Protein AF-A0A196SI71-F1 (afdb_monomer)

pLDDT: mean 83.67, std 15.95, range [30.25, 98.62]

Solvent-accessible surface area (backbone atoms only — not comparable to full-atom values): 29797 Å² total; per-residue (Å²): 135,84,85,89,88,80,86,68,79,78,47,71,52,56,49,56,46,41,72,69,43,65,81,48,92,38,56,82,56,48,64,74,89,40,50,74,46,75,33,45,30,54,54,62,70,54,32,16,29,51,28,38,37,31,31,80,84,57,37,31,30,29,36,26,27,50,81,66,28,40,35,39,57,34,40,34,33,42,95,76,40,64,65,44,44,31,35,28,52,81,35,37,81,78,46,69,63,85,63,86,73,55,38,70,76,37,81,44,66,76,46,96,81,55,48,33,39,32,44,15,22,30,39,94,94,28,40,52,26,37,35,36,30,26,39,72,84,72,33,55,39,35,42,33,31,26,51,60,92,24,36,28,43,39,39,34,32,33,34,58,91,66,67,22,52,33,36,43,30,24,23,46,85,53,25,42,20,28,57,36,39,33,31,39,77,86,54,48,82,74,48,75,47,44,27,49,85,66,37,73,64,88,64,39,66,48,74,45,71,54,48,85,43,73,89,58,73,77,54,35,64,30,32,32,42,37,38,30,55,44,18,27,39,87,31,52,57,49,69,50,47,62,30,59,46,27,30,36,40,37,37,25,38,40,14,24,46,58,11,32,35,40,36,43,33,47,22,58,40,23,31,39,39,38,38,21,35,40,16,28,44,33,21,42,36,39,40,41,34,44,22,63,43,25,28,38,41,40,33,24,37,28,14,54,10,18,34,75,51,74,89,35,42,79,39,96,55,84,78,54,31,28,73,13,35,37,38,45,31,40,26,57,45,28,30,37,43,38,35,64,15,52,27,44,21,27,23,8,31,38,39,34,33,44,34,65,43,50,74,44,78,46,59,31,78,55,23,31,25,41,33,37,38,59,47,69,40,60,18,66,60,60,45,53,52,40,44,52,28,23,66,43,43,39,42,58,40,54,68,77,73,51,67,66,59,56,50,58,36,42,60,48,61,34,31,38,40,38,37,39,63,63,18,40,51,21,81,83,41,42,63,44,70,54,50,72,25,57,48,26,28,33,42,38,39,30,37,43,19,28,34,38,21,25,27,41,37,40,40,57,23,62,42,24,31,39,42,34,46,22,32,38,20,21,54,38,71,62,60,93,92,52,76,29,24,39,40,39,32,48,22,53,43,22,35,38,42,38,34,27,40,37,19,35,24,48,19,28,33,40,38,43,32,46,23,52,46,21,36,40,39,38,39,20,31,33,18,20,40,35,18,43,38,38,37,44,33,44,25,51,45,22,34,38,40,37,34,22,38,33,16,54,11,16,28,81,81,46,46,48,86,93,70,43,37,62,8,32,40,37,42,34,39,26,56,42,27,38,37,45,44,46,33,96,48,54,23,32,28,34,26,6,33,40,41,35,34,39,33,62,51,34,67,53,71,52,49,98,48,52,55,37,59,60,77,44,78,48,80,41,59,28,59,44,61,57,49,53,54,54,56,47,57,51,54,55,57,68,73,75,113

Radius of gyration: 37.89 Å; Cα contacts (8 Å, |Δi|>4): 1895; chains: 1; bounding box: 93×53×109 Å

Structure (mmCIF, N/CA/C/O backbone):
data_AF-A0A196SI71-F1
#
_entry.id   AF-A0A196SI71-F1
#
loop_
_atom_site.group_PDB
_atom_site.id
_atom_site.type_symbol
_atom_site.label_atom_id
_atom_site.label_alt_id
_atom_site.label_comp_id
_atom_site.label_asym_id
_atom_site.label_entity_id
_atom_site.label_seq_id
_atom_site.pdbx_PDB_ins_code
_atom_site.Cartn_x
_atom_site.Cartn_y
_atom_site.Cartn_z
_atom_site.occupancy
_atom_site.B_iso_or_equiv
_atom_site.auth_seq_id
_atom_site.auth_comp_id
_atom_site.auth_asym_id
_atom_site.auth_atom_id
_atom_site.pdbx_PDB_model_num
ATOM 1 N N . MET A 1 1 ? 15.408 36.519 39.551 1.00 37.31 1 MET A N 1
ATOM 2 C CA . MET A 1 1 ? 15.762 35.698 38.376 1.00 37.31 1 MET A CA 1
ATOM 3 C C . MET A 1 1 ? 16.001 34.263 38.846 1.00 37.31 1 MET A C 1
ATOM 5 O O . MET A 1 1 ? 17.105 33.754 38.738 1.00 37.31 1 MET A O 1
ATOM 9 N N . ASP A 1 2 ? 15.013 33.656 39.511 1.00 30.55 2 ASP A N 1
ATOM 10 C CA . ASP A 1 2 ? 14.155 32.554 39.035 1.00 30.55 2 ASP A CA 1
ATOM 11 C C . ASP A 1 2 ? 14.510 32.023 37.635 1.00 30.55 2 ASP A C 1
ATOM 13 O O . ASP A 1 2 ? 14.690 32.824 36.722 1.00 30.55 2 ASP A O 1
ATOM 17 N N . HIS A 1 3 ? 14.574 30.726 37.341 1.00 30.41 3 HIS A N 1
ATOM 18 C CA . HIS A 1 3 ? 14.281 29.505 38.090 1.00 30.41 3 HIS A CA 1
ATOM 19 C C . HIS A 1 3 ? 15.103 28.395 37.413 1.00 30.41 3 HIS A C 1
ATOM 21 O O . HIS A 1 3 ? 14.826 28.060 36.266 1.00 30.41 3 HIS A O 1
ATOM 27 N N . ASP A 1 4 ? 16.074 27.820 38.116 1.00 31.89 4 ASP A N 1
ATOM 28 C CA . ASP A 1 4 ? 16.684 26.534 37.765 1.00 31.89 4 ASP A CA 1
ATOM 29 C C . ASP A 1 4 ? 16.692 25.702 39.045 1.00 31.89 4 ASP A C 1
ATOM 31 O O . ASP A 1 4 ? 17.457 25.953 39.977 1.00 31.89 4 ASP A O 1
ATOM 35 N N . GLY A 1 5 ? 15.753 24.766 39.136 1.00 34.06 5 GLY A N 1
ATOM 36 C CA . GLY A 1 5 ? 15.615 23.902 40.298 1.00 34.06 5 GLY A CA 1
ATOM 37 C C . GLY A 1 5 ? 14.188 23.435 40.493 1.00 34.06 5 GLY A C 1
ATOM 38 O O . GLY A 1 5 ? 13.451 24.075 41.223 1.00 34.06 5 GLY A O 1
ATOM 39 N N . PHE A 1 6 ? 13.830 22.332 39.837 1.00 30.25 6 PHE A N 1
ATOM 40 C CA . PHE A 1 6 ? 12.986 21.258 40.373 1.00 30.25 6 PHE A CA 1
ATOM 41 C C . PHE A 1 6 ? 12.984 20.111 39.350 1.00 30.25 6 PHE A C 1
ATOM 43 O O . PHE A 1 6 ? 12.099 19.989 38.513 1.00 30.25 6 PHE A O 1
ATOM 50 N N . ILE A 1 7 ? 14.008 19.255 39.405 1.00 33.09 7 ILE A N 1
ATOM 51 C CA . ILE A 1 7 ? 13.809 17.849 39.043 1.00 33.09 7 ILE A CA 1
ATOM 52 C C . ILE A 1 7 ? 13.288 17.213 40.331 1.00 33.09 7 ILE A C 1
ATOM 54 O O . ILE A 1 7 ? 14.063 16.850 41.218 1.00 33.09 7 ILE A O 1
ATOM 58 N N . GLU A 1 8 ? 11.964 17.207 40.495 1.00 39.34 8 GLU A N 1
ATOM 59 C CA . GLU A 1 8 ? 11.317 16.466 41.574 1.00 39.34 8 GLU A CA 1
ATOM 60 C C . GLU A 1 8 ? 11.653 14.980 41.430 1.00 39.34 8 GLU A C 1
ATOM 62 O O . GLU A 1 8 ? 11.662 14.423 40.333 1.00 39.34 8 GLU A O 1
ATOM 67 N N . LYS A 1 9 ? 11.941 14.333 42.564 1.00 42.47 9 LYS A N 1
ATOM 68 C CA . LYS A 1 9 ? 11.974 12.874 42.671 1.00 42.47 9 LYS A CA 1
ATOM 69 C C . LYS A 1 9 ? 10.708 12.320 42.024 1.00 42.47 9 LYS A C 1
ATOM 71 O O . LYS A 1 9 ? 9.622 12.513 42.559 1.00 42.47 9 LYS A O 1
ATOM 76 N N . GLU A 1 10 ? 10.880 11.604 40.924 1.00 46.44 10 GLU A N 1
ATOM 77 C CA . GLU A 1 10 ? 9.826 10.853 40.252 1.00 46.44 10 GLU A CA 1
ATOM 78 C C . GLU A 1 10 ? 9.012 10.065 41.293 1.00 46.44 10 GLU A C 1
ATOM 80 O O . GLU A 1 10 ? 9.557 9.262 42.066 1.00 46.44 10 GLU A O 1
ATOM 85 N N . SER A 1 11 ? 7.725 10.407 41.393 1.00 54.56 11 SER A N 1
ATOM 86 C CA . SER A 1 11 ? 6.791 9.892 42.396 1.00 54.56 11 SER A CA 1
ATOM 87 C C . SER A 1 11 ? 6.817 8.362 42.401 1.00 54.56 11 SER A C 1
ATOM 89 O O . SER A 1 11 ? 6.787 7.730 41.349 1.00 54.56 11 SER A O 1
ATOM 91 N N . LYS A 1 12 ? 6.837 7.726 43.583 1.00 60.03 12 LYS A N 1
ATOM 92 C CA . LYS A 1 12 ? 6.761 6.251 43.688 1.00 60.03 12 LYS A CA 1
ATOM 93 C C . LYS A 1 12 ? 5.516 5.684 42.992 1.00 60.03 12 LYS A C 1
ATOM 95 O O . LYS A 1 12 ? 5.539 4.537 42.566 1.00 60.03 12 LYS A O 1
ATOM 100 N N . ARG A 1 13 ? 4.447 6.482 42.880 1.00 61.81 13 ARG A N 1
ATOM 101 C CA . ARG A 1 13 ? 3.203 6.120 42.187 1.00 61.81 13 ARG A CA 1
ATOM 102 C C . ARG A 1 13 ? 3.352 6.220 40.676 1.00 61.81 13 ARG A C 1
ATOM 104 O O . ARG A 1 13 ? 2.926 5.301 39.986 1.00 61.81 13 ARG A O 1
ATOM 111 N N . ILE A 1 14 ? 4.045 7.254 40.190 1.00 56.78 14 ILE A N 1
ATOM 112 C CA . ILE A 1 14 ? 4.490 7.324 38.793 1.00 56.78 14 ILE A CA 1
ATOM 113 C C . ILE A 1 14 ? 5.354 6.105 38.477 1.00 56.78 14 ILE A C 1
ATOM 115 O O . ILE A 1 14 ? 5.031 5.411 37.531 1.00 56.78 14 ILE A O 1
ATOM 119 N N . LYS A 1 15 ? 6.314 5.730 39.332 1.00 57.78 15 LYS A N 1
ATOM 120 C CA . LYS A 1 15 ? 7.109 4.503 39.143 1.00 57.78 15 LYS A CA 1
ATOM 121 C C . LYS A 1 15 ? 6.289 3.217 39.168 1.00 57.78 15 LYS A C 1
ATOM 123 O O . LYS A 1 15 ? 6.517 2.360 38.333 1.00 57.78 15 LYS A O 1
ATOM 128 N N . LEU A 1 16 ? 5.323 3.062 40.076 1.00 61.41 16 LEU A N 1
ATOM 129 C CA . LEU A 1 16 ? 4.438 1.885 40.115 1.00 61.41 16 LEU A CA 1
ATOM 130 C C . LEU A 1 16 ? 3.601 1.764 38.832 1.00 61.41 16 LEU A C 1
ATOM 132 O O . LEU A 1 16 ? 3.347 0.663 38.332 1.00 61.41 16 LEU A O 1
ATOM 136 N N . ILE A 1 17 ? 3.164 2.906 38.305 1.00 57.78 17 ILE A N 1
ATOM 137 C CA . ILE A 1 17 ? 2.441 2.992 37.044 1.00 57.78 17 ILE A CA 1
ATOM 138 C C . ILE A 1 17 ? 3.395 2.727 35.890 1.00 57.78 17 ILE A C 1
ATOM 140 O O . ILE A 1 17 ? 3.106 1.850 35.099 1.00 57.78 17 ILE A O 1
ATOM 144 N N . GLU A 1 18 ? 4.565 3.349 35.833 1.00 54.56 18 GLU A N 1
ATOM 145 C CA . GLU A 1 18 ? 5.614 3.079 34.851 1.00 54.56 18 GLU A CA 1
ATOM 146 C C . GLU A 1 18 ? 6.083 1.621 34.890 1.00 54.56 18 GLU A C 1
ATOM 148 O O . GLU A 1 18 ? 6.332 1.060 33.844 1.00 54.56 18 GLU A O 1
ATOM 153 N N . GLU A 1 19 ? 6.123 0.943 36.036 1.00 53.19 19 GLU A N 1
ATOM 154 C CA . GLU A 1 19 ? 6.401 -0.501 36.168 1.00 53.19 19 GLU A CA 1
ATOM 155 C C . GLU A 1 19 ? 5.227 -1.390 35.711 1.00 53.19 19 GLU A C 1
ATOM 157 O O . GLU A 1 19 ? 5.374 -2.601 35.525 1.00 53.19 19 GLU A O 1
ATOM 162 N N . THR A 1 20 ? 4.036 -0.811 35.577 1.00 50.12 20 THR A N 1
ATOM 163 C CA . THR A 1 20 ? 2.839 -1.431 34.983 1.00 50.12 20 THR A CA 1
ATOM 164 C C . THR A 1 20 ? 2.714 -1.074 33.485 1.00 50.12 20 THR A C 1
ATOM 166 O O . THR A 1 20 ? 2.141 -1.837 32.709 1.00 50.12 20 THR A O 1
ATOM 169 N N . ILE A 1 21 ? 3.320 0.051 33.083 1.00 45.66 21 ILE A N 1
ATOM 170 C CA . ILE A 1 21 ? 3.292 0.749 31.784 1.00 45.66 21 ILE A CA 1
ATOM 171 C C . ILE A 1 21 ? 4.709 0.741 31.136 1.00 45.66 21 ILE A C 1
ATOM 173 O O . ILE A 1 21 ? 5.050 1.593 30.323 1.00 45.66 21 ILE A O 1
ATOM 177 N N . GLN A 1 22 ? 5.603 -0.187 31.496 1.00 33.66 22 GLN A N 1
ATOM 178 C CA . GLN A 1 22 ? 7.046 -0.015 31.230 1.00 33.66 22 GLN A CA 1
ATOM 179 C C . GLN A 1 22 ? 7.375 -0.042 29.722 1.00 33.66 22 GLN A C 1
ATOM 181 O O . GLN A 1 22 ? 6.991 -0.974 29.020 1.00 33.66 22 GLN A O 1
ATOM 186 N N . ASN A 1 23 ? 8.127 0.973 29.254 1.00 39.12 23 ASN A N 1
ATOM 187 C CA . ASN A 1 23 ? 8.539 1.273 27.862 1.00 39.12 23 ASN A CA 1
ATOM 188 C C . ASN A 1 23 ? 7.486 1.878 26.906 1.00 39.12 23 ASN A C 1
ATOM 190 O O . ASN A 1 23 ? 7.550 1.676 25.693 1.00 39.12 23 ASN A O 1
ATOM 194 N N . VAL A 1 24 ? 6.554 2.691 27.401 1.00 39.53 24 VAL A N 1
ATOM 195 C CA . VAL A 1 24 ? 5.536 3.333 26.552 1.00 39.53 24 VAL A CA 1
ATOM 196 C C . VAL A 1 24 ? 6.009 4.706 26.055 1.00 39.53 24 VAL A C 1
ATOM 198 O O . VAL A 1 24 ? 5.763 5.737 26.672 1.00 39.53 24 VAL A O 1
ATOM 201 N N . GLN A 1 25 ? 6.704 4.744 24.908 1.00 36.66 25 GLN A N 1
ATOM 202 C CA . GLN A 1 25 ? 6.979 6.015 24.207 1.00 36.66 25 GLN A CA 1
ATOM 203 C C . GLN A 1 25 ? 5.698 6.651 23.626 1.00 36.66 25 GLN A C 1
ATOM 205 O O . GLN A 1 25 ? 5.682 7.870 23.394 1.00 36.66 25 GLN A O 1
ATOM 210 N N . SER A 1 26 ? 4.650 5.834 23.444 1.00 42.97 26 SER A N 1
ATOM 211 C CA . SER A 1 26 ? 3.312 6.157 22.935 1.00 42.97 26 SER A CA 1
ATOM 212 C C . SER A 1 26 ? 2.306 5.034 23.283 1.00 42.97 26 SER A C 1
ATOM 214 O O . SER A 1 26 ? 2.721 3.902 23.536 1.00 42.97 26 SER A O 1
ATOM 216 N N . TYR A 1 27 ? 1.000 5.350 23.310 1.00 40.12 27 TYR A N 1
ATOM 217 C CA . TYR A 1 27 ? -0.142 4.489 23.705 1.00 40.12 27 TYR A CA 1
ATOM 218 C C . TYR A 1 27 ? -0.092 3.031 23.187 1.00 40.12 27 TYR A C 1
ATOM 220 O O . TYR A 1 27 ? -0.562 2.116 23.861 1.00 40.12 27 TYR A O 1
ATOM 228 N N . GLU A 1 28 ? 0.538 2.793 22.037 1.00 46.69 28 GLU A N 1
ATOM 229 C CA . GLU A 1 28 ? 0.694 1.497 21.371 1.00 46.69 28 GLU A CA 1
ATOM 230 C C . GLU A 1 28 ? 1.466 0.449 22.192 1.00 46.69 28 GLU A C 1
ATOM 232 O O . GLU A 1 28 ? 1.251 -0.744 22.002 1.00 46.69 28 GLU A O 1
ATOM 237 N N . ALA A 1 29 ? 2.341 0.860 23.112 1.00 42.12 29 ALA A N 1
ATOM 238 C CA . ALA A 1 29 ? 3.128 -0.068 23.932 1.00 42.12 29 ALA A CA 1
ATOM 239 C C . ALA A 1 29 ? 2.404 -0.527 25.218 1.00 42.12 29 ALA A C 1
ATOM 241 O O . ALA A 1 29 ? 2.879 -1.435 25.897 1.00 42.12 29 ALA A O 1
ATOM 242 N N . LEU A 1 30 ? 1.250 0.072 25.547 1.00 44.47 30 LEU A N 1
ATOM 243 C CA . LEU A 1 30 ? 0.446 -0.276 26.726 1.00 44.47 30 LEU A CA 1
ATOM 244 C C . LEU A 1 30 ? -0.380 -1.561 26.519 1.00 44.47 30 LEU A C 1
ATOM 246 O O . LEU A 1 30 ? -0.705 -2.256 27.477 1.00 44.47 30 LEU A O 1
ATOM 250 N N . LEU A 1 31 ? -0.767 -1.853 25.274 1.00 50.94 31 LEU A N 1
ATOM 251 C CA . LEU A 1 31 ? -1.925 -2.707 24.998 1.00 50.94 31 LEU A CA 1
ATOM 252 C C . LEU A 1 31 ? -1.661 -4.217 24.952 1.00 50.94 31 LEU A C 1
ATOM 254 O O . LEU A 1 31 ? -2.638 -4.956 24.938 1.00 50.94 31 LEU A O 1
ATOM 258 N N . ASP A 1 32 ? -0.416 -4.704 24.948 1.00 48.38 32 ASP A N 1
ATOM 259 C CA . ASP A 1 32 ? -0.186 -6.124 24.604 1.00 48.38 32 ASP A CA 1
ATOM 260 C C . ASP A 1 32 ? 0.251 -7.048 25.767 1.00 48.38 32 ASP A C 1
ATOM 262 O O . ASP A 1 32 ? -0.269 -8.160 25.872 1.00 48.38 32 ASP A O 1
ATOM 266 N N . PRO A 1 33 ? 1.113 -6.665 26.736 1.00 51.09 33 PRO A N 1
ATOM 267 C CA . PRO A 1 33 ? 1.465 -7.619 27.790 1.00 51.09 33 PRO A CA 1
ATOM 268 C C . PRO A 1 33 ? 0.577 -7.567 29.045 1.00 51.09 33 PRO A C 1
ATOM 270 O O . PRO A 1 33 ? 0.526 -8.580 29.752 1.00 51.09 33 PRO A O 1
ATOM 273 N N . THR A 1 34 ? -0.084 -6.448 29.382 1.00 57.44 34 THR A N 1
ATOM 274 C CA . THR A 1 34 ? -0.613 -6.221 30.751 1.00 57.44 34 THR A CA 1
ATOM 275 C C . THR A 1 34 ? -2.109 -5.929 30.869 1.00 57.44 34 THR A C 1
ATOM 277 O O . THR A 1 34 ? -2.683 -6.357 31.867 1.00 57.44 34 THR A O 1
ATOM 280 N N . ILE A 1 35 ? -2.756 -5.268 29.905 1.00 66.75 35 ILE A N 1
ATOM 281 C CA . ILE A 1 35 ? -4.205 -4.988 29.943 1.00 66.75 35 ILE A CA 1
ATOM 282 C C . ILE A 1 35 ? -4.993 -6.274 29.645 1.00 66.75 35 ILE A C 1
ATOM 284 O O . ILE A 1 35 ? -4.735 -6.944 28.648 1.00 66.75 35 ILE A O 1
ATOM 288 N N . THR A 1 36 ? -5.922 -6.653 30.524 1.00 62.03 36 THR A N 1
ATOM 289 C CA . THR A 1 36 ? -6.794 -7.830 30.352 1.00 62.03 36 THR A CA 1
ATOM 290 C C . THR A 1 36 ? -8.115 -7.464 29.702 1.00 62.03 36 THR A C 1
ATOM 292 O O . THR A 1 36 ? -8.628 -8.234 28.894 1.00 62.03 36 THR A O 1
ATOM 295 N N . GLU A 1 37 ? -8.662 -6.299 30.046 1.00 68.12 37 GLU A N 1
ATOM 296 C CA . GLU A 1 37 ? -9.985 -5.877 29.601 1.00 68.12 37 GLU A CA 1
ATOM 297 C C . GLU A 1 37 ? -10.006 -4.378 29.301 1.00 68.12 37 GLU A C 1
ATOM 299 O O . GLU A 1 37 ? -9.423 -3.564 30.019 1.00 68.12 37 GLU A O 1
ATOM 304 N N . GLN A 1 38 ? -10.696 -4.006 28.224 1.00 70.06 38 GLN A N 1
ATOM 305 C CA . GLN A 1 38 ? -10.903 -2.619 27.826 1.00 70.06 38 GLN A CA 1
ATOM 306 C C . GLN A 1 38 ? -12.363 -2.419 27.420 1.00 70.06 38 GLN A C 1
ATOM 308 O O . GLN A 1 38 ? -12.843 -3.011 26.448 1.00 70.06 38 GLN A O 1
ATOM 313 N N . TYR A 1 39 ? -13.051 -1.563 28.172 1.00 67.19 39 TYR A N 1
ATOM 314 C CA . TYR A 1 39 ? -14.480 -1.317 28.092 1.00 67.19 39 TYR A CA 1
ATOM 315 C C . TYR A 1 39 ? -14.779 0.128 27.671 1.00 67.19 39 TYR A C 1
ATOM 317 O O . TYR A 1 39 ? -14.748 1.063 28.476 1.00 67.19 39 TYR A O 1
ATOM 325 N N . CYS A 1 40 ? -15.166 0.251 26.397 1.00 65.31 40 CYS A N 1
ATOM 326 C CA . CYS A 1 40 ? -15.643 1.446 25.693 1.00 65.31 40 CYS A CA 1
ATOM 327 C C . CYS A 1 40 ? -14.620 2.550 25.370 1.00 65.31 40 CYS A C 1
ATOM 329 O O . CYS A 1 40 ? -13.787 2.917 26.181 1.00 65.31 40 CYS A O 1
ATOM 331 N N . PHE A 1 41 ? -14.784 3.115 24.173 1.00 61.66 41 PHE A N 1
ATOM 332 C CA . PHE A 1 41 ? -14.637 4.530 23.836 1.00 61.66 41 PHE A CA 1
ATOM 333 C C . PHE A 1 41 ? -16.009 4.954 23.300 1.00 61.66 41 PHE A C 1
ATOM 335 O O . PHE A 1 41 ? -16.583 4.150 22.568 1.00 61.66 41 PHE A O 1
ATOM 342 N N . THR A 1 42 ? -16.534 6.139 23.618 1.00 53.28 42 THR A N 1
ATOM 343 C CA . THR A 1 42 ? -17.134 7.025 22.591 1.00 53.28 42 THR A CA 1
ATOM 344 C C . THR A 1 42 ? -17.652 8.339 23.171 1.00 53.28 42 THR A C 1
ATOM 346 O O . THR A 1 42 ? -18.390 8.348 24.157 1.00 53.28 42 THR A O 1
ATOM 349 N N . ASP A 1 43 ? -17.364 9.428 22.462 1.00 40.47 43 ASP A N 1
ATOM 350 C CA . ASP A 1 43 ? -18.393 10.276 21.866 1.00 40.47 43 ASP A CA 1
ATOM 351 C C . ASP A 1 43 ? -18.371 10.139 20.325 1.00 40.47 43 ASP A C 1
ATOM 353 O O . ASP A 1 43 ? -17.368 10.367 19.665 1.00 40.47 43 ASP A O 1
ATOM 357 N N . GLU A 1 44 ? -19.496 9.679 19.774 1.00 44.25 44 GLU A N 1
ATOM 358 C CA . GLU A 1 44 ? -20.025 9.771 18.396 1.00 44.25 44 GLU A CA 1
ATOM 359 C C . GLU A 1 44 ? -19.159 9.486 17.139 1.00 44.25 44 GLU A C 1
ATOM 361 O O . GLU A 1 44 ? -19.742 9.012 16.162 1.00 44.25 44 GLU A O 1
ATOM 366 N N . TRP A 1 45 ? -17.833 9.676 17.110 1.00 48.78 45 TRP A N 1
ATOM 367 C CA . TRP A 1 45 ? -16.976 9.467 15.931 1.00 48.78 45 TRP A CA 1
ATOM 368 C C . TRP A 1 45 ? -15.552 9.014 16.303 1.00 48.78 45 TRP A C 1
ATOM 370 O O . TRP A 1 45 ? -14.654 9.818 16.557 1.00 48.78 45 TRP A O 1
ATOM 380 N N . GLY A 1 46 ? -15.309 7.703 16.258 1.00 53.81 46 GLY A N 1
ATOM 381 C CA . GLY A 1 46 ? -13.969 7.132 16.420 1.00 53.81 46 GLY A CA 1
ATOM 382 C C . GLY A 1 46 ? -13.517 6.986 17.876 1.00 53.81 46 GLY A C 1
ATOM 383 O O . GLY A 1 46 ? -14.320 6.960 18.800 1.00 53.81 46 GLY A O 1
ATOM 384 N N . ALA A 1 47 ? -12.211 6.822 18.084 1.00 60.38 47 ALA A N 1
ATOM 385 C CA . ALA A 1 47 ? -11.632 6.462 19.380 1.00 60.38 47 ALA A CA 1
ATOM 386 C C . ALA A 1 47 ? -11.463 7.666 20.342 1.00 60.38 47 ALA A C 1
ATOM 388 O O . ALA A 1 47 ? -10.420 7.823 20.975 1.00 60.38 47 ALA A O 1
ATOM 389 N N . THR A 1 48 ? -12.462 8.548 20.416 1.00 74.75 48 THR A N 1
ATOM 390 C CA . THR A 1 48 ? -12.555 9.653 21.391 1.00 74.75 48 THR A CA 1
ATOM 391 C C . THR A 1 48 ? -13.617 9.302 22.427 1.00 74.75 48 THR A C 1
ATOM 393 O O . THR A 1 48 ? -14.604 8.664 22.084 1.00 74.75 48 THR A O 1
ATOM 396 N N . GLY A 1 49 ? -13.420 9.666 23.692 1.00 81.38 49 GLY A N 1
ATOM 397 C CA . GLY A 1 49 ? -14.405 9.464 24.757 1.00 81.38 49 GLY A CA 1
ATOM 398 C C . GLY A 1 49 ? -13.834 8.787 25.997 1.00 81.38 49 GLY A C 1
ATOM 399 O O . GLY A 1 49 ? -12.619 8.724 26.185 1.00 81.38 49 GLY A O 1
ATOM 400 N N . ASP A 1 50 ? -14.724 8.301 26.858 1.00 85.31 50 ASP A N 1
ATOM 401 C CA . ASP A 1 50 ? -14.354 7.691 28.137 1.00 85.31 50 ASP A CA 1
ATOM 402 C C . ASP A 1 50 ? -14.228 6.172 28.051 1.00 85.31 50 ASP A C 1
ATOM 404 O O . ASP A 1 50 ? -14.928 5.517 27.277 1.00 85.31 50 ASP A O 1
ATOM 408 N N . CYS A 1 51 ? -13.330 5.631 28.870 1.00 83.94 51 CYS A N 1
ATOM 409 C CA . CYS A 1 51 ? -12.946 4.230 28.876 1.00 83.94 51 CYS A CA 1
ATOM 410 C C . CYS A 1 51 ? -12.728 3.728 30.304 1.00 83.94 51 CYS A C 1
ATOM 412 O O . CYS A 1 51 ? -12.179 4.444 31.146 1.00 83.94 51 CYS A O 1
ATOM 414 N N . VAL A 1 52 ? -13.122 2.478 30.550 1.00 86.88 52 VAL A N 1
ATOM 415 C CA . VAL A 1 52 ? -12.678 1.696 31.708 1.00 86.88 52 VAL A CA 1
ATOM 416 C C . VAL A 1 52 ? -11.705 0.627 31.220 1.00 86.88 52 VAL A C 1
ATOM 418 O O . VAL A 1 52 ? -12.058 -0.156 30.342 1.00 86.88 52 VAL A O 1
ATOM 421 N N . MET A 1 53 ? -10.498 0.562 31.779 1.00 84.50 53 MET A N 1
ATOM 422 C CA . MET A 1 53 ? -9.544 -0.525 31.509 1.00 84.50 53 MET A CA 1
ATOM 423 C C . MET A 1 53 ? -9.240 -1.307 32.778 1.00 84.50 53 MET A C 1
ATOM 425 O O . MET A 1 53 ? -9.328 -0.761 33.879 1.00 84.50 53 MET A O 1
ATOM 429 N N . MET A 1 54 ? -8.838 -2.564 32.611 1.00 81.19 54 MET A N 1
ATOM 430 C CA . MET A 1 54 ? -8.291 -3.396 33.675 1.00 81.19 54 MET A CA 1
ATOM 431 C C . MET A 1 54 ? -7.016 -4.088 33.228 1.00 81.19 54 MET A C 1
ATOM 433 O O . MET A 1 54 ? -6.889 -4.481 32.069 1.00 81.19 54 MET A O 1
ATOM 437 N N . ASP A 1 55 ? -6.078 -4.260 34.152 1.00 77.62 55 ASP A N 1
ATOM 438 C CA . ASP A 1 55 ? -4.844 -4.998 33.902 1.00 77.62 55 ASP A CA 1
ATOM 439 C C . ASP A 1 55 ? -4.764 -6.323 34.673 1.00 77.62 55 ASP A C 1
ATOM 441 O O . ASP A 1 55 ? -5.561 -6.620 35.563 1.00 77.62 55 ASP A O 1
ATOM 445 N N . LYS A 1 56 ? -3.733 -7.119 34.371 1.00 73.31 56 LYS A N 1
ATOM 446 C CA . LYS A 1 56 ? -3.436 -8.403 35.032 1.00 73.31 56 LYS A CA 1
ATOM 447 C C . LYS A 1 56 ? -3.175 -8.286 36.540 1.00 73.31 56 LYS A C 1
ATOM 449 O O . LYS A 1 56 ? -3.091 -9.310 37.213 1.00 73.31 56 LYS A O 1
ATOM 454 N N . ARG A 1 57 ? -2.976 -7.074 37.067 1.00 75.25 57 ARG A N 1
ATOM 455 C CA . ARG A 1 57 ? -2.756 -6.786 38.493 1.00 75.25 57 ARG A CA 1
ATOM 456 C C . ARG A 1 57 ? -4.041 -6.308 39.182 1.00 75.25 57 ARG A C 1
ATOM 458 O O . ARG A 1 57 ? -3.969 -5.909 40.344 1.00 75.25 57 ARG A O 1
ATOM 465 N N . ASN A 1 58 ? -5.186 -6.363 38.495 1.00 78.75 58 ASN A N 1
ATOM 466 C CA . ASN A 1 58 ? -6.481 -5.848 38.942 1.00 78.75 58 ASN A CA 1
ATOM 467 C C . ASN A 1 58 ? -6.479 -4.332 39.207 1.00 78.75 58 ASN A C 1
ATOM 469 O O . ASN A 1 58 ? -7.263 -3.843 40.021 1.00 78.75 58 ASN A O 1
ATOM 473 N N . ASN A 1 59 ? -5.598 -3.574 38.547 1.00 85.69 59 ASN A N 1
ATOM 474 C CA . ASN A 1 59 ? -5.761 -2.127 38.489 1.00 85.69 59 ASN A CA 1
ATOM 475 C C . ASN A 1 59 ? -6.967 -1.808 37.607 1.00 85.69 59 ASN A C 1
ATOM 477 O O . ASN A 1 59 ? -7.069 -2.339 36.502 1.00 85.69 59 ASN A O 1
ATOM 481 N N . VAL A 1 60 ? -7.828 -0.905 38.063 1.00 88.81 60 VAL A N 1
ATOM 482 C CA . VAL A 1 60 ? -8.930 -0.351 37.277 1.00 88.81 60 VAL A CA 1
ATOM 483 C C . VAL A 1 60 ? -8.594 1.086 36.916 1.00 88.81 60 VAL A C 1
ATOM 485 O O . VAL A 1 60 ? -8.207 1.881 37.773 1.00 88.81 60 VAL A O 1
ATOM 488 N N . PHE A 1 61 ? -8.747 1.405 35.637 1.00 90.50 61 PHE A N 1
ATOM 489 C CA . PHE A 1 61 ? -8.434 2.708 35.077 1.00 90.50 61 PHE A CA 1
ATOM 490 C C . PHE A 1 61 ? -9.709 3.342 34.537 1.00 90.50 61 PHE A C 1
ATOM 492 O O . PHE A 1 61 ? -10.350 2.746 33.675 1.00 90.50 61 PHE A O 1
ATOM 499 N N . ASN A 1 62 ? -10.049 4.556 34.963 1.00 92.50 62 ASN A N 1
ATOM 500 C CA . ASN A 1 62 ? -10.893 5.428 34.147 1.00 92.50 62 ASN A CA 1
ATOM 501 C C . ASN A 1 62 ? -10.013 6.350 33.332 1.00 92.50 62 ASN A C 1
ATOM 503 O O . ASN A 1 62 ? -9.184 7.057 33.894 1.00 92.50 62 ASN A O 1
ATOM 507 N N . CYS A 1 63 ? -10.241 6.389 32.028 1.00 87.44 63 CYS A N 1
ATOM 508 C CA . CYS A 1 63 ? -9.421 7.149 31.105 1.00 87.44 63 CYS A CA 1
ATOM 509 C C . CYS A 1 63 ? -10.269 7.940 30.123 1.00 87.44 63 CYS A C 1
ATOM 511 O O . CYS A 1 63 ? -11.319 7.467 29.686 1.00 87.44 63 CYS A O 1
ATOM 513 N N . ARG A 1 64 ? -9.752 9.094 29.699 1.00 85.94 64 ARG A N 1
ATOM 514 C CA . ARG A 1 64 ? -10.251 9.816 28.528 1.00 85.94 64 ARG A CA 1
ATOM 515 C C . ARG A 1 64 ? -9.314 9.644 27.334 1.00 85.94 64 ARG A C 1
ATOM 517 O O . ARG A 1 64 ? -8.090 9.683 27.464 1.00 85.94 64 ARG A O 1
ATOM 524 N N . TYR A 1 65 ? -9.924 9.488 26.169 1.00 78.69 65 TYR A N 1
ATOM 525 C CA . TYR A 1 65 ? -9.260 9.383 24.885 1.00 78.69 65 TYR A CA 1
ATOM 526 C C . TYR A 1 65 ? -9.664 10.510 23.947 1.00 78.69 65 TYR A C 1
ATOM 528 O O . TYR A 1 65 ? -10.827 10.909 23.907 1.00 78.69 65 TYR A O 1
ATOM 536 N N . THR A 1 66 ? -8.708 10.934 23.125 1.00 77.81 66 THR A N 1
ATOM 537 C CA . THR A 1 66 ? -8.910 11.833 21.992 1.00 77.81 66 THR A CA 1
ATOM 538 C C . THR A 1 66 ? -8.269 11.214 20.759 1.00 77.81 66 THR A C 1
ATOM 540 O O . THR A 1 66 ? -7.052 11.032 20.709 1.00 77.81 66 THR A O 1
ATOM 543 N N . ARG A 1 67 ? -9.076 10.895 19.739 1.00 69.94 67 ARG A N 1
ATOM 544 C CA . ARG A 1 67 ? -8.617 10.317 18.458 1.00 69.94 67 ARG A CA 1
ATOM 545 C C . ARG A 1 67 ? -7.728 9.070 18.617 1.00 69.94 67 ARG A C 1
ATOM 547 O O . ARG A 1 67 ? -6.776 8.889 17.865 1.00 69.94 67 ARG A O 1
ATOM 554 N N . GLY A 1 68 ? -8.045 8.209 19.581 1.00 67.69 68 GLY A N 1
ATOM 555 C CA . GLY A 1 68 ? -7.339 6.949 19.832 1.00 67.69 68 GLY A CA 1
ATOM 556 C C . GLY A 1 68 ? -6.138 7.059 20.754 1.00 67.69 68 GLY A C 1
ATOM 557 O O . GLY A 1 68 ? -5.466 6.063 20.976 1.00 67.69 68 GLY A O 1
ATOM 558 N N . VAL A 1 69 ? -5.876 8.234 21.322 1.00 71.62 69 VAL A N 1
ATOM 559 C CA . VAL A 1 69 ? -4.746 8.464 22.225 1.00 71.62 69 VAL A CA 1
ATOM 560 C C . VAL A 1 69 ? -5.264 8.897 23.594 1.00 71.62 69 VAL A C 1
ATOM 562 O O . VAL A 1 69 ? -6.198 9.693 23.666 1.00 71.62 69 VAL A O 1
ATOM 565 N N . LEU A 1 70 ? -4.663 8.385 24.676 1.00 78.69 70 LEU A N 1
ATOM 566 C CA . LEU A 1 70 ? -4.955 8.832 26.044 1.00 78.69 70 LEU A CA 1
ATOM 567 C C . LEU A 1 70 ? -4.650 10.326 26.181 1.00 78.69 70 LEU A C 1
ATOM 569 O O . LEU A 1 70 ? -3.495 10.748 26.067 1.00 78.69 70 LEU A O 1
ATOM 573 N N . ASP A 1 71 ? -5.688 11.115 26.420 1.00 84.38 71 ASP A N 1
ATOM 574 C CA . ASP A 1 71 ? -5.611 12.570 26.467 1.00 84.38 71 ASP A CA 1
ATOM 575 C C . ASP A 1 71 ? -6.733 13.110 27.361 1.00 84.38 71 ASP A C 1
ATOM 577 O O . ASP A 1 71 ? -7.921 12.983 27.057 1.00 84.38 71 ASP A O 1
ATOM 581 N N . GLY A 1 72 ? -6.350 13.666 28.509 1.00 89.88 72 GLY A N 1
ATOM 582 C CA . GLY A 1 72 ? -7.260 14.051 29.584 1.00 89.88 72 GLY A CA 1
ATOM 583 C C . GLY A 1 72 ? -6.955 13.359 30.912 1.00 89.88 72 GLY A C 1
ATOM 584 O O . GLY A 1 72 ? -5.825 12.967 31.187 1.00 89.88 72 GLY A O 1
ATOM 585 N N . GLU A 1 73 ? -7.961 13.264 31.777 1.00 91.88 73 GLU A N 1
ATOM 586 C CA . GLU A 1 73 ? -7.808 12.673 33.107 1.00 91.88 73 GLU A CA 1
ATOM 587 C C . GLU A 1 73 ? -7.711 11.141 33.037 1.00 91.88 73 GLU A C 1
ATOM 589 O O . GLU A 1 73 ? -8.429 10.490 32.270 1.00 91.88 73 GLU A O 1
ATOM 594 N N . MET A 1 74 ? -6.822 10.581 33.858 1.00 92.12 74 MET A N 1
ATOM 595 C CA . MET A 1 74 ? -6.702 9.151 34.108 1.00 92.12 74 MET A CA 1
ATOM 596 C C . MET A 1 74 ? -6.731 8.886 35.615 1.00 92.12 74 MET A C 1
ATOM 598 O O . MET A 1 74 ? -5.850 9.344 36.339 1.00 92.12 74 MET A O 1
ATOM 602 N N . ILE A 1 75 ? -7.715 8.125 36.082 1.00 94.12 75 ILE A N 1
ATOM 603 C CA . ILE A 1 75 ? -7.850 7.697 37.479 1.00 94.12 75 ILE A CA 1
ATOM 604 C C . ILE A 1 75 ? -7.454 6.230 37.555 1.00 94.12 75 ILE A C 1
ATOM 606 O O . ILE A 1 75 ? -7.947 5.432 36.763 1.00 94.12 75 ILE A O 1
ATOM 610 N N . VAL A 1 76 ? -6.586 5.875 38.500 1.00 92.62 76 VAL A N 1
ATOM 611 C CA . VAL A 1 76 ? -6.106 4.503 38.691 1.00 92.62 76 VAL A CA 1
ATOM 612 C C . VAL A 1 76 ? -6.395 4.058 40.116 1.00 92.62 76 VAL A C 1
ATOM 614 O O . VAL A 1 76 ? -5.993 4.722 41.073 1.00 92.62 76 VAL A O 1
ATOM 617 N N . ALA A 1 77 ? -7.065 2.920 40.255 1.00 91.50 77 ALA A N 1
ATOM 618 C CA . ALA A 1 77 ? -7.441 2.335 41.534 1.00 91.50 77 ALA A CA 1
ATOM 619 C C . ALA A 1 77 ? -7.103 0.843 41.592 1.00 91.50 77 ALA A C 1
ATOM 621 O O . ALA A 1 77 ? -7.093 0.166 40.564 1.00 91.50 77 ALA A O 1
ATOM 622 N N . ARG A 1 78 ? -6.849 0.324 42.794 1.00 89.31 78 ARG A N 1
ATOM 623 C CA . ARG A 1 78 ? -6.608 -1.101 43.042 1.00 89.31 78 ARG A CA 1
ATOM 624 C C . ARG A 1 78 ? -7.144 -1.496 44.416 1.00 89.31 78 ARG A C 1
ATOM 626 O O . ARG A 1 78 ? -6.674 -0.972 45.417 1.00 89.31 78 ARG A O 1
ATOM 633 N N . TYR A 1 79 ? -8.055 -2.464 44.470 1.00 86.38 79 TYR A N 1
ATOM 634 C CA . TYR A 1 79 ? -8.764 -2.860 45.699 1.00 86.38 79 TYR A CA 1
ATOM 635 C C . TYR A 1 79 ? -9.342 -1.655 46.482 1.00 86.38 79 TYR A C 1
ATOM 637 O O . TYR A 1 79 ? -10.285 -1.007 46.048 1.00 86.38 79 TYR A O 1
ATOM 645 N N . ASP A 1 80 ? -8.756 -1.363 47.627 1.00 87.62 80 ASP A N 1
ATOM 646 C CA . ASP A 1 80 ? -8.928 -0.221 48.514 1.00 87.62 80 ASP A CA 1
ATOM 647 C C . ASP A 1 80 ? -8.501 1.156 48.055 1.00 87.62 80 ASP A C 1
ATOM 649 O O . ASP A 1 80 ? -8.821 2.208 48.604 1.00 87.62 80 ASP A O 1
ATOM 653 N N . GLU A 1 81 ? -7.511 1.094 47.172 1.00 90.19 81 GLU A N 1
ATOM 654 C CA . GLU A 1 81 ? -6.435 2.057 47.137 1.00 90.19 81 GLU A CA 1
ATOM 655 C C . GLU A 1 81 ? -6.532 2.888 45.868 1.00 90.19 81 GLU A C 1
ATOM 657 O O . GLU A 1 81 ? -6.427 2.385 44.746 1.00 90.19 81 GLU A O 1
ATOM 662 N N . LEU A 1 82 ? -6.687 4.198 46.050 1.00 91.94 82 LEU A N 1
ATOM 663 C CA . LEU A 1 82 ? -6.473 5.151 44.976 1.00 91.94 82 LEU A CA 1
ATOM 664 C C . LEU A 1 82 ? -4.970 5.217 44.678 1.00 91.94 82 LEU A C 1
ATOM 666 O O . LEU A 1 82 ? -4.206 5.836 45.422 1.00 91.94 82 LEU A O 1
ATOM 670 N N . ILE A 1 83 ? -4.559 4.595 43.573 1.00 90.62 83 ILE A N 1
ATOM 671 C CA . ILE A 1 83 ? -3.176 4.642 43.094 1.00 90.62 83 ILE A CA 1
ATOM 672 C C . ILE A 1 83 ? -2.841 6.049 42.606 1.00 90.62 83 ILE A C 1
ATOM 674 O O . ILE A 1 83 ? -1.726 6.506 42.815 1.00 90.62 83 ILE A O 1
ATOM 678 N N . GLY A 1 84 ? -3.780 6.760 41.981 1.00 90.50 84 GLY A N 1
ATOM 679 C CA . GLY A 1 84 ? -3.597 8.177 41.679 1.00 90.50 84 GLY A CA 1
ATOM 680 C C . GLY A 1 84 ? -4.539 8.721 40.617 1.00 90.50 84 GLY A C 1
ATOM 681 O O . GLY A 1 84 ? -5.288 7.983 39.979 1.00 90.50 84 GLY A O 1
ATOM 682 N N . VAL A 1 85 ? -4.466 10.038 40.431 1.00 93.44 85 VAL A N 1
ATOM 683 C CA . VAL A 1 85 ? -5.181 10.775 39.385 1.00 93.44 85 VAL A CA 1
ATOM 684 C C . VAL A 1 85 ? -4.153 11.549 38.573 1.00 93.44 85 VAL A C 1
ATOM 686 O O . VAL A 1 85 ? -3.386 12.335 39.125 1.00 93.44 85 VAL A O 1
ATOM 689 N N . PHE A 1 86 ? -4.120 11.316 37.268 1.00 91.50 86 PHE A N 1
ATOM 690 C CA . PHE A 1 86 ? -3.081 11.795 36.361 1.00 91.50 86 PHE A CA 1
ATOM 691 C C . PHE A 1 86 ? -3.684 12.614 35.229 1.00 91.50 86 PHE A C 1
ATOM 693 O O . PHE A 1 86 ? -4.811 12.380 34.797 1.00 91.50 86 PHE A O 1
ATOM 700 N N . THR A 1 87 ? -2.911 13.567 34.714 1.00 90.69 87 THR A N 1
ATOM 701 C CA . THR A 1 87 ? -3.228 14.261 33.462 1.00 90.69 87 THR A CA 1
ATOM 702 C C . THR A 1 87 ? -2.393 13.679 32.333 1.00 90.69 87 THR A C 1
ATOM 704 O O . THR A 1 87 ? -1.167 13.826 32.309 1.00 90.69 87 THR A O 1
ATOM 707 N N . MET A 1 88 ? -3.070 13.055 31.378 1.00 86.69 88 MET A N 1
ATOM 708 C CA . MET A 1 88 ? -2.499 12.520 30.152 1.00 86.69 88 MET A CA 1
ATOM 709 C C . MET A 1 88 ? -2.524 13.583 29.054 1.00 86.69 88 MET A C 1
ATOM 711 O O . MET A 1 88 ? -3.536 14.258 28.876 1.00 86.69 88 MET A O 1
ATOM 715 N N . LYS A 1 89 ? -1.432 13.710 28.297 1.00 85.19 89 LYS A N 1
ATOM 716 C CA . LYS A 1 89 ? -1.395 14.435 27.020 1.00 85.19 89 LYS A CA 1
ATOM 717 C C . LYS A 1 89 ? -0.626 13.618 25.999 1.00 85.19 89 LYS A C 1
ATOM 719 O O . LYS A 1 89 ? 0.515 13.234 26.254 1.00 85.19 89 LYS A O 1
ATOM 724 N N . ASN A 1 90 ? -1.237 13.371 24.842 1.00 78.00 90 ASN A N 1
ATOM 725 C CA . ASN A 1 90 ? -0.649 12.573 23.759 1.00 78.00 90 ASN A CA 1
ATOM 726 C C . ASN A 1 90 ? -0.067 11.228 24.247 1.00 78.00 90 ASN A C 1
ATOM 728 O O . ASN A 1 90 ? 1.034 10.837 23.861 1.00 78.00 90 ASN A O 1
ATOM 732 N N . GLY A 1 91 ? -0.782 10.538 25.139 1.00 74.81 91 GLY A N 1
ATOM 733 C CA . GLY A 1 91 ? -0.381 9.231 25.657 1.00 74.81 91 GLY A CA 1
ATOM 734 C C . GLY A 1 91 ? 0.661 9.257 26.776 1.00 74.81 91 GLY A C 1
ATOM 735 O O . GLY A 1 91 ? 1.074 8.189 27.216 1.00 74.81 91 GLY A O 1
ATOM 736 N N . ARG A 1 92 ? 1.081 10.434 27.259 1.00 77.19 92 ARG A N 1
ATOM 737 C CA . ARG A 1 92 ? 2.074 10.575 28.337 1.00 77.19 92 ARG A CA 1
ATOM 738 C C . ARG A 1 92 ? 1.484 11.240 29.570 1.00 77.19 92 ARG A C 1
ATOM 740 O O . ARG A 1 92 ? 0.698 12.178 29.447 1.00 77.19 92 ARG A O 1
ATOM 747 N N . ILE A 1 93 ? 1.919 10.797 30.748 1.00 84.31 93 ILE A N 1
ATOM 748 C CA . ILE A 1 93 ? 1.628 11.476 32.012 1.00 84.31 93 ILE A CA 1
ATOM 749 C C . ILE A 1 93 ? 2.386 12.804 32.009 1.00 84.31 93 ILE A C 1
ATOM 751 O O . ILE A 1 93 ? 3.596 12.842 31.808 1.00 84.31 93 ILE A O 1
ATOM 755 N N . THR A 1 94 ? 1.664 13.899 32.211 1.00 86.19 94 THR A N 1
ATOM 756 C CA . THR A 1 94 ? 2.240 15.251 32.306 1.00 86.19 94 THR A CA 1
ATOM 757 C C . THR A 1 94 ? 2.083 15.863 33.688 1.00 86.19 94 THR A C 1
ATOM 759 O O . THR A 1 94 ? 2.787 16.813 34.011 1.00 86.19 94 THR A O 1
ATOM 762 N N . ASN A 1 95 ? 1.163 15.334 34.497 1.00 88.44 95 ASN A N 1
ATOM 763 C CA . ASN A 1 95 ? 0.927 15.783 35.861 1.00 88.44 95 ASN A CA 1
ATOM 764 C C . ASN A 1 95 ? 0.304 14.659 36.705 1.00 88.44 95 ASN A C 1
ATOM 766 O O . ASN A 1 95 ? -0.436 13.828 36.172 1.00 88.44 95 ASN A O 1
ATOM 770 N N . GLU A 1 96 ? 0.545 14.685 38.014 1.00 90.19 96 GLU A N 1
ATOM 771 C CA . GLU A 1 96 ? -0.107 13.848 39.031 1.00 90.19 96 GLU A CA 1
ATOM 772 C C . GLU A 1 96 ? -0.826 14.772 40.023 1.00 90.19 96 GLU A C 1
ATOM 774 O O . GLU A 1 96 ? -0.260 15.768 40.476 1.00 90.19 96 GLU A O 1
ATOM 779 N N . ARG A 1 97 ? -2.075 14.460 40.384 1.00 92.25 97 ARG A N 1
ATOM 780 C CA . ARG A 1 97 ? -2.793 15.203 41.425 1.00 92.25 97 ARG A CA 1
ATOM 781 C C . ARG A 1 97 ? -2.108 14.965 42.779 1.00 92.25 97 ARG A C 1
ATOM 783 O O . ARG A 1 97 ? -1.992 13.808 43.190 1.00 92.25 97 ARG A O 1
ATOM 790 N N . PRO A 1 98 ? -1.694 16.017 43.511 1.00 90.06 98 PRO A N 1
ATOM 791 C CA . PRO A 1 98 ? -1.105 15.851 44.833 1.00 90.06 98 PRO A CA 1
ATOM 792 C C . PRO A 1 98 ? -2.097 15.207 45.803 1.00 90.06 98 PRO A C 1
ATOM 794 O O . PRO A 1 98 ? -3.213 15.687 45.973 1.00 90.06 98 PRO A O 1
ATOM 797 N N . LEU A 1 99 ? -1.669 14.129 46.463 1.00 89.19 99 LEU A N 1
ATOM 798 C CA . LEU A 1 99 ? -2.470 13.402 47.462 1.00 89.19 99 LEU A CA 1
ATOM 799 C C . LEU A 1 99 ? -1.915 13.560 48.887 1.00 89.19 99 LEU A C 1
ATOM 801 O O . LEU A 1 99 ? -2.226 12.758 49.761 1.00 89.19 99 LEU A O 1
ATOM 805 N N . SER A 1 100 ? -1.049 14.549 49.131 1.00 88.56 100 SER A N 1
ATOM 806 C CA . SER A 1 100 ? -0.434 14.789 50.448 1.00 88.56 100 SER A CA 1
ATOM 807 C C . SER A 1 100 ? -1.450 15.181 51.519 1.00 88.56 100 SER A C 1
ATOM 809 O O . SER A 1 100 ? -1.257 14.867 52.689 1.00 88.56 100 SER A O 1
ATOM 811 N N . GLU A 1 101 ? -2.533 15.846 51.116 1.00 92.25 101 GLU A N 1
ATOM 812 C CA . GLU A 1 101 ? -3.622 16.273 52.001 1.00 92.25 101 GLU A CA 1
ATOM 813 C C . GLU A 1 101 ? -4.796 15.286 52.023 1.00 92.25 101 GLU A C 1
ATOM 815 O O . GLU A 1 101 ? -5.835 15.584 52.610 1.00 92.25 101 GLU A O 1
ATOM 820 N N . LEU A 1 102 ? -4.647 14.111 51.399 1.00 92.81 102 LEU A N 1
ATOM 821 C CA . LEU A 1 102 ? -5.693 13.097 51.376 1.00 92.81 102 LEU A CA 1
ATOM 822 C C . LEU A 1 102 ? -5.937 12.569 52.794 1.00 92.81 102 LEU A C 1
ATOM 824 O O . LEU A 1 102 ? -5.076 11.921 53.397 1.00 92.81 102 LEU A O 1
ATOM 828 N N . LYS A 1 103 ? -7.129 12.830 53.327 1.00 94.44 103 LYS A N 1
ATOM 829 C CA . LYS A 1 103 ? -7.545 12.381 54.655 1.00 94.44 103 LYS A CA 1
ATOM 830 C C . LYS A 1 103 ? -8.333 11.083 54.512 1.00 94.44 103 LYS A C 1
ATOM 832 O O . LYS A 1 103 ? -9.353 11.057 53.837 1.00 94.44 103 LYS A O 1
ATOM 837 N N . ARG A 1 104 ? -7.874 10.026 55.179 1.00 92.94 104 ARG A N 1
ATOM 838 C CA . ARG A 1 104 ? -8.549 8.719 55.235 1.00 92.94 104 ARG A CA 1
ATOM 839 C C . ARG A 1 104 ? -9.653 8.718 56.299 1.00 92.94 104 ARG A C 1
ATOM 841 O O . ARG A 1 104 ? -9.488 9.385 57.326 1.00 92.94 104 ARG A O 1
ATOM 848 N N . ASN A 1 105 ? -10.716 7.942 56.075 1.00 91.62 105 ASN A N 1
ATOM 849 C CA . ASN A 1 105 ? -11.806 7.672 57.028 1.00 91.62 105 ASN A CA 1
ATOM 850 C C . ASN A 1 105 ? -12.404 8.943 57.658 1.00 91.62 105 ASN A C 1
ATOM 852 O O . ASN A 1 105 ? -12.424 9.113 58.881 1.00 91.62 105 ASN A O 1
ATOM 856 N N . ARG A 1 106 ? -12.820 9.894 56.820 1.00 96.12 106 ARG A N 1
ATOM 857 C CA . ARG A 1 106 ? -13.495 11.124 57.242 1.00 96.12 106 ARG A CA 1
ATOM 858 C C . ARG A 1 106 ? -14.972 11.061 56.914 1.00 96.12 106 ARG A C 1
ATOM 860 O O . ARG A 1 106 ? -15.331 10.611 55.833 1.00 96.12 106 ARG A O 1
ATOM 867 N N . MET A 1 107 ? -15.779 11.578 57.837 1.00 93.56 107 MET A N 1
ATOM 868 C CA . MET A 1 107 ? -17.182 11.868 57.576 1.00 93.56 107 MET A CA 1
ATOM 869 C C . MET A 1 107 ? -17.324 13.225 56.887 1.00 93.56 107 MET A C 1
ATOM 871 O O . MET A 1 107 ? -16.675 14.193 57.295 1.00 93.56 107 MET A O 1
ATOM 875 N N . LEU A 1 108 ? -18.156 13.276 55.853 1.00 94.31 108 LEU A N 1
ATOM 876 C CA . LEU A 1 108 ? -18.421 14.451 55.034 1.00 94.31 108 LEU A CA 1
ATOM 877 C C . LEU A 1 108 ? -19.879 14.434 54.562 1.00 94.31 108 LEU A C 1
ATOM 879 O O . LEU A 1 108 ? -20.295 13.492 53.895 1.00 94.31 108 LEU A O 1
ATOM 883 N N . ASP A 1 109 ? -20.627 15.498 54.834 1.00 92.88 109 ASP A N 1
ATOM 884 C CA . ASP A 1 109 ? -21.967 15.672 54.268 1.00 92.88 109 ASP A CA 1
ATOM 885 C C . ASP A 1 109 ? -21.858 15.951 52.754 1.00 92.88 109 ASP A C 1
ATOM 887 O O . ASP A 1 109 ? -21.115 16.837 52.322 1.00 92.88 109 ASP A O 1
ATOM 891 N N . LEU A 1 110 ? -22.559 15.166 51.930 1.00 90.44 110 LEU A N 1
ATOM 892 C CA . LEU A 1 110 ? -22.521 15.256 50.462 1.00 90.44 110 LEU A CA 1
ATOM 893 C C . LEU A 1 110 ? -23.547 16.232 49.881 1.00 90.44 110 LEU A C 1
ATOM 895 O O . LEU A 1 110 ? -23.455 16.585 48.703 1.00 90.44 110 LEU A O 1
ATOM 899 N N . ASP A 1 111 ? -24.516 16.659 50.681 1.00 87.12 111 ASP A N 1
ATOM 900 C CA . ASP A 1 111 ? -25.530 17.632 50.300 1.00 87.12 111 ASP A CA 1
ATOM 901 C C . ASP A 1 111 ? -25.712 18.704 51.383 1.00 87.12 111 ASP A C 1
ATOM 903 O O . ASP A 1 111 ? -25.255 18.569 52.514 1.00 87.12 111 ASP A O 1
ATOM 907 N N . ALA A 1 112 ? -26.374 19.804 51.018 1.00 83.56 112 ALA A N 1
ATOM 908 C CA . ALA A 1 112 ? -26.571 20.949 51.907 1.00 83.56 112 ALA A CA 1
ATOM 909 C C . ALA A 1 112 ? -27.611 20.710 53.019 1.00 83.56 112 ALA A C 1
ATOM 911 O O . ALA A 1 112 ? -27.715 21.529 53.932 1.00 83.56 112 ALA A O 1
ATOM 912 N N . ASN A 1 113 ? -28.400 19.638 52.918 1.00 84.88 113 ASN A N 1
ATOM 913 C CA . ASN A 1 113 ? -29.443 19.292 53.882 1.00 84.88 113 ASN A CA 1
ATOM 914 C C . ASN A 1 113 ? -28.956 18.260 54.913 1.00 84.88 113 ASN A C 1
ATOM 916 O O . ASN A 1 113 ? -29.714 17.909 55.819 1.00 84.88 113 ASN A O 1
ATOM 920 N N . ASN A 1 114 ? -27.716 17.782 54.777 1.00 81.00 114 ASN A N 1
ATOM 921 C CA . ASN A 1 114 ? -27.142 16.660 55.513 1.00 81.00 114 ASN A CA 1
ATOM 922 C C . ASN A 1 114 ? -27.995 15.381 55.379 1.00 81.00 114 ASN A C 1
ATOM 924 O O . ASN A 1 114 ? -28.138 14.607 56.328 1.00 81.00 114 ASN A O 1
ATOM 928 N N . GLU A 1 115 ? -28.601 15.174 54.205 1.00 90.12 115 GLU A N 1
ATOM 929 C CA . GLU A 1 115 ? -29.413 13.992 53.901 1.00 90.12 115 GLU A CA 1
ATOM 930 C C . GLU A 1 115 ? -28.561 12.792 53.481 1.00 90.12 115 GLU A C 1
ATOM 932 O O . GLU A 1 115 ? -28.980 11.650 53.686 1.00 90.12 115 GLU A O 1
ATOM 937 N N . ILE A 1 116 ? -27.375 13.038 52.923 1.00 93.62 116 ILE A N 1
ATOM 938 C CA . ILE A 1 116 ? -26.413 12.023 52.507 1.00 93.62 116 ILE A CA 1
ATOM 939 C C . ILE A 1 116 ? -25.049 12.326 53.128 1.00 93.62 116 ILE A C 1
ATOM 941 O O . ILE A 1 116 ? -24.483 13.396 52.913 1.00 93.62 116 ILE A O 1
ATOM 945 N N . CYS A 1 117 ? -24.485 11.353 53.841 1.00 94.62 117 CYS A N 1
ATOM 946 C CA . CYS A 1 117 ? -23.157 11.430 54.445 1.00 94.62 117 CYS A CA 1
ATOM 947 C C . CYS A 1 117 ? -22.208 10.424 53.783 1.00 94.62 117 CYS A C 1
ATOM 949 O O . CYS A 1 117 ? -22.600 9.303 53.470 1.00 94.62 117 CYS A O 1
ATOM 951 N N . TRP A 1 118 ? -20.962 10.827 53.568 1.00 96.81 118 TRP A N 1
ATOM 952 C CA . TRP A 1 118 ? -19.854 10.001 53.101 1.00 96.81 118 TRP A CA 1
ATOM 953 C C . TRP A 1 118 ? -18.902 9.702 54.246 1.00 96.81 118 TRP A C 1
ATOM 955 O O . TRP A 1 118 ? -18.461 10.628 54.919 1.00 96.81 118 TRP A O 1
ATOM 965 N N . GLU A 1 119 ? -18.517 8.444 54.411 1.00 97.31 119 GLU A N 1
ATOM 966 C CA . GLU A 1 119 ? -17.428 8.014 55.279 1.00 97.31 119 GLU A CA 1
ATOM 967 C C . GLU A 1 119 ? -16.325 7.374 54.429 1.00 97.31 119 GLU A C 1
ATOM 969 O O . GLU A 1 119 ? -16.502 6.302 53.853 1.00 97.31 119 GLU A O 1
ATOM 974 N N . GLY A 1 120 ? -15.170 8.031 54.324 1.00 96.62 120 GLY A N 1
ATOM 975 C CA . GLY A 1 120 ? -14.065 7.499 53.529 1.00 96.62 120 GLY A CA 1
ATOM 976 C C . GLY A 1 120 ? -12.962 8.502 53.239 1.00 96.62 120 GLY A C 1
ATOM 977 O O . GLY A 1 120 ? -12.682 9.405 54.031 1.00 96.62 120 GLY A O 1
ATOM 978 N N . ASP A 1 121 ? -12.312 8.329 52.096 1.00 97.31 121 ASP A N 1
ATOM 979 C CA . ASP A 1 121 ? -11.237 9.201 51.636 1.00 97.31 121 ASP A CA 1
ATOM 980 C C . ASP A 1 121 ? -11.766 10.577 51.205 1.00 97.31 121 ASP A C 1
ATOM 982 O O . ASP A 1 121 ? -12.715 10.671 50.422 1.00 97.31 121 ASP A O 1
ATOM 986 N N . VAL A 1 122 ? -11.133 11.650 51.692 1.00 97.12 122 VAL A N 1
ATOM 987 C CA . VAL A 1 122 ? -11.522 13.044 51.424 1.00 97.12 122 VAL A CA 1
ATOM 988 C C . VAL A 1 122 ? -10.306 13.899 51.058 1.00 97.12 122 VAL A C 1
ATOM 990 O O . VAL A 1 122 ? -9.293 13.897 51.764 1.00 97.12 122 VAL A O 1
ATOM 993 N N . LEU A 1 123 ? -10.431 14.679 49.982 1.00 96.25 123 LEU A N 1
ATOM 994 C CA . LEU A 1 123 ? -9.472 15.700 49.544 1.00 96.25 123 LEU A CA 1
ATOM 995 C C . LEU A 1 123 ? -10.241 16.978 49.188 1.00 96.25 123 LEU A C 1
ATOM 997 O O . LEU A 1 123 ? -11.244 16.901 48.486 1.00 96.25 123 LEU A O 1
ATOM 1001 N N . GLU A 1 124 ? -9.780 18.140 49.665 1.00 94.38 124 GLU A N 1
ATOM 1002 C CA . GLU A 1 124 ? -10.439 19.443 49.422 1.00 94.38 124 GLU A CA 1
ATOM 1003 C C . GLU A 1 124 ? -11.945 19.431 49.760 1.00 94.38 124 GLU A C 1
ATOM 1005 O O . GLU A 1 124 ? -12.777 19.909 48.990 1.00 94.38 124 GLU A O 1
ATOM 1010 N N . ASP A 1 125 ? -12.284 18.834 50.909 1.00 93.19 125 ASP A N 1
ATOM 1011 C CA . ASP A 1 125 ? -13.653 18.690 51.428 1.00 93.19 125 ASP A CA 1
ATOM 1012 C C . ASP A 1 125 ? -14.625 18.017 50.442 1.00 93.19 125 ASP A C 1
ATOM 1014 O O . ASP A 1 125 ? -15.819 18.310 50.402 1.00 93.19 125 ASP A O 1
ATOM 1018 N N . LYS A 1 126 ? -14.102 17.089 49.632 1.00 95.81 126 LYS A N 1
ATOM 1019 C CA . LYS A 1 126 ? -14.863 16.251 48.699 1.00 95.81 126 LYS A CA 1
ATOM 1020 C C . LYS A 1 126 ? -14.417 14.790 48.779 1.00 95.81 126 LYS A C 1
ATOM 1022 O O . LYS A 1 126 ? -13.242 14.544 49.070 1.00 95.81 126 LYS A O 1
ATOM 1027 N N . PRO A 1 127 ? -15.298 13.819 48.467 1.00 97.31 127 PRO A N 1
ATOM 1028 C CA . PRO A 1 127 ? -14.892 12.424 48.303 1.00 97.31 127 PRO A CA 1
ATOM 1029 C C . PRO A 1 127 ? -13.746 12.314 47.299 1.00 97.31 127 PRO A C 1
ATOM 1031 O O . PRO A 1 127 ? -13.808 12.919 46.226 1.00 97.31 127 PRO A O 1
ATOM 1034 N N . PHE A 1 128 ? -12.688 11.587 47.646 1.00 97.06 128 PHE A N 1
ATOM 1035 C CA . PHE A 1 128 ? -11.514 11.449 46.783 1.00 97.06 128 PHE A CA 1
ATOM 1036 C C . PHE A 1 128 ? -10.815 10.102 46.989 1.00 97.06 128 PHE A C 1
ATOM 1038 O O . PHE A 1 128 ? -9.651 10.031 47.376 1.00 97.06 128 PHE A O 1
ATOM 1045 N N . GLY A 1 129 ? -11.531 9.008 46.759 1.00 96.12 129 GLY A N 1
ATOM 1046 C CA . GLY A 1 129 ? -11.000 7.663 46.959 1.00 96.12 129 GLY A CA 1
ATOM 1047 C C . GLY A 1 129 ? -12.087 6.674 47.342 1.00 96.12 129 GLY A C 1
ATOM 1048 O O . GLY A 1 129 ? -13.220 6.800 46.878 1.00 96.12 129 GLY A O 1
ATOM 1049 N N . TRP A 1 130 ? -11.725 5.677 48.145 1.00 97.38 130 TRP A N 1
ATOM 1050 C CA . TRP A 1 130 ? -12.645 4.635 48.594 1.00 97.38 130 TRP A CA 1
ATOM 1051 C C . TRP A 1 130 ? -13.462 5.103 49.801 1.00 97.38 130 TRP A C 1
ATOM 1053 O O . TRP A 1 130 ? -12.970 5.860 50.643 1.00 97.38 130 TRP A O 1
ATOM 1063 N N . GLY A 1 131 ? -14.707 4.645 49.892 1.00 97.25 131 GLY A N 1
ATOM 1064 C CA . GLY A 1 131 ? -15.566 4.910 51.039 1.00 97.25 131 GLY A CA 1
ATOM 1065 C C . GLY A 1 131 ? -17.002 4.456 50.841 1.00 97.25 131 GLY A C 1
ATOM 1066 O O . GLY A 1 131 ? -17.343 3.768 49.873 1.00 97.25 131 GLY A O 1
ATOM 1067 N N . GLU A 1 132 ? -17.833 4.863 51.790 1.00 97.94 132 GLU A N 1
ATOM 1068 C CA . GLU A 1 132 ? -19.225 4.462 51.930 1.00 97.94 132 GLU A CA 1
ATOM 1069 C C . GLU A 1 132 ? -20.119 5.703 52.003 1.00 97.94 132 GLU A C 1
ATOM 1071 O O . GLU A 1 132 ? -19.742 6.716 52.586 1.00 97.94 132 GLU A O 1
ATOM 1076 N N . ALA A 1 133 ? -21.305 5.647 51.400 1.00 97.06 133 ALA A N 1
ATOM 1077 C CA . ALA A 1 133 ? -22.308 6.702 51.513 1.00 97.06 133 ALA A CA 1
ATOM 1078 C C . ALA A 1 133 ? -23.563 6.176 52.207 1.00 97.06 133 ALA A C 1
ATOM 1080 O O . ALA A 1 133 ? -24.041 5.087 51.878 1.00 97.06 133 ALA A O 1
ATOM 1081 N N . PHE A 1 134 ? -24.130 6.979 53.101 1.00 96.19 134 PHE A N 1
ATOM 1082 C CA . PHE A 1 134 ? -25.314 6.673 53.897 1.00 96.19 134 PHE A CA 1
ATOM 1083 C C . PHE A 1 134 ? -26.364 7.767 53.752 1.00 96.19 134 PHE A C 1
ATOM 1085 O O . PHE A 1 134 ? -26.019 8.931 53.562 1.00 96.19 134 PHE A O 1
ATOM 1092 N N . ASP A 1 135 ? -27.639 7.410 53.883 1.00 94.81 135 ASP A N 1
ATOM 1093 C CA . ASP A 1 135 ? -28.703 8.404 54.040 1.00 94.81 135 ASP A CA 1
ATOM 1094 C C . ASP A 1 135 ? -28.849 8.894 55.494 1.00 94.81 135 ASP A C 1
ATOM 1096 O O . ASP A 1 135 ? -28.246 8.356 56.424 1.00 94.81 135 ASP A O 1
ATOM 1100 N N . ALA A 1 136 ? -29.727 9.876 55.714 1.00 91.31 136 ALA A N 1
ATOM 1101 C CA . ALA A 1 136 ? -30.040 10.447 57.027 1.00 91.31 136 ALA A CA 1
ATOM 1102 C C . ALA A 1 136 ? -30.553 9.433 58.071 1.00 91.31 136 ALA A C 1
ATOM 1104 O O . ALA A 1 136 ? -30.598 9.738 59.263 1.00 91.31 136 ALA A O 1
ATOM 1105 N N . LYS A 1 137 ? -30.977 8.233 57.649 1.00 92.88 137 LYS A N 1
ATOM 1106 C CA . LYS A 1 137 ? -31.395 7.135 58.537 1.00 92.88 137 LYS A CA 1
ATOM 1107 C C . LYS A 1 137 ? -30.262 6.135 58.787 1.00 92.88 137 LYS A C 1
ATOM 1109 O O . LYS A 1 137 ? -30.522 5.067 59.341 1.00 92.88 137 LYS A O 1
ATOM 1114 N N . ASN A 1 138 ? -29.034 6.475 58.396 1.00 91.81 138 ASN A N 1
ATOM 1115 C CA . ASN A 1 138 ? -27.846 5.634 58.484 1.00 91.81 138 ASN A CA 1
ATOM 1116 C C . ASN A 1 138 ? -27.970 4.330 57.670 1.00 91.81 138 ASN A C 1
ATOM 1118 O O . ASN A 1 138 ? -27.467 3.282 58.080 1.00 91.81 138 ASN A O 1
ATOM 1122 N N . ARG A 1 139 ? -28.690 4.370 56.539 1.00 95.12 139 ARG A N 1
ATOM 1123 C CA . ARG A 1 139 ? -28.842 3.228 55.622 1.00 95.12 139 ARG A CA 1
ATOM 1124 C C . ARG A 1 139 ? -27.839 3.356 54.486 1.00 95.12 139 ARG A C 1
ATOM 1126 O O . ARG A 1 139 ? -27.686 4.435 53.919 1.00 95.12 139 ARG A O 1
ATOM 1133 N N . LEU A 1 140 ? -27.169 2.255 54.161 1.00 95.69 140 LEU A N 1
ATOM 1134 C CA . LEU A 1 140 ? -26.120 2.214 53.146 1.00 95.69 140 LEU A CA 1
ATOM 1135 C C . LEU A 1 140 ? -26.696 2.487 51.748 1.00 95.69 140 LEU A C 1
ATOM 1137 O O . LEU A 1 140 ? -27.669 1.855 51.340 1.00 95.69 140 LEU A O 1
ATOM 1141 N N . LEU A 1 141 ? -26.081 3.419 51.020 1.00 96.62 141 LEU A N 1
ATOM 1142 C CA . LEU A 1 141 ? -26.440 3.809 49.654 1.00 96.62 141 LEU A CA 1
ATOM 1143 C C . LEU A 1 141 ? -25.398 3.345 48.637 1.00 96.62 141 LEU A C 1
ATOM 1145 O O . LEU A 1 141 ? -25.751 2.914 47.537 1.00 96.62 141 LEU A O 1
ATOM 1149 N N . TYR A 1 142 ? -24.115 3.455 48.988 1.00 97.50 142 TYR A N 1
ATOM 1150 C CA . TYR A 1 142 ? -22.999 3.190 48.085 1.00 97.50 142 TYR A CA 1
ATOM 1151 C C . TYR A 1 142 ? -21.752 2.737 48.845 1.00 97.50 142 TYR A C 1
ATOM 1153 O O . TYR A 1 142 ? -21.492 3.232 49.934 1.00 97.50 142 TYR A O 1
ATOM 1161 N N . VAL A 1 143 ? -20.968 1.845 48.241 1.00 97.69 143 VAL A N 1
ATOM 1162 C CA . VAL A 1 143 ? -19.611 1.472 48.666 1.00 97.69 143 VAL A CA 1
ATOM 1163 C C . VAL A 1 143 ? -18.732 1.425 47.426 1.00 97.69 143 VAL A C 1
ATOM 1165 O O . VAL A 1 143 ? -19.021 0.654 46.510 1.00 97.69 143 VAL A O 1
ATOM 1168 N N . GLY A 1 144 ? -17.665 2.212 47.364 1.00 96.94 144 GLY A N 1
ATOM 1169 C CA . GLY A 1 144 ? -16.763 2.176 46.215 1.00 96.94 144 GLY A CA 1
ATOM 1170 C C . GLY A 1 144 ? -15.895 3.413 46.057 1.00 96.94 144 GLY A C 1
ATOM 1171 O O . GLY A 1 144 ? -15.801 4.243 46.957 1.00 96.94 144 GLY A O 1
ATOM 1172 N N . PHE A 1 145 ? -15.287 3.566 44.879 1.00 97.50 145 PHE A N 1
ATOM 1173 C CA . PHE A 1 145 ? -14.507 4.761 44.565 1.00 97.50 145 PHE A CA 1
ATOM 1174 C C . PHE A 1 145 ? -15.390 5.939 44.158 1.00 97.50 145 PHE A C 1
ATOM 1176 O O . PHE A 1 145 ? -16.272 5.814 43.303 1.00 97.50 145 PHE A O 1
ATOM 1183 N N . ARG A 1 146 ? -15.114 7.111 44.730 1.00 96.75 146 ARG A N 1
ATOM 1184 C CA . ARG A 1 146 ? -15.779 8.368 44.384 1.00 96.75 146 ARG A CA 1
ATOM 1185 C C . ARG A 1 146 ? -14.770 9.511 44.321 1.00 96.75 146 ARG A C 1
ATOM 1187 O O . ARG A 1 146 ? -13.935 9.655 45.211 1.00 96.75 146 ARG A O 1
ATOM 1194 N N . ILE A 1 147 ? -14.860 10.325 43.271 1.00 95.69 147 ILE A N 1
ATOM 1195 C CA . ILE A 1 147 ? -14.107 11.576 43.129 1.00 95.69 147 ILE A CA 1
ATOM 1196 C C . ILE A 1 147 ? -15.114 12.705 42.922 1.00 95.69 147 ILE A C 1
ATOM 1198 O O . ILE A 1 147 ? -15.812 12.759 41.910 1.00 95.69 147 ILE A O 1
ATOM 1202 N N . GLY A 1 148 ? -15.219 13.592 43.911 1.00 94.81 148 GLY A N 1
ATOM 1203 C CA . GLY A 1 148 ? -16.245 14.625 43.957 1.00 94.81 148 GLY A CA 1
ATOM 1204 C C . GLY A 1 148 ? -17.653 14.030 43.979 1.00 94.81 148 GLY A C 1
ATOM 1205 O O . GLY A 1 148 ? -18.041 13.318 44.906 1.00 94.81 148 GLY A O 1
ATOM 1206 N N . ASP A 1 149 ? -18.431 14.345 42.950 1.00 93.25 149 ASP A N 1
ATOM 1207 C CA . ASP A 1 149 ? -19.806 13.890 42.755 1.00 93.25 149 ASP A CA 1
ATOM 1208 C C . ASP A 1 149 ? -19.917 12.607 41.910 1.00 93.25 149 ASP A C 1
ATOM 1210 O O . ASP A 1 149 ? -21.011 12.057 41.761 1.00 93.25 149 ASP A O 1
ATOM 1214 N N . GLN A 1 150 ? -18.799 12.098 41.385 1.00 95.25 150 GLN A N 1
ATOM 1215 C CA . GLN A 1 150 ? -18.785 11.003 40.421 1.00 95.25 150 GLN A CA 1
ATOM 1216 C C . GLN A 1 150 ? -18.277 9.706 41.039 1.00 95.25 150 GLN A C 1
ATOM 1218 O O . GLN A 1 150 ? -17.165 9.631 41.563 1.00 95.25 150 GLN A O 1
ATOM 1223 N N . ASN A 1 151 ? -19.080 8.651 40.896 1.00 96.38 151 ASN A N 1
ATOM 1224 C CA . ASN A 1 151 ? -18.603 7.285 41.074 1.00 96.38 151 ASN A CA 1
ATOM 1225 C C . ASN A 1 151 ? -17.650 6.942 39.924 1.00 96.38 151 ASN A C 1
ATOM 1227 O O . ASN A 1 151 ? -17.933 7.230 38.752 1.00 96.38 151 ASN A O 1
ATOM 1231 N N . VAL A 1 152 ? -16.518 6.340 40.268 1.00 95.94 152 VAL A N 1
ATOM 1232 C CA . VAL A 1 152 ? -15.432 6.004 39.343 1.00 95.94 152 VAL A CA 1
ATOM 1233 C C . VAL A 1 152 ? -14.911 4.605 39.663 1.00 95.94 152 VAL A C 1
ATOM 1235 O O . VAL A 1 152 ? -15.188 4.057 40.721 1.00 95.94 152 VAL A O 1
ATOM 1238 N N . CYS A 1 153 ? -14.176 4.016 38.735 1.00 93.62 153 CYS A N 1
ATOM 1239 C CA . CYS A 1 153 ? -13.556 2.702 38.771 1.00 93.62 153 CYS A CA 1
ATOM 1240 C C . CYS A 1 153 ? -14.572 1.585 39.009 1.00 93.62 153 CYS A C 1
ATOM 1242 O O . CYS A 1 153 ? -15.073 0.991 38.057 1.00 93.62 153 CYS A O 1
ATOM 1244 N N . TYR A 1 154 ? -14.889 1.292 40.261 1.00 93.38 154 TYR A N 1
ATOM 1245 C CA . TYR A 1 154 ? -15.877 0.297 40.646 1.00 93.38 154 TYR A CA 1
ATOM 1246 C C . TYR A 1 154 ? -16.511 0.655 41.981 1.00 93.38 154 TYR A C 1
ATOM 1248 O O . TYR A 1 154 ? -15.943 1.375 42.806 1.00 93.38 154 TYR A O 1
ATOM 1256 N N . GLY A 1 155 ? -17.710 0.124 42.170 1.00 95.94 155 GLY A N 1
ATOM 1257 C CA . GLY A 1 155 ? -18.506 0.366 43.353 1.00 95.94 155 GLY A CA 1
ATOM 1258 C C . GLY A 1 155 ? -19.840 -0.358 43.296 1.00 95.94 155 GLY A C 1
ATOM 1259 O O . GLY A 1 155 ? -20.263 -0.870 42.255 1.00 95.94 155 GLY A O 1
ATOM 1260 N N . THR A 1 156 ? -20.498 -0.367 44.442 1.00 97.75 156 THR A N 1
ATOM 1261 C CA . THR A 1 156 ? -21.741 -1.075 44.711 1.00 97.75 156 THR A CA 1
ATOM 1262 C C . THR A 1 156 ? -22.767 -0.078 45.213 1.00 97.75 156 THR A C 1
ATOM 1264 O O . THR A 1 156 ? -22.482 0.642 46.164 1.00 97.75 156 THR A O 1
ATOM 1267 N N . THR A 1 157 ? -23.946 -0.015 44.606 1.00 98.00 157 THR A N 1
ATOM 1268 C CA . THR A 1 157 ? -25.092 0.733 45.142 1.00 98.00 157 THR A CA 1
ATOM 1269 C C . THR A 1 157 ? -26.085 -0.215 45.794 1.00 98.00 157 THR A C 1
ATOM 1271 O O . THR A 1 157 ? -26.131 -1.400 45.461 1.00 98.00 157 THR A O 1
ATOM 1274 N N . TYR A 1 158 ? -26.899 0.309 46.707 1.00 97.38 158 TYR A N 1
ATOM 1275 C CA . TYR A 1 158 ? -27.830 -0.474 47.515 1.00 97.38 158 TYR A CA 1
ATOM 1276 C C . TYR A 1 158 ? -29.236 0.124 47.484 1.00 97.38 158 TYR A C 1
ATOM 1278 O O . TYR A 1 158 ? -29.414 1.337 47.372 1.00 97.38 158 TYR A O 1
ATOM 1286 N N . TYR A 1 159 ? -30.245 -0.736 47.611 1.00 96.25 159 TYR A N 1
ATOM 1287 C CA . TYR A 1 159 ? -31.613 -0.328 47.899 1.00 96.25 159 TYR A CA 1
ATOM 1288 C C . TYR A 1 159 ? -31.726 0.024 49.388 1.00 96.25 159 TYR A C 1
ATOM 1290 O O . TYR A 1 159 ? -31.609 -0.874 50.222 1.00 96.25 159 TYR A O 1
ATOM 1298 N N . PRO A 1 160 ? -31.995 1.287 49.762 1.00 92.50 160 PRO A N 1
ATOM 1299 C CA . PRO A 1 160 ? -31.890 1.709 51.163 1.00 92.50 160 PRO A CA 1
ATOM 1300 C C . PRO A 1 160 ? -32.923 1.034 52.071 1.00 92.50 160 PRO A C 1
ATOM 1302 O O . PRO A 1 160 ? -32.667 0.807 53.248 1.00 92.50 160 PRO A O 1
ATOM 1305 N N . ASP A 1 161 ? -34.102 0.707 51.536 1.00 93.06 161 ASP A N 1
ATOM 1306 C CA . ASP A 1 161 ? -35.196 0.110 52.309 1.00 93.06 161 ASP A CA 1
ATOM 1307 C C . ASP A 1 161 ? -34.957 -1.368 52.653 1.00 93.06 161 ASP A C 1
ATOM 1309 O O . ASP A 1 161 ? -35.421 -1.834 53.692 1.00 93.06 161 ASP A O 1
ATOM 1313 N N . THR A 1 162 ? -34.242 -2.104 51.798 1.00 93.69 162 THR A N 1
ATOM 1314 C CA . THR A 1 162 ? -34.014 -3.553 51.947 1.00 93.69 162 THR A CA 1
ATOM 1315 C C . THR A 1 162 ? -32.567 -3.903 52.287 1.00 93.69 162 THR A C 1
ATOM 1317 O O . THR A 1 162 ? -32.305 -5.014 52.741 1.00 93.69 162 THR A O 1
ATOM 1320 N N . GLY A 1 163 ? -31.624 -2.986 52.059 1.00 91.88 163 GLY A N 1
ATOM 1321 C CA . GLY A 1 163 ? -30.185 -3.223 52.180 1.00 91.88 163 GLY A CA 1
ATOM 1322 C C . GLY A 1 163 ? -29.618 -4.158 51.107 1.00 91.88 163 GLY A C 1
ATOM 1323 O O . GLY A 1 163 ? -28.454 -4.543 51.188 1.00 91.88 163 GLY A O 1
ATOM 1324 N N . THR A 1 164 ? -30.413 -4.554 50.108 1.00 94.50 164 THR A N 1
ATOM 1325 C CA . THR A 1 164 ? -29.943 -5.420 49.022 1.00 94.50 164 THR A CA 1
ATOM 1326 C C . THR A 1 164 ? -29.132 -4.614 48.014 1.00 94.50 164 THR A C 1
ATOM 1328 O O . THR A 1 164 ? -29.392 -3.430 47.799 1.00 94.50 164 THR A O 1
ATOM 1331 N N . ILE A 1 165 ? -28.155 -5.256 47.370 1.00 96.50 165 ILE A N 1
ATOM 1332 C CA . ILE A 1 165 ? -27.396 -4.646 46.271 1.00 96.50 165 ILE A CA 1
ATOM 1333 C C . ILE A 1 165 ? -28.383 -4.228 45.174 1.00 96.50 165 ILE A C 1
ATOM 1335 O O . ILE A 1 165 ? -29.309 -4.971 44.865 1.00 96.50 165 ILE A O 1
ATOM 1339 N N . ALA A 1 166 ? -28.194 -3.039 44.610 1.00 96.69 166 ALA A N 1
ATOM 1340 C CA . ALA A 1 166 ? -28.910 -2.545 43.439 1.00 96.69 166 ALA A CA 1
ATOM 1341 C C . ALA A 1 166 ? -28.049 -2.684 42.178 1.00 96.69 166 ALA A C 1
ATOM 1343 O O . ALA A 1 166 ? -28.509 -3.205 41.162 1.00 96.69 166 ALA A O 1
ATOM 1344 N N . TYR A 1 167 ? -26.779 -2.284 42.258 1.00 97.44 167 TYR A N 1
ATOM 1345 C CA . TYR A 1 167 ? -25.790 -2.485 41.203 1.00 97.44 167 TYR A CA 1
ATOM 1346 C C . TYR A 1 167 ? -24.424 -2.786 41.805 1.00 97.44 167 TYR A C 1
ATOM 1348 O O . TYR A 1 167 ? -24.034 -2.156 42.781 1.00 97.44 167 TYR A O 1
ATOM 1356 N N . LEU A 1 168 ? -23.685 -3.702 41.192 1.00 95.94 168 LEU A N 1
ATOM 1357 C CA . LEU A 1 168 ? -22.289 -4.007 41.486 1.00 95.94 168 LEU A CA 1
ATOM 1358 C C . LEU A 1 168 ? -21.531 -3.997 40.162 1.00 95.94 168 LEU A C 1
ATOM 1360 O O . LEU A 1 168 ? -21.854 -4.782 39.279 1.00 95.94 168 LEU A O 1
ATOM 1364 N N . GLY A 1 169 ? -20.525 -3.144 40.003 1.00 94.19 169 GLY A N 1
ATOM 1365 C CA . GLY A 1 169 ? -19.754 -3.146 38.763 1.00 94.19 169 GLY A CA 1
ATOM 1366 C C . GLY A 1 169 ? -18.867 -1.933 38.589 1.00 94.19 169 GLY A C 1
ATOM 1367 O O . GLY A 1 169 ? -18.558 -1.220 39.552 1.00 94.19 169 GLY A O 1
ATOM 1368 N N . ASN A 1 170 ? -18.452 -1.699 37.344 1.00 93.62 170 ASN A N 1
ATOM 1369 C CA . ASN A 1 170 ? -17.616 -0.552 37.028 1.00 93.62 170 ASN A CA 1
ATOM 1370 C C . ASN A 1 170 ? -18.422 0.738 36.870 1.00 93.62 170 ASN A C 1
ATOM 1372 O O . ASN A 1 170 ? -19.620 0.747 36.564 1.00 93.62 170 ASN A O 1
ATOM 1376 N N . TRP A 1 171 ? -17.722 1.843 37.102 1.00 94.19 171 TRP A N 1
ATOM 1377 C CA . TRP A 1 171 ? -18.258 3.190 37.019 1.00 94.19 171 TRP A CA 1
ATOM 1378 C C . TRP A 1 171 ? -17.323 4.081 36.212 1.00 94.19 171 TRP A C 1
ATOM 1380 O O . TRP A 1 171 ? -16.097 3.973 36.280 1.00 94.19 171 TRP A O 1
ATOM 1390 N N . CYS A 1 172 ? -17.909 4.991 35.446 1.00 91.69 172 CYS A N 1
ATOM 1391 C CA . CYS A 1 172 ? -17.187 6.064 34.786 1.00 91.69 172 CYS A CA 1
ATOM 1392 C C . CYS A 1 172 ? -18.070 7.305 34.768 1.00 91.69 172 CYS A C 1
ATOM 1394 O O . CYS A 1 172 ? -19.218 7.243 34.326 1.00 91.69 172 CYS A O 1
ATOM 1396 N N . ARG A 1 173 ? -17.552 8.431 35.269 1.00 90.44 173 ARG A N 1
ATOM 1397 C CA . ARG A 1 173 ? -18.291 9.700 35.364 1.00 90.44 173 ARG A CA 1
ATOM 1398 C C . ARG A 1 173 ? -19.659 9.592 36.035 1.00 90.44 173 ARG A C 1
ATOM 1400 O O . ARG A 1 173 ? -20.635 10.179 35.575 1.00 90.44 173 ARG A O 1
ATOM 1407 N N . GLY A 1 174 ? -19.742 8.808 37.106 1.00 93.50 174 GLY A N 1
ATOM 1408 C CA . GLY A 1 174 ? -20.991 8.602 37.835 1.00 93.50 174 GLY A CA 1
ATOM 1409 C C . GLY A 1 174 ? -22.026 7.744 37.106 1.00 93.50 174 GLY A C 1
ATOM 1410 O O . GLY A 1 174 ? -23.141 7.628 37.600 1.00 93.50 174 GLY A O 1
ATOM 1411 N N . LYS A 1 175 ? -21.674 7.125 35.975 1.00 93.25 175 LYS A N 1
ATOM 1412 C CA . LYS A 1 175 ? -22.552 6.237 35.205 1.00 93.25 175 LYS A CA 1
ATOM 1413 C C . LYS A 1 175 ? -22.052 4.804 35.251 1.00 93.25 175 LYS A C 1
ATOM 1415 O O . LYS A 1 175 ? -20.840 4.575 35.321 1.00 93.25 175 LYS A O 1
ATOM 1420 N N . ARG A 1 176 ? -22.974 3.844 35.158 1.00 92.44 176 ARG A N 1
ATOM 1421 C CA . ARG A 1 176 ? -22.636 2.423 35.017 1.00 92.44 176 ARG A CA 1
ATOM 1422 C C . ARG A 1 176 ? -21.872 2.226 33.718 1.00 92.44 176 ARG A C 1
ATOM 1424 O O . ARG A 1 176 ? -22.281 2.698 32.649 1.00 92.44 176 ARG A O 1
ATOM 1431 N N . TRP A 1 177 ? -20.739 1.557 33.837 1.00 90.44 177 TRP A N 1
ATOM 1432 C CA . TRP A 1 177 ? -19.785 1.350 32.761 1.00 90.44 177 TRP A CA 1
ATOM 1433 C C . TRP A 1 177 ? -19.127 -0.015 32.941 1.00 90.44 177 TRP A C 1
ATOM 1435 O O . TRP A 1 177 ? -19.193 -0.565 34.032 1.00 90.44 177 TRP A O 1
ATOM 1445 N N . GLY A 1 178 ? -18.475 -0.554 31.913 1.00 86.25 178 GLY A N 1
ATOM 1446 C CA . GLY A 1 178 ? -17.729 -1.812 32.030 1.00 86.25 178 GLY A CA 1
ATOM 1447 C C . GLY A 1 178 ? -18.602 -2.989 32.458 1.00 86.25 178 GLY A C 1
ATOM 1448 O O . GLY A 1 178 ? -19.797 -3.001 32.189 1.00 86.25 178 GLY A O 1
ATOM 1449 N N . PHE A 1 179 ? -18.020 -4.006 33.080 1.00 88.06 179 PHE A N 1
ATOM 1450 C CA . PHE A 1 179 ? -18.791 -5.166 33.515 1.00 88.06 179 PHE A CA 1
ATOM 1451 C C . PHE A 1 179 ? -19.560 -4.854 34.807 1.00 88.06 179 PHE A C 1
ATOM 1453 O O . PHE A 1 179 ? -19.039 -4.199 35.716 1.00 88.06 179 PHE A O 1
ATOM 1460 N N . GLY A 1 180 ? -20.807 -5.318 34.898 1.00 92.44 180 GLY A N 1
ATOM 1461 C CA . GLY A 1 180 ? -21.613 -5.120 36.096 1.00 92.44 180 GLY A CA 1
ATOM 1462 C C . GLY A 1 180 ? -22.897 -5.938 36.153 1.00 92.44 180 GLY A C 1
ATOM 1463 O O . GLY A 1 180 ? -23.431 -6.397 35.137 1.00 92.44 180 GLY A O 1
ATOM 1464 N N . HIS A 1 181 ? -23.407 -6.060 37.373 1.00 94.94 181 HIS A N 1
ATOM 1465 C CA . HIS A 1 181 ? -24.601 -6.793 37.773 1.00 94.94 181 HIS A CA 1
ATOM 1466 C C . HIS A 1 181 ? -25.638 -5.826 38.342 1.00 94.94 181 HIS A C 1
ATOM 1468 O O . HIS A 1 181 ? -25.333 -5.056 39.250 1.00 94.94 181 HIS A O 1
ATOM 1474 N N . CYS A 1 182 ? -26.874 -5.891 37.853 1.00 96.06 182 CYS A N 1
ATOM 1475 C CA . CYS A 1 182 ? -28.032 -5.215 38.437 1.00 96.06 182 CYS A CA 1
ATOM 1476 C C . CYS A 1 182 ? -28.942 -6.235 39.116 1.00 96.06 182 CYS A C 1
ATOM 1478 O O . CYS A 1 182 ? -29.273 -7.271 38.534 1.00 96.06 182 CYS A O 1
ATOM 1480 N N . TYR A 1 183 ? -29.428 -5.895 40.301 1.00 94.94 183 TYR A N 1
ATOM 1481 C CA . TYR A 1 183 ? -30.358 -6.708 41.077 1.00 94.94 183 TYR A CA 1
ATOM 1482 C C . TYR A 1 183 ? -31.639 -5.917 41.333 1.00 94.94 183 TYR A C 1
ATOM 1484 O O . TYR A 1 183 ? -31.656 -4.695 41.215 1.00 94.94 183 TYR A O 1
ATOM 1492 N N . ASP A 1 184 ? -32.723 -6.605 41.679 1.00 95.12 184 ASP A N 1
ATOM 1493 C CA . ASP A 1 184 ? -33.915 -5.948 42.217 1.00 95.12 184 ASP A CA 1
ATOM 1494 C C . ASP A 1 184 ? -33.870 -5.814 43.749 1.00 95.12 184 ASP A C 1
ATOM 1496 O O . ASP A 1 184 ? -32.966 -6.312 44.423 1.00 95.12 184 ASP A O 1
ATOM 1500 N N . SER A 1 185 ? -34.889 -5.172 44.326 1.00 94.81 185 SER A N 1
ATOM 1501 C CA . SER A 1 185 ? -34.995 -4.954 45.775 1.00 94.81 185 SER A CA 1
ATOM 1502 C C . SER A 1 185 ? -35.159 -6.238 46.600 1.00 94.81 185 SER A C 1
ATOM 1504 O O . SER A 1 185 ? -35.069 -6.184 47.822 1.00 94.81 185 SER A O 1
ATOM 1506 N N . SER A 1 186 ? -35.414 -7.391 45.967 1.00 94.75 186 SER A N 1
ATOM 1507 C CA . SER A 1 186 ? -35.423 -8.703 46.633 1.00 94.75 186 SER A CA 1
ATOM 1508 C C . SER A 1 186 ? -34.047 -9.379 46.639 1.00 94.75 186 SER A C 1
ATOM 1510 O O . SER A 1 186 ? -33.885 -10.418 47.274 1.00 94.75 186 SER A O 1
ATOM 1512 N N . GLY A 1 187 ? -33.062 -8.801 45.941 1.00 91.25 187 GLY A N 1
ATOM 1513 C CA . GLY A 1 187 ? -31.735 -9.382 45.735 1.00 91.25 187 GLY A CA 1
ATOM 1514 C C . GLY A 1 187 ? -31.660 -10.356 44.556 1.00 91.25 187 GLY A C 1
ATOM 1515 O O . GLY A 1 187 ? -30.671 -11.072 44.420 1.00 91.25 187 GLY A O 1
ATOM 1516 N N . THR A 1 188 ? -32.677 -10.404 43.690 1.00 95.06 188 THR A N 1
ATOM 1517 C CA . THR A 1 188 ? -32.663 -11.266 42.499 1.00 95.06 188 THR A CA 1
ATOM 1518 C C . THR A 1 188 ? -31.897 -10.579 41.368 1.00 95.06 188 THR A C 1
ATOM 1520 O O . THR A 1 188 ? -32.202 -9.434 41.033 1.00 95.06 188 THR A O 1
ATOM 1523 N N . LEU A 1 189 ? -30.923 -11.270 40.759 1.00 94.31 189 LEU A N 1
ATOM 1524 C CA . LEU A 1 189 ? -30.170 -10.769 39.600 1.00 94.31 189 LEU A CA 1
ATOM 1525 C C . LEU A 1 189 ? -31.125 -10.519 38.423 1.00 94.31 189 LEU A C 1
ATOM 1527 O O . LEU A 1 189 ? -31.877 -11.410 38.023 1.00 94.31 189 LEU A O 1
ATOM 1531 N N . ARG A 1 190 ? -31.097 -9.304 37.873 1.00 95.75 190 ARG A N 1
ATOM 1532 C CA . ARG A 1 190 ? -31.940 -8.881 36.746 1.00 95.75 190 ARG A CA 1
ATOM 1533 C C . ARG A 1 190 ? -31.162 -8.776 35.452 1.00 95.75 190 ARG A C 1
ATOM 1535 O O . ARG A 1 190 ? -31.639 -9.250 34.425 1.00 95.75 190 ARG A O 1
ATOM 1542 N N . GLU A 1 191 ? -29.989 -8.162 35.507 1.00 93.94 191 GLU A N 1
ATOM 1543 C CA . GLU A 1 191 ? -29.157 -7.921 34.334 1.00 93.94 191 GLU A CA 1
ATOM 1544 C C . GLU A 1 191 ? -27.690 -8.134 34.697 1.00 93.94 191 GLU A C 1
ATOM 1546 O O . GLU A 1 191 ? -27.241 -7.757 35.778 1.00 93.94 191 GLU A O 1
ATOM 1551 N N . GLU A 1 192 ? -26.946 -8.728 33.776 1.00 93.62 192 GLU A N 1
ATOM 1552 C CA . GLU A 1 192 ? -25.509 -8.950 33.872 1.00 93.62 192 GLU A CA 1
ATOM 1553 C C . GLU A 1 192 ? -24.905 -8.689 32.495 1.00 93.62 192 GLU A C 1
ATOM 1555 O O . GLU A 1 192 ? -25.456 -9.122 31.479 1.00 93.62 192 GLU A O 1
ATOM 1560 N N . GLY A 1 193 ? -23.783 -7.975 32.450 1.00 89.62 193 GLY A N 1
ATOM 1561 C CA . GLY A 1 193 ? -23.042 -7.771 31.212 1.00 89.62 193 GLY A CA 1
ATOM 1562 C C . GLY A 1 193 ? -22.282 -6.456 31.173 1.00 89.62 193 GLY A C 1
ATOM 1563 O O . GLY A 1 193 ? -21.938 -5.881 32.205 1.00 89.62 193 GLY A O 1
ATOM 1564 N N . ILE A 1 194 ? -22.001 -5.999 29.953 1.00 86.94 194 ILE A N 1
ATOM 1565 C CA . ILE A 1 194 ? -21.256 -4.764 29.711 1.00 86.94 194 ILE A CA 1
ATOM 1566 C C . ILE A 1 194 ? -22.205 -3.573 29.699 1.00 86.94 194 ILE A C 1
ATOM 1568 O O . ILE A 1 194 ? -23.142 -3.518 28.910 1.00 86.94 194 ILE A O 1
ATOM 1572 N N . TRP A 1 195 ? -21.915 -2.600 30.545 1.00 87.62 195 TRP A N 1
ATOM 1573 C CA . TRP A 1 195 ? -22.585 -1.324 30.675 1.00 87.62 195 TRP A CA 1
ATOM 1574 C C . TRP A 1 195 ? -21.798 -0.230 29.967 1.00 87.62 195 TRP A C 1
ATOM 1576 O O . TRP A 1 195 ? -20.564 -0.202 29.953 1.00 87.62 195 TRP A O 1
ATOM 1586 N N . MET A 1 196 ? -22.529 0.707 29.387 1.00 83.31 196 MET A N 1
ATOM 1587 C CA . MET A 1 196 ? -21.977 1.859 28.705 1.00 83.31 196 MET A CA 1
ATOM 1588 C C . MET A 1 196 ? -22.935 3.021 28.872 1.00 83.31 196 MET A C 1
ATOM 1590 O O . MET A 1 196 ? -24.058 2.965 28.374 1.00 83.31 196 MET A O 1
ATOM 1594 N N . ASN A 1 197 ? -22.493 4.076 29.556 1.00 85.38 197 ASN A N 1
ATOM 1595 C CA . ASN A 1 197 ? -23.301 5.279 29.745 1.00 85.38 197 ASN A CA 1
ATOM 1596 C C . ASN A 1 197 ? -24.705 4.949 30.307 1.00 85.38 197 ASN A C 1
ATOM 1598 O O . ASN A 1 197 ? -25.713 5.391 29.763 1.00 85.38 197 ASN A O 1
ATOM 1602 N N . ASP A 1 198 ? -24.757 4.115 31.357 1.00 90.50 198 ASP A N 1
ATOM 1603 C CA . ASP A 1 198 ? -25.981 3.587 31.989 1.00 90.50 198 ASP A CA 1
ATOM 1604 C C . ASP A 1 198 ? -26.860 2.654 31.146 1.00 90.50 198 ASP A C 1
ATOM 1606 O O . ASP A 1 198 ? -27.900 2.205 31.632 1.00 90.50 198 ASP A O 1
ATOM 1610 N N . ALA A 1 199 ? -26.446 2.300 29.931 1.00 87.62 199 ALA A N 1
ATOM 1611 C CA . ALA A 1 199 ? -27.140 1.335 29.092 1.00 87.62 199 ALA A CA 1
ATOM 1612 C C . ALA A 1 199 ? -26.395 -0.005 29.050 1.00 87.62 199 ALA A C 1
ATOM 1614 O O . ALA A 1 199 ? -25.186 -0.050 28.828 1.00 87.62 199 ALA A O 1
ATOM 1615 N N . LEU A 1 200 ? -27.128 -1.107 29.213 1.00 87.38 200 LEU A N 1
ATOM 1616 C CA . LEU A 1 200 ? -26.600 -2.448 28.978 1.00 87.38 200 LEU A CA 1
ATOM 1617 C C . LEU A 1 200 ? -26.384 -2.661 27.470 1.00 87.38 200 LEU A C 1
ATOM 1619 O O . LEU A 1 200 ? -27.301 -2.473 26.663 1.00 87.38 200 LEU A O 1
ATOM 1623 N N . VAL A 1 201 ? -25.180 -3.078 27.084 1.00 85.12 201 VAL A N 1
ATOM 1624 C CA . VAL A 1 201 ? -24.825 -3.435 25.708 1.00 85.12 201 VAL A CA 1
ATOM 1625 C C . VAL A 1 201 ? -25.538 -4.735 25.344 1.00 85.12 201 VAL A C 1
ATOM 1627 O O . VAL A 1 201 ? -25.164 -5.820 25.780 1.00 85.12 201 VAL A O 1
ATOM 1630 N N . LYS A 1 202 ? -26.586 -4.620 24.524 1.00 81.81 202 LYS A N 1
ATOM 1631 C CA . LYS A 1 202 ? -27.449 -5.754 24.153 1.00 81.81 202 LYS A CA 1
ATOM 1632 C C . LYS A 1 202 ? -26.834 -6.690 23.115 1.00 81.81 202 LYS A C 1
ATOM 1634 O O . LYS A 1 202 ? -27.249 -7.839 23.019 1.00 81.81 202 LYS A O 1
ATOM 1639 N N . SER A 1 203 ? -25.907 -6.194 22.297 1.00 83.06 203 SER A N 1
ATOM 1640 C CA . SER A 1 203 ? -25.273 -6.968 21.230 1.00 83.06 203 SER A CA 1
ATOM 1641 C C . SER A 1 203 ? -23.879 -6.435 20.932 1.00 83.06 203 SER A C 1
ATOM 1643 O O . SER A 1 203 ? -23.671 -5.228 20.863 1.00 83.06 203 SER A O 1
ATOM 1645 N N . THR A 1 204 ? -22.936 -7.341 20.694 1.00 84.44 204 THR A N 1
ATOM 1646 C CA . THR A 1 204 ? -21.610 -7.035 20.137 1.00 84.44 204 THR A CA 1
ATOM 1647 C C . THR A 1 204 ? -21.573 -7.216 18.615 1.00 84.44 204 THR A C 1
ATOM 1649 O O . THR A 1 204 ? -20.578 -6.884 17.973 1.00 84.44 204 THR A O 1
ATOM 1652 N N . CYS A 1 205 ? -22.658 -7.722 18.025 1.00 87.56 205 CYS A N 1
ATOM 1653 C CA . CYS A 1 205 ? -22.874 -7.786 16.587 1.00 87.56 205 CYS A CA 1
ATOM 1654 C C . CYS A 1 205 ? -23.807 -6.641 16.185 1.00 87.56 205 CYS A C 1
ATOM 1656 O O . CYS A 1 205 ? -24.998 -6.654 16.514 1.00 87.56 205 CYS A O 1
ATOM 1658 N N . VAL A 1 206 ? -23.252 -5.635 15.517 1.00 86.38 206 VAL A N 1
ATOM 1659 C CA . VAL A 1 206 ? -23.989 -4.453 15.071 1.00 86.38 206 VAL A CA 1
ATOM 1660 C C . VAL A 1 206 ? -24.240 -4.565 13.578 1.00 86.38 206 VAL A C 1
ATOM 1662 O O . VAL A 1 206 ? -23.308 -4.735 12.792 1.00 86.38 206 VAL A O 1
ATOM 1665 N N . ARG A 1 207 ? -25.511 -4.445 13.191 1.00 86.38 207 ARG A N 1
ATOM 1666 C CA . ARG A 1 207 ? -25.934 -4.368 11.796 1.00 86.38 207 ARG A CA 1
ATOM 1667 C C . ARG A 1 207 ? -26.564 -3.008 11.512 1.00 86.38 207 ARG A C 1
ATOM 1669 O O . ARG A 1 207 ? -27.448 -2.578 12.246 1.00 86.38 207 ARG A O 1
ATOM 1676 N N . ILE A 1 208 ? -26.107 -2.351 10.452 1.00 83.81 208 ILE A N 1
ATOM 1677 C CA . ILE A 1 208 ? -26.601 -1.055 9.982 1.00 83.81 208 ILE A CA 1
ATOM 1678 C C . ILE A 1 208 ? -27.240 -1.271 8.615 1.00 83.81 208 ILE A C 1
ATOM 1680 O O . ILE A 1 208 ? -26.526 -1.545 7.660 1.00 83.81 208 ILE A O 1
ATOM 1684 N N . ASP A 1 209 ? -28.561 -1.134 8.523 1.00 82.06 209 ASP A N 1
ATOM 1685 C CA . ASP A 1 209 ? -29.331 -1.302 7.276 1.00 82.06 209 ASP A CA 1
ATOM 1686 C C . ASP A 1 209 ? -29.941 0.007 6.752 1.00 82.06 209 ASP A C 1
ATOM 1688 O O . ASP A 1 209 ? -30.675 0.016 5.765 1.00 82.06 209 ASP A O 1
ATOM 1692 N N . ASP A 1 210 ? -29.671 1.127 7.420 1.00 70.12 210 ASP A N 1
ATOM 1693 C CA . ASP A 1 210 ? -30.260 2.407 7.049 1.00 70.12 210 ASP A CA 1
ATOM 1694 C C . ASP A 1 210 ? -29.417 3.117 5.981 1.00 70.12 210 ASP A C 1
ATOM 1696 O O . ASP A 1 210 ? -28.340 3.661 6.244 1.00 70.12 210 ASP A O 1
ATOM 1700 N N . SER A 1 211 ? -29.970 3.159 4.770 1.00 55.72 211 SER A N 1
ATOM 1701 C CA . SER A 1 211 ? -29.453 3.903 3.613 1.00 55.72 211 SER A CA 1
ATOM 1702 C C . SER A 1 211 ? -29.152 5.392 3.877 1.00 55.72 211 SER A C 1
ATOM 1704 O O . SER A 1 211 ? -28.339 5.992 3.173 1.00 55.72 211 SER A O 1
ATOM 1706 N N . SER A 1 212 ? -29.765 6.001 4.899 1.00 50.28 212 SER A N 1
ATOM 1707 C CA . SER A 1 212 ? -29.690 7.440 5.178 1.00 50.28 212 SER A CA 1
ATOM 1708 C C . SER A 1 212 ? -28.715 7.833 6.296 1.00 50.28 212 SER A C 1
ATOM 1710 O O . SER A 1 212 ? -28.430 9.025 6.465 1.00 50.28 212 S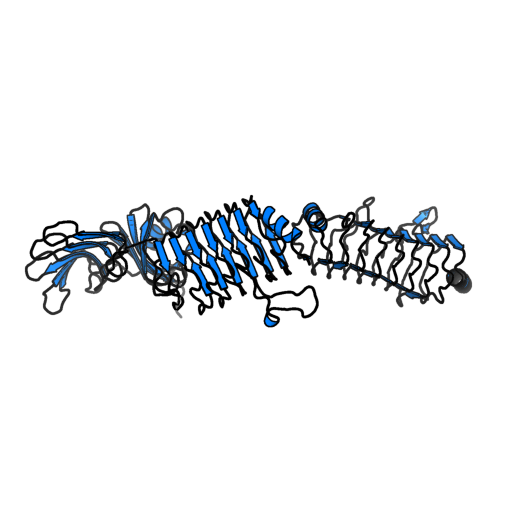ER A O 1
ATOM 1712 N N . LEU A 1 213 ? -28.169 6.862 7.040 1.00 52.59 213 LEU A N 1
ATOM 1713 C CA . LEU A 1 213 ? -27.382 7.146 8.239 1.00 52.59 213 LEU A CA 1
ATOM 1714 C C . LEU A 1 213 ? -25.904 7.446 7.950 1.00 52.59 213 LEU A C 1
ATOM 1716 O O . LEU A 1 213 ? -25.166 6.710 7.291 1.00 52.59 213 LEU A O 1
ATOM 1720 N N . ARG A 1 214 ? -25.463 8.540 8.569 1.00 54.09 214 ARG A N 1
ATOM 1721 C CA . ARG A 1 214 ? -24.094 8.739 9.046 1.00 54.09 214 ARG A CA 1
ATOM 1722 C C . ARG A 1 214 ? -23.791 7.637 10.077 1.00 54.09 214 ARG A C 1
ATOM 1724 O O . ARG A 1 214 ? -24.589 7.462 10.989 1.00 54.09 214 ARG A O 1
ATOM 1731 N N . LEU A 1 215 ? -22.682 6.899 9.944 1.00 59.91 215 LEU A N 1
ATOM 1732 C CA . LEU A 1 215 ? -22.245 5.924 10.960 1.00 59.91 215 LEU A CA 1
ATOM 1733 C C . LEU A 1 215 ? -21.997 6.638 12.294 1.00 59.91 215 LEU A C 1
ATOM 1735 O O . LEU A 1 215 ? -20.952 7.250 12.466 1.00 59.91 215 LEU A O 1
ATOM 1739 N N . CYS A 1 216 ? -22.934 6.558 13.233 1.00 53.34 216 CYS A N 1
ATOM 1740 C CA . CYS A 1 216 ? -22.788 7.111 14.576 1.00 53.34 216 CYS A CA 1
ATOM 1741 C C . CYS A 1 216 ? -23.054 6.034 15.636 1.00 53.34 216 CYS A C 1
ATOM 1743 O O . CYS A 1 216 ? -23.703 5.023 15.369 1.00 53.34 216 CYS A O 1
ATOM 1745 N N . GLY A 1 217 ? -22.520 6.239 16.843 1.00 56.41 217 GLY A N 1
ATOM 1746 C CA . GLY A 1 217 ? -22.811 5.381 17.998 1.00 56.41 217 GLY A CA 1
ATOM 1747 C C . GLY A 1 217 ? -22.221 3.966 17.936 1.00 56.41 217 GLY A C 1
ATOM 1748 O O . GLY A 1 217 ? -22.697 3.079 18.642 1.00 56.41 217 GLY A O 1
ATOM 1749 N N . LEU A 1 218 ? -21.192 3.732 17.111 1.00 71.31 218 LEU A N 1
ATOM 1750 C CA . LEU A 1 218 ? -20.456 2.468 17.126 1.00 71.31 218 LEU A CA 1
ATOM 1751 C C . LEU A 1 218 ? -19.626 2.366 18.406 1.00 71.31 218 LEU A C 1
ATOM 1753 O O . LEU A 1 218 ? -18.583 2.999 18.543 1.00 71.31 218 LEU A O 1
ATOM 1757 N N . HIS A 1 219 ? -20.095 1.553 19.344 1.00 73.12 219 HIS A N 1
ATOM 1758 C CA . HIS A 1 219 ? -19.380 1.306 20.584 1.00 73.12 219 HIS A CA 1
ATOM 1759 C C . HIS A 1 219 ? -18.152 0.415 20.363 1.00 73.12 219 HIS A C 1
ATOM 1761 O O . HIS A 1 219 ? -18.183 -0.534 19.582 1.00 73.12 219 HIS A O 1
ATOM 1767 N N . SER A 1 220 ? -17.068 0.640 21.105 1.00 73.50 220 SER A N 1
ATOM 1768 C CA . SER A 1 220 ? -15.804 -0.079 20.861 1.00 73.50 220 SER A CA 1
ATOM 1769 C C . SER A 1 220 ? -15.782 -1.561 21.253 1.00 73.50 220 SER A C 1
ATOM 1771 O O . SER A 1 220 ? -14.850 -2.277 20.891 1.00 73.50 220 SER A O 1
ATOM 1773 N N . VAL A 1 221 ? -16.814 -2.036 21.959 1.00 79.38 221 VAL A N 1
ATOM 1774 C CA . VAL A 1 221 ? -16.970 -3.455 22.335 1.00 79.38 221 VAL A CA 1
ATOM 1775 C C . VAL A 1 221 ? -17.616 -4.314 21.237 1.00 79.38 221 VAL A C 1
ATOM 1777 O O . VAL A 1 221 ? -17.921 -5.480 21.474 1.00 79.38 221 VAL A O 1
ATOM 1780 N N . ILE A 1 222 ? -17.858 -3.762 20.040 1.00 85.38 222 ILE A N 1
ATOM 1781 C CA . ILE A 1 222 ? -18.343 -4.564 18.909 1.00 85.38 222 ILE A CA 1
ATOM 1782 C C . ILE A 1 222 ? -17.312 -5.620 18.498 1.00 85.38 222 ILE A C 1
ATOM 1784 O O . ILE A 1 222 ? -16.123 -5.336 18.366 1.00 85.38 222 ILE A O 1
ATOM 1788 N N . ALA A 1 223 ? -17.806 -6.829 18.246 1.00 91.31 223 ALA A N 1
ATOM 1789 C CA . ALA A 1 223 ? -17.053 -7.947 17.693 1.00 91.31 223 ALA A CA 1
ATOM 1790 C C . ALA A 1 223 ? -17.337 -8.152 16.199 1.00 91.31 223 ALA A C 1
ATOM 1792 O O . ALA A 1 223 ? -16.479 -8.626 15.455 1.00 91.31 223 ALA A O 1
ATOM 1793 N N . SER A 1 224 ? -18.523 -7.760 15.729 1.00 94.00 224 SER A N 1
ATOM 1794 C CA . SER A 1 224 ? -18.885 -7.826 14.314 1.00 94.00 224 SER A CA 1
ATOM 1795 C C . SER A 1 224 ? -19.629 -6.567 13.897 1.00 94.00 224 SER A C 1
ATOM 1797 O O . SER A 1 224 ? -20.556 -6.135 14.586 1.00 94.00 224 SER A O 1
ATOM 1799 N N . LEU A 1 225 ? -19.219 -5.988 12.769 1.00 92.25 225 LEU A N 1
ATOM 1800 C CA . LEU A 1 225 ? -19.898 -4.867 12.132 1.00 92.25 225 LEU A CA 1
ATOM 1801 C C . LEU A 1 225 ? -20.358 -5.278 10.735 1.00 92.25 225 LEU A C 1
ATOM 1803 O O . LEU A 1 225 ? -19.537 -5.559 9.862 1.00 92.25 225 LEU A O 1
ATOM 1807 N N . ALA A 1 226 ? -21.669 -5.279 10.519 1.00 93.00 226 ALA A N 1
ATOM 1808 C CA . ALA A 1 226 ? -22.286 -5.516 9.224 1.00 93.00 226 ALA A CA 1
ATOM 1809 C C . ALA A 1 226 ? -22.986 -4.244 8.735 1.00 93.00 226 ALA A C 1
ATOM 1811 O O . ALA A 1 226 ? -23.933 -3.765 9.347 1.00 93.00 226 ALA A O 1
ATOM 1812 N N . ILE A 1 227 ? -22.545 -3.706 7.610 1.00 91.69 227 ILE A N 1
ATOM 1813 C CA . ILE A 1 227 ? -23.196 -2.603 6.911 1.00 91.69 227 ILE A CA 1
ATOM 1814 C C . ILE A 1 227 ? -23.976 -3.218 5.750 1.00 91.69 227 ILE A C 1
ATOM 1816 O O . ILE A 1 227 ? -23.424 -4.025 5.003 1.00 91.69 227 ILE A O 1
ATOM 1820 N N . GLY A 1 228 ? -25.257 -2.887 5.633 1.00 91.62 228 GLY A N 1
ATOM 1821 C CA . GLY A 1 228 ? -26.154 -3.362 4.587 1.00 91.62 228 GLY A CA 1
ATOM 1822 C C . GLY A 1 228 ? -25.807 -2.796 3.212 1.00 91.62 228 GLY A C 1
ATOM 1823 O O . GLY A 1 228 ? -24.810 -2.092 3.034 1.00 91.62 228 GLY A O 1
ATOM 1824 N N . ASP A 1 229 ? -26.634 -3.128 2.227 1.00 92.62 229 ASP A N 1
ATOM 1825 C CA . ASP A 1 229 ? -26.491 -2.636 0.857 1.00 92.62 229 ASP A CA 1
ATOM 1826 C C . ASP A 1 229 ? -26.947 -1.170 0.757 1.00 92.62 229 ASP A C 1
ATOM 1828 O O . ASP A 1 229 ? -27.891 -0.754 1.430 1.00 92.62 229 ASP A O 1
ATOM 1832 N N . GLY A 1 230 ? -26.277 -0.375 -0.080 1.00 88.88 230 GLY A N 1
ATOM 1833 C CA . GLY A 1 230 ? -26.613 1.028 -0.350 1.00 88.88 230 GLY A CA 1
ATOM 1834 C C . GLY A 1 230 ? -26.517 1.953 0.867 1.00 88.88 230 GLY A C 1
ATOM 1835 O O . GLY A 1 230 ? -27.119 3.025 0.881 1.00 88.88 230 GLY A O 1
ATOM 1836 N N . CYS A 1 231 ? -25.800 1.543 1.911 1.00 87.81 231 CYS A N 1
ATOM 1837 C CA . CYS A 1 231 ? -25.685 2.292 3.155 1.00 87.81 231 CYS A CA 1
ATOM 1838 C C . CYS A 1 231 ? -24.568 3.342 3.092 1.00 87.81 231 CYS A C 1
ATOM 1840 O O . CYS A 1 231 ? -23.573 3.201 2.375 1.00 87.81 231 CYS A O 1
ATOM 1842 N N . CYS A 1 232 ? -24.714 4.397 3.899 1.00 81.56 232 CYS A N 1
ATOM 1843 C CA . CYS A 1 232 ? -23.692 5.430 4.090 1.00 81.56 232 CYS A CA 1
ATOM 1844 C C . CYS A 1 232 ? -23.277 6.159 2.797 1.00 81.56 232 CYS A C 1
ATOM 1846 O O . CYS A 1 232 ? -22.125 6.568 2.654 1.00 81.56 232 CYS A O 1
ATOM 1848 N N . GLU A 1 233 ? -24.215 6.364 1.866 1.00 78.75 233 GLU A N 1
ATOM 1849 C CA . GLU A 1 233 ? -23.962 7.009 0.568 1.00 78.75 233 GLU A CA 1
ATOM 1850 C C . GLU A 1 233 ? -23.324 8.402 0.708 1.00 78.75 233 GLU A C 1
ATOM 1852 O O . GLU A 1 233 ? -22.448 8.764 -0.070 1.00 78.75 233 GLU A O 1
ATOM 1857 N N . ARG A 1 234 ? -23.732 9.175 1.726 1.00 75.25 234 ARG A N 1
ATOM 1858 C CA . ARG A 1 234 ? -23.240 10.542 1.988 1.00 75.25 234 ARG A CA 1
ATOM 1859 C C . ARG A 1 234 ? -21.980 10.602 2.854 1.00 75.25 234 ARG A C 1
ATOM 1861 O O . ARG A 1 234 ? -21.498 11.700 3.139 1.00 75.25 234 ARG A O 1
ATOM 1868 N N . SER A 1 235 ? -21.482 9.466 3.332 1.00 82.44 235 SER A N 1
ATOM 1869 C CA . SER A 1 235 ? -20.278 9.432 4.160 1.00 82.44 235 SER A CA 1
ATOM 1870 C C . SER A 1 235 ? -19.049 9.611 3.275 1.00 82.44 235 SER A C 1
ATOM 1872 O O . SER A 1 235 ? -18.828 8.836 2.350 1.00 82.44 235 SER A O 1
ATOM 1874 N N . ALA A 1 236 ? -18.235 10.624 3.573 1.00 85.19 236 ALA A N 1
ATOM 1875 C CA . ALA A 1 236 ? -16.993 10.882 2.843 1.00 85.19 236 ALA A CA 1
ATOM 1876 C C . ALA A 1 236 ? -15.866 9.903 3.220 1.00 85.19 236 ALA A C 1
ATOM 1878 O O . ALA A 1 236 ? -14.899 9.758 2.472 1.00 85.19 236 ALA A O 1
ATOM 1879 N N . GLU A 1 237 ? -15.985 9.228 4.365 1.00 86.88 237 GLU A N 1
ATOM 1880 C CA . GLU A 1 237 ? -14.961 8.331 4.887 1.00 86.88 237 GLU A CA 1
ATOM 1881 C C . GLU A 1 237 ? -15.530 7.223 5.781 1.00 86.88 237 GLU A C 1
ATOM 1883 O O . GLU A 1 237 ? -16.593 7.376 6.389 1.00 86.88 237 GLU A O 1
ATOM 1888 N N . LEU A 1 238 ? -14.781 6.122 5.884 1.00 88.50 238 LEU A N 1
ATOM 1889 C CA . LEU A 1 238 ? -14.903 5.129 6.950 1.00 88.50 238 LEU A CA 1
ATOM 1890 C C . LEU A 1 238 ? -13.548 4.976 7.643 1.00 88.50 238 LEU A C 1
ATOM 1892 O O . LEU A 1 238 ? -12.600 4.465 7.052 1.00 88.50 238 LEU A O 1
ATOM 1896 N N . CYS A 1 239 ? -13.476 5.373 8.912 1.00 85.06 239 CYS A N 1
ATOM 1897 C CA . CYS A 1 239 ? -12.268 5.284 9.727 1.00 85.06 239 CYS A CA 1
ATOM 1898 C C . CYS A 1 239 ? -12.536 4.435 10.976 1.00 85.06 239 CYS A C 1
ATOM 1900 O O . CYS A 1 239 ? -13.125 4.917 11.942 1.00 85.06 239 CYS A O 1
ATOM 1902 N N . LEU A 1 240 ? -12.077 3.181 10.980 1.00 84.81 240 LEU A N 1
ATOM 1903 C CA . LEU A 1 240 ? -12.117 2.298 12.147 1.00 84.81 240 LEU A CA 1
ATOM 1904 C C . LEU A 1 240 ? -10.713 2.169 12.731 1.00 84.81 240 LEU A C 1
ATOM 1906 O O . LEU A 1 240 ? -9.797 1.644 12.094 1.00 84.81 240 LEU A O 1
ATOM 1910 N N . ARG A 1 241 ? -10.548 2.676 13.955 1.00 80.88 241 ARG A N 1
ATOM 1911 C CA . ARG A 1 241 ? -9.270 2.710 14.667 1.00 80.88 241 ARG A CA 1
ATOM 1912 C C . ARG A 1 241 ? -9.436 2.174 16.082 1.00 80.88 241 ARG A C 1
ATOM 1914 O O . ARG A 1 241 ? -10.391 2.558 16.749 1.00 80.88 241 ARG A O 1
ATOM 1921 N N . HIS A 1 242 ? -8.509 1.335 16.540 1.00 75.75 242 HIS A N 1
ATOM 1922 C CA . HIS A 1 242 ? -8.424 0.864 17.934 1.00 75.75 242 HIS A CA 1
ATOM 1923 C C . HIS A 1 242 ? -9.627 0.058 18.461 1.00 75.75 242 HIS A C 1
ATOM 1925 O O . HIS A 1 242 ? -9.782 -0.077 19.676 1.00 75.75 242 HIS A O 1
ATOM 1931 N N . TYR A 1 243 ? -10.461 -0.522 17.591 1.00 80.62 243 TYR A N 1
ATOM 1932 C CA . TYR A 1 243 ? -11.487 -1.472 18.030 1.00 80.62 243 TYR A CA 1
ATOM 1933 C C . TYR A 1 243 ? -10.823 -2.799 18.409 1.00 80.62 243 TYR A C 1
ATOM 1935 O O . TYR A 1 243 ? -10.562 -3.646 17.555 1.00 80.62 243 TYR A O 1
ATOM 1943 N N . GLN A 1 244 ? -10.549 -2.960 19.704 1.00 78.50 244 GLN A N 1
ATOM 1944 C CA . GLN A 1 244 ? -9.805 -4.100 20.252 1.00 78.50 244 GLN A CA 1
ATOM 1945 C C . GLN A 1 244 ? -10.516 -5.438 20.044 1.00 78.50 244 GLN A C 1
ATOM 1947 O O . GLN A 1 244 ? -9.860 -6.467 19.922 1.00 78.50 244 GLN A O 1
ATOM 1952 N N . HIS A 1 245 ? -11.850 -5.411 19.981 1.00 84.06 245 HIS A N 1
ATOM 1953 C CA . HIS A 1 245 ? -12.690 -6.608 19.936 1.00 84.06 245 HIS A CA 1
ATOM 1954 C C . HIS A 1 245 ? -13.235 -6.926 18.542 1.00 84.06 245 HIS A C 1
ATOM 1956 O O . HIS A 1 245 ? -13.782 -8.008 18.355 1.00 84.06 245 HIS A O 1
ATOM 1962 N N . LEU A 1 246 ? -13.089 -6.025 17.561 1.00 91.06 246 LEU A N 1
ATOM 1963 C CA . LEU A 1 246 ? -13.692 -6.190 16.236 1.00 91.06 246 LEU A CA 1
ATOM 1964 C C . LEU A 1 246 ? -12.995 -7.316 15.467 1.00 91.06 246 LEU A C 1
ATOM 1966 O O . LEU A 1 246 ? -11.840 -7.173 15.083 1.00 91.06 246 LEU A O 1
ATOM 1970 N N . GLN A 1 247 ? -13.720 -8.404 15.211 1.00 96.62 247 GLN A N 1
ATOM 1971 C CA . GLN A 1 247 ? -13.247 -9.617 14.535 1.00 96.62 247 GLN A CA 1
ATOM 1972 C C . GLN A 1 247 ? -13.647 -9.678 13.062 1.00 96.62 247 GLN A C 1
ATOM 1974 O O . GLN A 1 247 ? -12.908 -10.209 12.231 1.00 96.62 247 GLN A O 1
ATOM 1979 N N . SER A 1 248 ? -14.816 -9.136 12.719 1.00 97.81 248 SER A N 1
ATOM 1980 C CA . SER A 1 248 ? -15.336 -9.174 11.351 1.00 97.81 248 SER A CA 1
ATOM 1981 C C . SER A 1 248 ? -15.970 -7.854 10.938 1.00 97.81 248 SER A C 1
ATOM 1983 O O . SER A 1 248 ? -16.721 -7.237 11.695 1.00 97.81 248 SER A O 1
ATOM 1985 N N . LEU A 1 249 ? -15.683 -7.446 9.705 1.00 97.62 249 LEU A N 1
ATOM 1986 C CA . LEU A 1 249 ? -16.313 -6.311 9.044 1.00 97.62 249 LEU A CA 1
ATOM 1987 C C . LEU A 1 249 ? -16.913 -6.782 7.720 1.00 97.62 249 LEU A C 1
ATOM 1989 O O . LEU A 1 249 ? -16.195 -7.265 6.849 1.00 97.62 249 LEU A O 1
ATOM 1993 N N . SER A 1 250 ? -18.221 -6.622 7.558 1.00 97.62 250 SER A N 1
ATOM 1994 C CA . SER A 1 250 ? -18.922 -6.881 6.302 1.00 97.62 250 SER A CA 1
ATOM 1995 C C . SER A 1 250 ? -19.579 -5.600 5.824 1.00 97.62 250 SER A C 1
ATOM 1997 O O . SER A 1 250 ? -20.286 -4.953 6.588 1.00 97.62 250 SER A O 1
ATOM 1999 N N . ILE A 1 251 ? -19.384 -5.242 4.563 1.00 96.31 251 ILE A N 1
ATOM 2000 C CA . ILE A 1 251 ? -19.977 -4.052 3.958 1.00 96.31 251 ILE A CA 1
ATOM 2001 C C . ILE A 1 251 ? -20.717 -4.482 2.700 1.00 96.31 251 ILE A C 1
ATOM 2003 O O . ILE A 1 251 ? -20.117 -5.085 1.817 1.00 96.31 251 ILE A O 1
ATOM 2007 N N . GLY A 1 252 ? -22.016 -4.203 2.642 1.00 95.56 252 GLY A N 1
ATOM 2008 C CA . GLY A 1 252 ? -22.902 -4.565 1.543 1.00 95.56 252 GLY A CA 1
ATOM 2009 C C . GLY A 1 252 ? -22.595 -3.828 0.244 1.00 95.56 252 GLY A C 1
ATOM 2010 O O . GLY A 1 252 ? -21.717 -2.964 0.187 1.00 95.56 252 GLY A O 1
ATOM 2011 N N . ARG A 1 253 ? -23.313 -4.205 -0.813 1.00 95.75 253 ARG A N 1
ATOM 2012 C CA . ARG A 1 253 ? -23.173 -3.692 -2.183 1.00 95.75 253 ARG A CA 1
ATOM 2013 C C . ARG A 1 253 ? -23.520 -2.208 -2.273 1.00 95.75 253 ARG A C 1
ATOM 2015 O O . ARG A 1 253 ? -24.534 -1.783 -1.732 1.00 95.75 253 ARG A O 1
ATOM 2022 N N . GLY A 1 254 ? -22.729 -1.438 -3.017 1.00 92.50 254 GLY A N 1
ATOM 2023 C CA . GLY A 1 254 ? -22.983 -0.027 -3.325 1.00 92.50 254 GLY A CA 1
ATOM 2024 C C . GLY A 1 254 ? -22.904 0.912 -2.120 1.00 92.50 254 GLY A C 1
ATOM 2025 O O . GLY A 1 254 ? -23.321 2.066 -2.207 1.00 92.50 254 GLY A O 1
ATOM 2026 N N . SER A 1 255 ? -22.395 0.433 -0.986 1.00 91.94 255 SER A N 1
ATOM 2027 C CA . SER A 1 255 ? -22.237 1.246 0.216 1.00 91.94 255 SER A CA 1
ATOM 2028 C C . SER A 1 255 ? -21.029 2.176 0.079 1.00 91.94 255 SER A C 1
ATOM 2030 O O . SER A 1 255 ? -20.066 1.875 -0.630 1.00 91.94 255 SER A O 1
ATOM 2032 N N . PHE A 1 256 ? -21.066 3.329 0.751 1.00 91.06 256 PHE A N 1
ATOM 2033 C CA . PHE A 1 256 ? -19.991 4.332 0.691 1.00 91.06 256 PHE A CA 1
ATOM 2034 C C . PHE A 1 256 ? -19.629 4.799 -0.733 1.00 91.06 256 PHE A C 1
ATOM 2036 O O . PHE A 1 256 ? -18.459 5.023 -1.050 1.00 91.06 256 PHE A O 1
ATOM 2043 N N . ALA A 1 257 ? -20.623 4.956 -1.612 1.00 85.31 257 ALA A N 1
ATOM 2044 C CA . ALA A 1 257 ? -20.399 5.332 -3.011 1.00 85.31 257 ALA A CA 1
ATOM 2045 C C . ALA A 1 257 ? -19.636 6.666 -3.189 1.00 85.31 257 ALA A C 1
ATOM 2047 O O . ALA A 1 257 ? -18.879 6.806 -4.148 1.00 85.31 257 ALA A O 1
ATOM 2048 N N . GLN A 1 258 ? -19.803 7.624 -2.264 1.00 84.94 258 GLN A N 1
ATOM 2049 C CA . GLN A 1 258 ? -19.114 8.928 -2.264 1.00 84.94 258 GLN A CA 1
ATOM 2050 C C . GLN A 1 258 ? -17.915 8.990 -1.303 1.00 84.94 258 GLN A C 1
ATOM 2052 O O . GLN A 1 258 ? -17.380 10.073 -1.053 1.00 84.94 258 GLN A O 1
ATOM 2057 N N . ALA A 1 259 ? -17.506 7.866 -0.709 1.00 90.88 259 ALA A N 1
ATOM 2058 C CA . ALA A 1 259 ? -16.377 7.872 0.205 1.00 90.88 259 ALA A CA 1
ATOM 2059 C C . ALA A 1 259 ? -15.052 7.906 -0.559 1.00 90.88 259 ALA A C 1
ATOM 2061 O O . ALA A 1 259 ? -14.813 7.110 -1.468 1.00 90.88 259 ALA A O 1
ATOM 2062 N N . HIS A 1 260 ? -14.171 8.798 -0.116 1.00 94.56 260 HIS A N 1
ATOM 2063 C CA . HIS A 1 260 ? -12.829 8.982 -0.665 1.00 94.56 260 HIS A CA 1
ATOM 2064 C C . HIS A 1 260 ? -11.758 8.367 0.245 1.00 94.56 260 HIS A C 1
ATOM 2066 O O . HIS A 1 260 ? -10.613 8.205 -0.171 1.00 94.56 260 HIS A O 1
ATOM 2072 N N . THR A 1 261 ? -12.122 7.984 1.472 1.00 93.44 261 THR A N 1
ATOM 2073 C CA . THR A 1 261 ? -11.183 7.457 2.464 1.00 93.44 261 THR A CA 1
ATOM 2074 C C . THR A 1 261 ? -11.727 6.200 3.137 1.00 93.44 261 THR A C 1
ATOM 2076 O O . THR A 1 261 ? -12.833 6.199 3.677 1.00 93.44 261 THR A O 1
ATOM 2079 N N . LEU A 1 262 ? -10.916 5.143 3.161 1.00 96.00 262 LEU A N 1
ATOM 2080 C CA . LEU A 1 262 ? -11.114 3.965 4.003 1.00 96.00 262 LEU A CA 1
ATOM 2081 C C . LEU A 1 262 ? -9.859 3.745 4.844 1.00 96.00 262 LEU A C 1
ATOM 2083 O O . LEU A 1 262 ? -8.775 3.559 4.293 1.00 96.00 262 LEU A O 1
ATOM 2087 N N . VAL A 1 263 ? -10.009 3.724 6.166 1.00 93.38 263 VAL A N 1
ATOM 2088 C CA . VAL A 1 263 ? -8.917 3.441 7.098 1.00 93.38 263 VAL A CA 1
ATOM 2089 C C . VAL A 1 263 ? -9.336 2.385 8.107 1.00 93.38 263 VAL A C 1
ATOM 2091 O O . VAL A 1 263 ? -10.232 2.617 8.917 1.00 93.38 263 VAL A O 1
ATOM 2094 N N . LEU A 1 264 ? -8.626 1.260 8.097 1.00 94.38 264 LEU A N 1
ATOM 2095 C CA . LEU A 1 264 ? -8.676 0.212 9.109 1.00 94.38 264 LEU A CA 1
ATOM 2096 C C . LEU A 1 264 ? -7.305 0.132 9.778 1.00 94.38 264 LEU A C 1
ATOM 2098 O O . LEU A 1 264 ? -6.331 -0.298 9.160 1.00 94.38 264 LEU A O 1
ATOM 2102 N N . GLN A 1 265 ? -7.216 0.586 11.026 1.00 88.56 265 GLN A N 1
ATOM 2103 C CA . GLN A 1 265 ? -5.933 0.719 11.714 1.00 88.56 265 GLN A CA 1
ATOM 2104 C C . GLN A 1 265 ? -5.987 0.265 13.169 1.00 88.56 265 GLN A C 1
ATOM 2106 O O . GLN A 1 265 ? -6.929 0.590 13.889 1.00 88.56 265 GLN A O 1
ATOM 2111 N N . TYR A 1 266 ? -4.948 -0.436 13.625 1.00 81.31 266 TYR A N 1
ATOM 2112 C CA . TYR A 1 266 ? -4.832 -0.892 15.017 1.00 81.31 266 TYR A CA 1
ATOM 2113 C C . TYR A 1 266 ? -6.039 -1.735 15.466 1.00 81.31 266 TYR A C 1
ATOM 2115 O O . TYR A 1 266 ? -6.692 -1.422 16.462 1.00 81.31 266 TYR A O 1
ATOM 2123 N N . LEU A 1 267 ? -6.365 -2.787 14.713 1.00 87.44 267 LEU A N 1
ATOM 2124 C CA . LEU A 1 267 ? -7.492 -3.685 15.000 1.00 87.44 267 LEU A CA 1
ATOM 2125 C C . LEU A 1 267 ? -6.941 -5.089 15.316 1.00 87.44 267 LEU A C 1
ATOM 2127 O O . LEU A 1 267 ? -6.845 -5.927 14.416 1.00 87.44 267 LEU A O 1
ATOM 2131 N N . PRO A 1 268 ? -6.513 -5.354 16.566 1.00 87.06 268 PRO A N 1
ATOM 2132 C CA . PRO A 1 268 ? -5.754 -6.559 16.906 1.00 87.06 268 PRO A CA 1
ATOM 2133 C C . PRO A 1 268 ? -6.557 -7.856 16.803 1.00 87.06 268 PRO A C 1
ATOM 2135 O O . PRO A 1 268 ? -5.969 -8.915 16.583 1.00 87.06 268 PRO A O 1
ATOM 2138 N N . ALA A 1 269 ? -7.884 -7.781 16.928 1.00 92.38 269 ALA A N 1
ATOM 2139 C CA . ALA A 1 269 ? -8.773 -8.928 16.794 1.00 92.38 269 ALA A CA 1
ATOM 2140 C C . ALA A 1 269 ? -9.327 -9.132 15.376 1.00 92.38 269 ALA A C 1
ATOM 2142 O O . ALA A 1 269 ? -9.967 -10.152 15.155 1.00 92.38 269 ALA A O 1
ATOM 2143 N N . LEU A 1 270 ? -9.103 -8.214 14.423 1.00 97.75 270 LEU A N 1
ATOM 2144 C CA . LEU A 1 270 ? -9.764 -8.276 13.116 1.00 97.75 270 LEU A CA 1
ATOM 2145 C C . LEU A 1 270 ? -9.222 -9.440 12.291 1.00 97.75 270 LEU A C 1
ATOM 2147 O O . LEU A 1 270 ? -8.039 -9.473 11.971 1.00 97.75 270 LEU A O 1
ATOM 2151 N N . GLU A 1 271 ? -10.098 -10.364 11.905 1.00 98.31 271 GLU A N 1
ATOM 2152 C CA . GLU A 1 271 ? -9.745 -11.589 11.182 1.00 98.31 271 GLU A CA 1
ATOM 2153 C C . GLU A 1 271 ? -10.173 -11.551 9.716 1.00 98.31 271 GLU A C 1
ATOM 2155 O O . GLU A 1 271 ? -9.468 -12.086 8.852 1.00 98.31 271 GLU A O 1
ATOM 2160 N N . SER A 1 272 ? -11.324 -10.939 9.426 1.00 97.94 272 SER A N 1
ATOM 2161 C CA . SER A 1 272 ? -11.920 -10.953 8.090 1.00 97.94 272 SER A CA 1
ATOM 2162 C C . SER A 1 272 ? -12.619 -9.647 7.731 1.00 97.94 272 SER A C 1
ATOM 2164 O O . SER A 1 272 ? -13.286 -9.017 8.555 1.00 97.94 272 SER A O 1
ATOM 2166 N N . VAL A 1 273 ? -12.469 -9.257 6.467 1.00 98.62 273 VAL A N 1
ATOM 2167 C CA . VAL A 1 273 ? -13.164 -8.119 5.865 1.00 98.62 273 VAL A CA 1
ATOM 2168 C C . VAL A 1 273 ? -13.814 -8.586 4.567 1.00 98.62 273 VAL A C 1
ATOM 2170 O O . VAL A 1 273 ? -13.153 -9.158 3.697 1.00 98.62 273 VAL A O 1
ATOM 2173 N N . VAL A 1 274 ? -15.113 -8.333 4.439 1.00 98.62 274 VAL A N 1
ATOM 2174 C CA . VAL A 1 274 ? -15.902 -8.597 3.233 1.00 98.62 274 VAL A CA 1
ATOM 2175 C C . VAL A 1 274 ? -16.476 -7.278 2.737 1.00 98.62 274 VAL A C 1
ATOM 2177 O O . VAL A 1 274 ? -17.147 -6.571 3.483 1.00 98.62 274 VAL A O 1
ATOM 2180 N N . VAL A 1 275 ? -16.218 -6.944 1.478 1.00 98.38 275 VAL A N 1
ATOM 2181 C CA . VAL A 1 275 ? -16.686 -5.709 0.844 1.00 98.38 275 VAL A CA 1
ATOM 2182 C C . VAL A 1 275 ? -17.489 -6.078 -0.397 1.00 98.38 275 VAL A C 1
ATOM 2184 O O . VAL A 1 275 ? -16.984 -6.783 -1.265 1.00 98.38 275 VAL A O 1
ATOM 2187 N N . GLY A 1 276 ? -18.741 -5.637 -0.468 1.00 97.88 276 GLY A N 1
ATOM 2188 C CA . GLY A 1 276 ? -19.671 -5.912 -1.558 1.00 97.88 276 GLY A CA 1
ATOM 2189 C C . GLY A 1 276 ? -19.306 -5.209 -2.865 1.00 97.88 276 GLY A C 1
ATOM 2190 O O . GLY A 1 276 ? -18.375 -4.413 -2.932 1.00 97.88 276 GLY A O 1
ATOM 2191 N N . GLU A 1 277 ? -20.043 -5.536 -3.925 1.00 97.25 277 GLU A N 1
ATOM 2192 C CA . GLU A 1 277 ? -19.867 -4.952 -5.263 1.00 97.25 277 GLU A CA 1
ATOM 2193 C C . GLU A 1 277 ? -20.035 -3.424 -5.250 1.00 97.25 277 GLU A C 1
ATOM 2195 O O . GLU A 1 277 ? -20.900 -2.906 -4.550 1.00 97.25 277 GLU A O 1
ATOM 2200 N N . ASP A 1 278 ? -19.209 -2.718 -6.027 1.00 94.50 278 ASP A N 1
ATOM 2201 C CA . ASP A 1 278 ? -19.219 -1.256 -6.205 1.00 94.50 278 ASP A CA 1
ATOM 2202 C C . ASP A 1 278 ? -19.158 -0.434 -4.898 1.00 94.50 278 ASP A C 1
ATOM 2204 O O . ASP A 1 278 ? -19.543 0.736 -4.851 1.00 94.50 278 ASP A O 1
ATOM 2208 N N . THR A 1 279 ? -18.636 -1.030 -3.826 1.00 95.75 279 THR A N 1
ATOM 2209 C CA . THR A 1 279 ? -18.466 -0.388 -2.518 1.00 95.75 279 THR A CA 1
ATOM 2210 C C . THR A 1 279 ? -17.094 0.282 -2.427 1.00 95.75 279 THR A C 1
ATOM 2212 O O . THR A 1 279 ? -16.069 -0.338 -2.724 1.00 95.75 279 THR A O 1
ATOM 2215 N N . PHE A 1 280 ? -17.059 1.550 -1.999 1.00 95.12 280 PHE A N 1
ATOM 2216 C CA . PHE A 1 280 ? -15.880 2.427 -2.100 1.00 95.12 280 PHE A CA 1
ATOM 2217 C C . PHE A 1 280 ? -15.332 2.536 -3.537 1.00 95.12 280 PHE A C 1
ATOM 2219 O O . PHE A 1 280 ? -14.203 2.137 -3.832 1.00 95.12 280 PHE A O 1
ATOM 2226 N N . ALA A 1 281 ? -16.142 3.069 -4.453 1.00 90.81 281 ALA A N 1
ATOM 2227 C CA . ALA A 1 281 ? -15.817 3.115 -5.880 1.00 90.81 281 ALA A CA 1
ATOM 2228 C C . ALA A 1 281 ? -14.900 4.289 -6.306 1.00 90.81 281 ALA A C 1
ATOM 2230 O O . ALA A 1 281 ? -14.530 4.365 -7.484 1.00 90.81 281 ALA A O 1
ATOM 2231 N N . CYS A 1 282 ? -14.569 5.213 -5.394 1.00 93.25 282 CYS A N 1
ATOM 2232 C CA . CYS A 1 282 ? -13.845 6.461 -5.679 1.00 93.25 282 CYS A CA 1
ATOM 2233 C C . CYS A 1 282 ? -12.816 6.818 -4.585 1.00 93.25 282 CYS A C 1
ATOM 2235 O O . CYS A 1 282 ? -12.728 7.967 -4.155 1.00 93.25 282 CYS A O 1
ATOM 2237 N N . LEU A 1 283 ? -12.030 5.846 -4.119 1.00 96.50 283 LEU A N 1
ATOM 2238 C CA . LEU A 1 283 ? -11.048 6.067 -3.056 1.00 96.50 283 LEU A CA 1
ATOM 2239 C C . LEU A 1 283 ? -9.865 6.924 -3.509 1.00 96.50 283 LEU A C 1
ATOM 2241 O O . LEU A 1 283 ? -9.216 6.668 -4.520 1.00 96.50 283 LEU A O 1
ATOM 2245 N N . GLU A 1 284 ? -9.526 7.900 -2.686 1.00 96.44 284 GLU A N 1
ATOM 2246 C CA . GLU A 1 284 ? -8.284 8.663 -2.757 1.00 96.44 284 GLU A CA 1
ATOM 2247 C C . GLU A 1 284 ? -7.263 8.109 -1.757 1.00 96.44 284 GLU A C 1
ATOM 2249 O O . GLU A 1 284 ? -6.070 8.104 -2.045 1.00 96.44 284 GLU A O 1
ATOM 2254 N N . ASN A 1 285 ? -7.722 7.571 -0.619 1.00 96.12 285 ASN A N 1
ATOM 2255 C CA . ASN A 1 285 ? -6.870 6.959 0.401 1.00 96.12 285 ASN A CA 1
ATOM 2256 C C . ASN A 1 285 ? -7.476 5.649 0.921 1.00 96.12 285 ASN A C 1
ATOM 2258 O O . ASN A 1 285 ? -8.594 5.627 1.439 1.00 96.12 285 ASN A O 1
ATOM 2262 N N . CYS A 1 286 ? -6.726 4.556 0.821 1.00 98.12 286 CYS A N 1
ATOM 2263 C CA . CYS A 1 286 ? -7.118 3.247 1.331 1.00 98.12 286 CYS A CA 1
ATOM 2264 C C . CYS A 1 286 ? -6.007 2.678 2.214 1.00 98.12 286 CYS A C 1
ATOM 2266 O O . CYS A 1 286 ? -4.891 2.468 1.741 1.00 98.12 286 CYS A O 1
ATOM 2268 N N . VAL A 1 287 ? -6.298 2.438 3.492 1.00 97.88 287 VAL A N 1
ATOM 2269 C CA . VAL A 1 287 ? -5.289 2.035 4.474 1.00 97.88 287 VAL A CA 1
ATOM 2270 C C . VAL A 1 287 ? -5.756 0.847 5.302 1.00 97.88 287 VAL A C 1
ATOM 2272 O O . VAL A 1 287 ? -6.790 0.908 5.966 1.00 97.88 287 VAL A O 1
ATOM 2275 N N . PHE A 1 288 ? -4.941 -0.203 5.301 1.00 98.31 288 PHE A N 1
ATOM 2276 C CA . PHE A 1 288 ? -5.009 -1.336 6.214 1.00 98.31 288 PHE A CA 1
ATOM 2277 C C . PHE A 1 288 ? -3.659 -1.406 6.917 1.00 98.31 288 PHE A C 1
ATOM 2279 O O . PHE A 1 288 ? -2.653 -1.740 6.289 1.00 98.31 288 PHE A O 1
ATOM 2286 N N . GLU A 1 289 ? -3.615 -1.056 8.198 1.00 96.62 289 GLU A N 1
ATOM 2287 C CA . GLU A 1 289 ? -2.350 -1.007 8.928 1.00 96.62 289 GLU A CA 1
ATOM 2288 C C . GLU A 1 289 ? -2.459 -1.573 10.347 1.00 96.62 289 GLU A C 1
ATOM 2290 O O . GLU A 1 289 ? -3.394 -1.268 11.090 1.00 96.62 289 GLU A O 1
ATOM 2295 N N . ARG A 1 290 ? -1.463 -2.381 10.733 1.00 90.88 290 ARG A N 1
ATOM 2296 C CA . ARG A 1 290 ? -1.340 -3.004 12.063 1.00 90.88 290 ARG A CA 1
ATOM 2297 C C . ARG A 1 290 ? -2.565 -3.839 12.422 1.00 90.88 290 ARG A C 1
ATOM 2299 O O . ARG A 1 290 ? -3.296 -3.548 13.373 1.00 90.88 290 ARG A O 1
ATOM 2306 N N . LEU A 1 291 ? -2.766 -4.898 11.641 1.00 96.25 291 LEU A N 1
ATOM 2307 C CA . LEU A 1 291 ? -3.863 -5.855 11.795 1.00 96.25 291 LEU A CA 1
ATOM 2308 C C . LEU A 1 291 ? -3.272 -7.271 12.000 1.00 96.25 291 LEU A C 1
ATOM 2310 O O . LEU A 1 291 ? -3.237 -8.079 11.069 1.00 96.25 291 LEU A O 1
ATOM 2314 N N . PRO A 1 292 ? -2.760 -7.593 13.204 1.00 95.25 292 PRO A N 1
ATOM 2315 C CA . PRO A 1 292 ? -1.947 -8.789 13.458 1.00 95.25 292 PRO A CA 1
ATOM 2316 C C . PRO A 1 292 ? -2.681 -10.125 13.278 1.00 95.25 292 PRO A C 1
ATOM 2318 O O . PRO A 1 292 ? -2.022 -11.145 13.087 1.00 95.25 292 PRO A O 1
ATOM 2321 N N . ARG A 1 293 ? -4.020 -10.139 13.327 1.00 97.19 293 ARG A N 1
ATOM 2322 C CA . ARG A 1 293 ? -4.855 -11.335 13.103 1.00 97.19 293 ARG A CA 1
ATOM 2323 C C . ARG A 1 293 ? -5.570 -11.352 11.748 1.00 97.19 293 ARG A C 1
ATOM 2325 O O . ARG A 1 293 ? -6.267 -12.318 11.439 1.00 97.19 293 ARG A O 1
ATOM 2332 N N . PHE A 1 294 ? -5.371 -10.328 10.918 1.00 98.50 294 PHE A N 1
ATOM 2333 C CA . PHE A 1 294 ? -6.127 -10.163 9.682 1.00 98.50 294 PHE A CA 1
ATOM 2334 C C . PHE A 1 294 ? -5.723 -11.197 8.642 1.00 98.50 294 PHE A C 1
ATOM 2336 O O . PHE A 1 294 ? -4.594 -11.201 8.163 1.00 98.50 294 PHE A O 1
ATOM 2343 N N . SER A 1 295 ? -6.655 -12.091 8.312 1.00 97.81 295 SER A N 1
ATOM 2344 C CA . SER A 1 295 ? -6.378 -13.315 7.559 1.00 97.81 295 SER A CA 1
ATOM 2345 C C . SER A 1 295 ? -6.999 -13.328 6.164 1.00 97.81 295 SER A C 1
ATOM 2347 O O . SER A 1 295 ? -6.423 -13.927 5.248 1.00 97.81 295 SER A O 1
ATOM 2349 N N . THR A 1 296 ? -8.157 -12.682 5.984 1.00 98.19 296 THR A N 1
ATOM 2350 C CA . THR A 1 296 ? -8.938 -12.755 4.742 1.00 98.19 296 THR A CA 1
ATOM 2351 C C . THR A 1 296 ? -9.547 -11.411 4.347 1.00 98.19 296 THR A C 1
ATOM 2353 O O . THR A 1 296 ? -10.247 -10.772 5.133 1.00 98.19 296 THR A O 1
ATOM 2356 N N . LEU A 1 297 ? -9.325 -11.017 3.090 1.00 98.44 297 LEU A N 1
ATOM 2357 C CA . LEU A 1 297 ? -10.000 -9.896 2.438 1.00 98.44 297 LEU A CA 1
ATOM 2358 C C . LEU A 1 297 ? -10.758 -10.415 1.214 1.00 98.44 297 LEU A C 1
ATOM 2360 O O . LEU A 1 297 ? -10.145 -10.974 0.303 1.00 98.44 297 LEU A O 1
ATOM 2364 N N . ARG A 1 298 ? -12.083 -10.240 1.200 1.00 98.50 298 ARG A N 1
ATOM 2365 C CA . ARG A 1 298 ? -12.956 -10.622 0.081 1.00 98.50 298 ARG A CA 1
ATOM 2366 C C . ARG A 1 298 ? -13.665 -9.409 -0.491 1.00 98.50 298 ARG A C 1
ATOM 2368 O O . ARG A 1 298 ? -14.299 -8.662 0.249 1.00 98.50 298 ARG A O 1
ATOM 2375 N N . LEU A 1 299 ? -13.581 -9.252 -1.804 1.00 98.25 299 LEU A N 1
ATOM 2376 C CA . LEU A 1 299 ? -14.043 -8.077 -2.527 1.00 98.25 299 LEU A CA 1
ATOM 2377 C C . LEU A 1 299 ? -15.038 -8.465 -3.628 1.00 98.25 299 LEU A C 1
ATOM 2379 O O . LEU A 1 299 ? -14.784 -9.344 -4.453 1.00 98.25 299 LEU A O 1
ATOM 2383 N N . GLY A 1 300 ? -16.172 -7.777 -3.676 1.00 97.75 300 GLY A N 1
ATOM 2384 C CA . GLY A 1 300 ? -17.064 -7.779 -4.826 1.00 97.75 300 GLY A CA 1
ATOM 2385 C C . GLY A 1 300 ? -16.426 -7.069 -6.019 1.00 97.75 300 GLY A C 1
ATOM 2386 O O . GLY A 1 300 ? -15.361 -6.451 -5.915 1.00 97.75 300 GLY A O 1
ATOM 2387 N N . ARG A 1 301 ? -17.080 -7.146 -7.178 1.00 95.00 301 ARG A N 1
ATOM 2388 C CA . ARG A 1 301 ? -16.597 -6.470 -8.385 1.00 95.00 301 ARG A CA 1
ATOM 2389 C C . ARG A 1 301 ? -16.610 -4.954 -8.158 1.00 95.00 301 ARG A C 1
ATOM 2391 O O . ARG A 1 301 ? -17.570 -4.437 -7.606 1.00 95.00 301 ARG A O 1
ATOM 2398 N N . GLY A 1 302 ? -15.548 -4.249 -8.537 1.00 91.44 302 GLY A N 1
ATOM 2399 C CA . GLY A 1 302 ? -15.448 -2.790 -8.387 1.00 91.44 302 GLY A CA 1
ATOM 2400 C C . GLY A 1 302 ? -15.257 -2.291 -6.952 1.00 91.44 302 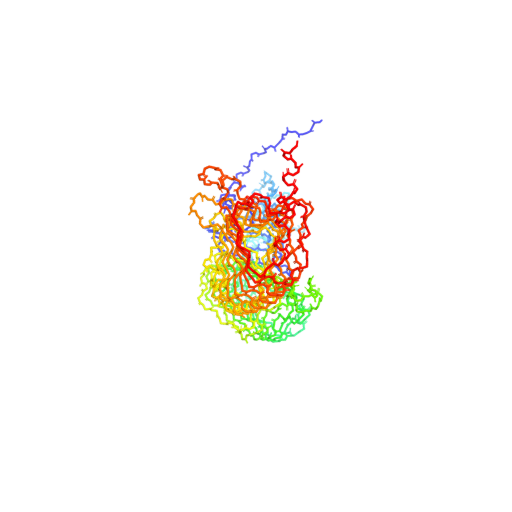GLY A C 1
ATOM 2401 O O . GLY A 1 302 ? -15.183 -1.082 -6.739 1.00 91.44 302 GLY A O 1
ATOM 2402 N N . ALA A 1 303 ? -15.158 -3.192 -5.972 1.00 96.88 303 ALA A N 1
ATOM 2403 C CA . ALA A 1 303 ? -14.925 -2.823 -4.584 1.00 96.88 303 ALA A CA 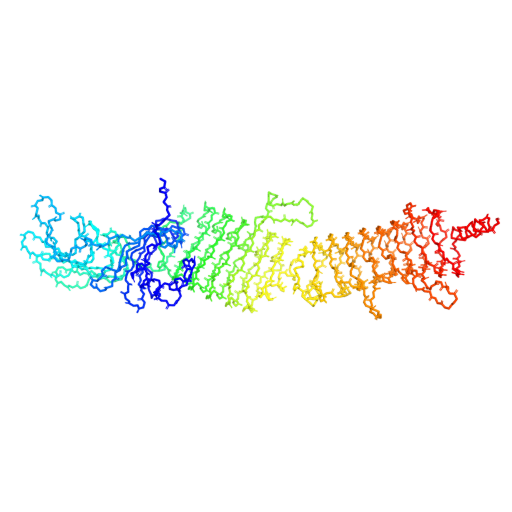1
ATOM 2404 C C . ALA A 1 303 ? -13.501 -2.289 -4.371 1.00 96.88 303 ALA A C 1
ATOM 2406 O O . ALA A 1 303 ? -12.545 -2.822 -4.947 1.00 96.88 303 ALA A O 1
ATOM 2407 N N . LEU A 1 304 ? -13.358 -1.290 -3.493 1.00 96.94 304 LEU A N 1
ATOM 2408 C CA . LEU A 1 304 ? -12.083 -0.628 -3.179 1.00 96.94 304 LEU A CA 1
ATOM 2409 C C . LEU A 1 304 ? -11.369 -0.117 -4.439 1.00 96.94 304 LEU A C 1
ATOM 2411 O O . LEU A 1 304 ? -10.206 -0.435 -4.701 1.00 96.94 304 LEU A O 1
ATOM 2415 N N . ARG A 1 305 ? -12.089 0.653 -5.253 1.00 94.31 305 ARG A N 1
ATOM 2416 C CA . ARG A 1 305 ? -11.566 1.248 -6.482 1.00 94.31 305 ARG A CA 1
ATOM 2417 C C . ARG A 1 305 ? -11.038 2.651 -6.205 1.00 94.31 305 ARG A C 1
ATOM 2419 O O . ARG A 1 305 ? -11.710 3.437 -5.542 1.00 94.31 305 ARG A O 1
ATOM 2426 N N . GLY A 1 306 ? -9.872 2.985 -6.751 1.00 93.62 306 GLY A N 1
ATOM 2427 C CA . GLY A 1 306 ? -9.338 4.340 -6.710 1.00 93.62 306 GLY A CA 1
ATOM 2428 C C . GLY A 1 306 ? -10.188 5.332 -7.515 1.00 93.62 306 GLY A C 1
ATOM 2429 O O . GLY A 1 306 ? -10.899 4.962 -8.453 1.00 93.62 306 GLY A O 1
ATOM 2430 N N . ASN A 1 307 ? -10.110 6.615 -7.174 1.00 93.75 307 ASN A N 1
ATOM 2431 C CA . ASN A 1 307 ? -10.796 7.681 -7.891 1.00 93.75 307 ASN A CA 1
ATOM 2432 C C . ASN A 1 307 ? -10.167 7.915 -9.282 1.00 93.75 307 ASN A C 1
ATOM 2434 O O . ASN A 1 307 ? -9.132 8.568 -9.421 1.00 93.75 307 ASN A O 1
ATOM 2438 N N . GLY A 1 308 ? -10.803 7.367 -10.320 1.00 88.56 308 GLY A N 1
ATOM 2439 C CA . GLY A 1 308 ? -10.344 7.441 -11.712 1.00 88.56 308 GLY A CA 1
ATOM 2440 C C . GLY A 1 308 ? -10.673 8.747 -12.447 1.00 88.56 308 GLY A C 1
ATOM 2441 O O . GLY A 1 308 ? -10.543 8.798 -13.669 1.00 88.56 308 GLY A O 1
ATOM 2442 N N . THR A 1 309 ? -11.142 9.797 -11.763 1.00 90.00 309 THR A N 1
ATOM 2443 C CA . THR A 1 309 ? -11.468 11.073 -12.418 1.00 90.00 309 THR A CA 1
ATOM 2444 C C . THR A 1 309 ? -10.219 11.814 -12.898 1.00 90.00 309 THR A C 1
ATOM 2446 O O . THR A 1 309 ? -9.127 11.703 -12.338 1.00 90.00 309 THR A O 1
ATOM 2449 N N . VAL A 1 310 ? -10.393 12.666 -13.914 1.00 84.69 310 VAL A N 1
ATOM 2450 C CA . VAL A 1 310 ? -9.312 13.505 -14.468 1.00 84.69 310 VAL A CA 1
ATOM 2451 C C . VAL A 1 310 ? -8.703 14.435 -13.407 1.00 84.69 310 VAL A C 1
ATOM 2453 O O . VAL A 1 310 ? -7.516 14.734 -13.462 1.00 84.69 310 VAL A O 1
ATOM 2456 N N . SER A 1 311 ? -9.470 14.844 -12.388 1.00 87.12 311 SER A N 1
ATOM 2457 C CA . SER A 1 311 ? -8.969 15.667 -11.273 1.00 87.12 311 SER A CA 1
ATOM 2458 C C . SER A 1 311 ? -7.873 14.986 -10.443 1.00 87.12 311 SER A C 1
ATOM 2460 O O . SER A 1 311 ? -7.045 15.672 -9.829 1.00 87.12 311 SER A O 1
ATOM 2462 N N . GLN A 1 312 ? -7.847 13.650 -10.434 1.00 88.38 312 GLN A N 1
ATOM 2463 C CA . GLN A 1 312 ? -6.833 12.869 -9.733 1.00 88.38 312 GLN A CA 1
ATOM 2464 C C . GLN A 1 312 ? -5.607 12.559 -10.591 1.00 88.38 312 GLN A C 1
ATOM 2466 O O . GLN A 1 312 ? -4.605 12.089 -10.054 1.00 88.38 312 GLN A O 1
ATOM 2471 N N . GLN A 1 313 ? -5.628 12.883 -11.886 1.00 84.19 313 GLN A N 1
ATOM 2472 C CA . GLN A 1 313 ? -4.477 12.705 -12.765 1.00 84.19 313 GLN A CA 1
ATOM 2473 C C . GLN A 1 313 ? -3.428 13.801 -12.521 1.00 84.19 313 GLN A C 1
ATOM 2475 O O . GLN A 1 313 ? -3.707 14.998 -12.559 1.00 84.19 313 GLN A O 1
ATOM 2480 N N . GLN A 1 314 ? -2.188 13.387 -12.273 1.00 75.94 314 GLN A N 1
ATOM 2481 C CA . GLN A 1 314 ? -1.008 14.251 -12.209 1.00 75.94 314 GLN A CA 1
ATOM 2482 C C . GLN A 1 314 ? -0.370 14.474 -13.591 1.00 75.94 314 GLN A C 1
ATOM 2484 O O . GLN A 1 314 ? 0.424 15.396 -13.749 1.00 75.94 314 GLN A O 1
ATOM 2489 N N . SER A 1 315 ? -0.705 13.641 -14.581 1.00 68.62 315 SER A N 1
ATOM 2490 C CA . SER A 1 315 ? -0.239 13.742 -15.968 1.00 68.62 315 SER A CA 1
ATOM 2491 C C . SER A 1 315 ? -1.410 13.535 -16.920 1.00 68.62 315 SER A C 1
ATOM 2493 O O . SER A 1 315 ? -2.158 12.572 -16.763 1.00 68.62 315 SER A O 1
ATOM 2495 N N . SER A 1 316 ? -1.539 14.409 -17.920 1.00 67.19 316 SER A N 1
ATOM 2496 C CA . SER A 1 316 ? -2.499 14.275 -19.025 1.00 67.19 316 SER A CA 1
ATOM 2497 C C . SER A 1 316 ? -1.995 13.372 -20.156 1.00 67.19 316 SER A C 1
ATOM 2499 O O . SER A 1 316 ? -2.738 13.091 -21.095 1.00 67.19 316 SER A O 1
ATOM 2501 N N . VAL A 1 317 ? -0.740 12.922 -20.077 1.00 56.69 317 VAL A N 1
ATOM 2502 C CA . VAL A 1 317 ? -0.111 12.037 -21.060 1.00 56.69 317 VAL A CA 1
ATOM 2503 C C . VAL A 1 317 ? 0.060 10.646 -20.441 1.00 56.69 317 VAL A C 1
ATOM 2505 O O . VAL A 1 317 ? 0.568 10.557 -19.317 1.00 56.69 317 VAL A O 1
ATOM 2508 N N . PRO A 1 318 ? -0.344 9.569 -21.141 1.00 51.88 318 PRO A N 1
ATOM 2509 C CA . PRO A 1 318 ? -0.111 8.201 -20.698 1.00 51.88 318 PRO A CA 1
ATOM 2510 C C . PRO A 1 318 ? 1.379 7.889 -20.442 1.00 51.88 318 PRO A C 1
ATOM 2512 O O . PRO A 1 318 ? 2.231 8.372 -21.188 1.00 51.88 318 PRO A O 1
ATOM 2515 N N . PRO A 1 319 ? 1.699 7.043 -19.444 1.00 52.84 319 PRO A N 1
ATOM 2516 C CA . PRO A 1 319 ? 0.767 6.416 -18.506 1.00 52.84 319 PRO A CA 1
ATOM 2517 C C . PRO A 1 319 ? 0.203 7.413 -17.481 1.00 52.84 319 PRO A C 1
ATOM 2519 O O . PRO A 1 319 ? 0.945 8.172 -16.859 1.00 52.84 319 PRO A O 1
ATOM 2522 N N . PHE A 1 320 ? -1.125 7.414 -17.309 1.00 62.53 320 PHE A N 1
ATOM 2523 C CA . PHE A 1 320 ? -1.803 8.314 -16.374 1.00 62.53 320 PHE A CA 1
ATOM 2524 C C . PHE A 1 320 ? -1.370 8.005 -14.936 1.00 62.53 320 PHE A C 1
ATOM 2526 O O . PHE A 1 320 ? -1.520 6.880 -14.464 1.00 62.53 320 PHE A O 1
ATOM 2533 N N . ASN A 1 321 ? -0.850 9.016 -14.242 1.00 74.44 321 ASN A N 1
ATOM 2534 C CA . ASN A 1 321 ? -0.430 8.931 -12.846 1.00 74.44 321 ASN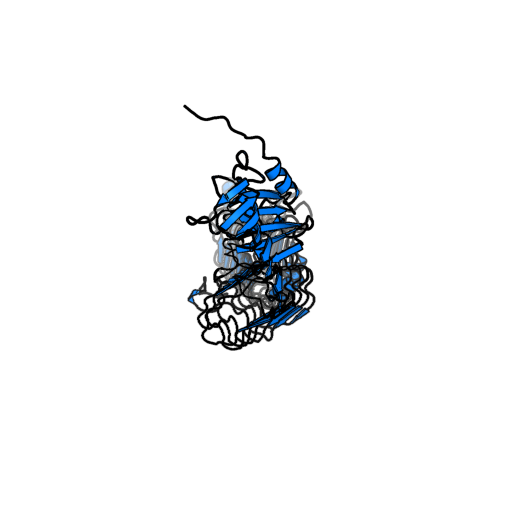 A CA 1
ATOM 2535 C C . ASN A 1 321 ? -1.539 9.489 -11.943 1.00 74.44 321 ASN A C 1
ATOM 2537 O O . ASN A 1 321 ? -1.841 10.676 -12.046 1.00 74.44 321 ASN A O 1
ATOM 2541 N N . TYR A 1 322 ? -2.131 8.671 -11.074 1.00 84.56 322 TYR A N 1
ATOM 2542 C CA . TYR A 1 322 ? -3.188 9.100 -10.151 1.00 84.56 322 TYR A CA 1
ATOM 2543 C C . TYR A 1 322 ? -2.628 9.468 -8.766 1.00 84.56 322 TYR A C 1
ATOM 2545 O O . TYR A 1 322 ? -1.670 8.871 -8.292 1.00 84.56 322 TYR A O 1
ATOM 2553 N N . LYS A 1 323 ? -3.233 10.430 -8.062 1.00 89.19 323 LYS A N 1
ATOM 2554 C CA . LYS A 1 323 ? -2.805 10.799 -6.691 1.00 89.19 323 LYS A CA 1
ATOM 2555 C C . LYS A 1 323 ? -3.218 9.780 -5.623 1.00 89.19 323 LYS A C 1
ATOM 2557 O O . LYS A 1 323 ? -2.736 9.869 -4.498 1.00 89.19 323 LYS A O 1
ATOM 2562 N N . ASN A 1 324 ? -4.109 8.848 -5.963 1.00 93.19 324 ASN A N 1
ATOM 2563 C CA . ASN A 1 324 ? -4.735 7.942 -5.004 1.00 93.19 324 ASN A CA 1
ATOM 2564 C C . ASN A 1 324 ? -3.707 6.983 -4.380 1.00 93.19 324 ASN A C 1
ATOM 2566 O O . ASN A 1 324 ? -2.830 6.466 -5.081 1.00 93.19 324 ASN A O 1
ATOM 2570 N N . THR A 1 325 ? -3.856 6.705 -3.084 1.00 94.75 325 THR A N 1
ATOM 2571 C CA . THR A 1 325 ? -2.921 5.896 -2.293 1.00 94.75 325 THR A CA 1
ATOM 2572 C C . THR A 1 325 ? -3.566 4.629 -1.723 1.00 94.75 325 THR A C 1
ATOM 2574 O O . THR A 1 325 ? -4.685 4.659 -1.209 1.00 94.75 325 THR A O 1
ATOM 2577 N N . LEU A 1 326 ? -2.840 3.512 -1.801 1.00 97.12 326 LEU A N 1
ATOM 2578 C CA . LEU A 1 326 ? -3.174 2.239 -1.162 1.00 97.12 326 LEU A CA 1
ATOM 2579 C C . LEU A 1 326 ? -2.011 1.793 -0.272 1.00 97.12 326 LEU A C 1
ATOM 2581 O O . LEU A 1 326 ? -0.888 1.630 -0.749 1.00 97.12 326 LEU A O 1
ATOM 2585 N N . LEU A 1 327 ? -2.296 1.551 1.006 1.00 96.62 327 LEU A N 1
ATOM 2586 C CA . LEU A 1 327 ? -1.333 1.083 1.997 1.00 96.62 327 LEU A CA 1
ATOM 2587 C C . LEU A 1 327 ? -1.829 -0.209 2.649 1.00 96.62 327 LEU A C 1
ATOM 2589 O O . LEU A 1 327 ? -2.869 -0.207 3.307 1.00 96.62 327 LEU A O 1
ATOM 2593 N N . LEU A 1 328 ? -1.052 -1.285 2.509 1.00 97.69 328 LEU A N 1
ATOM 2594 C CA . LEU A 1 328 ? -1.197 -2.515 3.289 1.00 97.69 328 LEU A CA 1
ATOM 2595 C C . LEU A 1 328 ? 0.082 -2.716 4.112 1.00 97.69 328 LEU A C 1
ATOM 2597 O O . LEU A 1 328 ? 1.121 -3.086 3.566 1.00 97.69 328 LEU A O 1
ATOM 2601 N N . CYS A 1 329 ? 0.020 -2.442 5.412 1.00 94.88 329 CYS A N 1
ATOM 2602 C CA . CYS A 1 329 ? 1.187 -2.431 6.294 1.00 94.88 329 CYS A CA 1
ATOM 2603 C C . CYS A 1 329 ? 0.940 -3.275 7.549 1.00 94.88 329 CYS A C 1
ATOM 2605 O O . CYS A 1 329 ? -0.148 -3.228 8.116 1.00 94.88 329 CYS A O 1
ATOM 2607 N N . ASP A 1 330 ? 1.932 -4.022 8.030 1.00 94.50 330 ASP A N 1
ATOM 2608 C CA . ASP A 1 330 ? 1.822 -4.786 9.283 1.00 94.50 330 ASP A CA 1
ATOM 2609 C C . ASP A 1 330 ? 0.631 -5.761 9.292 1.00 94.50 330 ASP A C 1
ATOM 2611 O O . ASP A 1 330 ? -0.216 -5.749 10.194 1.00 94.50 330 ASP A O 1
ATOM 2615 N N . LEU A 1 331 ? 0.571 -6.619 8.266 1.00 97.94 331 LEU A N 1
ATOM 2616 C CA . LEU A 1 331 ? -0.462 -7.645 8.078 1.00 97.94 331 LEU A CA 1
ATOM 2617 C C . LEU A 1 331 ? 0.179 -9.051 8.079 1.00 97.94 331 LEU A C 1
ATOM 2619 O O . LEU A 1 331 ? 0.168 -9.750 7.058 1.00 97.94 331 LEU A O 1
ATOM 2623 N N . PRO A 1 332 ? 0.776 -9.485 9.206 1.00 96.69 332 PRO A N 1
ATOM 2624 C CA . PRO A 1 332 ? 1.688 -10.629 9.253 1.00 96.69 332 PRO A CA 1
ATOM 2625 C C . PRO A 1 332 ? 1.039 -11.972 8.905 1.00 96.69 332 PRO A C 1
ATOM 2627 O O . PRO A 1 332 ? 1.747 -12.899 8.519 1.00 96.69 332 PRO A O 1
ATOM 2630 N N . VAL A 1 333 ? -0.287 -12.094 9.033 1.00 97.62 333 VAL A N 1
ATOM 2631 C CA . VAL A 1 333 ? -1.025 -13.354 8.839 1.00 97.62 333 VAL A CA 1
ATOM 2632 C C . VAL A 1 333 ? -2.048 -13.309 7.702 1.00 97.62 333 VAL A C 1
ATOM 2634 O O . VAL A 1 333 ? -2.841 -14.243 7.581 1.00 97.62 333 VAL A O 1
ATOM 2637 N N . LEU A 1 334 ? -2.034 -12.274 6.853 1.00 98.25 334 LEU A N 1
ATOM 2638 C CA . LEU A 1 334 ? -2.950 -12.177 5.712 1.00 98.25 334 LEU A CA 1
ATOM 2639 C C . LEU A 1 334 ? -2.688 -13.333 4.743 1.00 98.25 334 LEU A C 1
ATOM 2641 O O . LEU A 1 334 ? -1.636 -13.375 4.118 1.00 98.25 334 LEU A O 1
ATOM 2645 N N . ARG A 1 335 ? -3.638 -14.269 4.610 1.00 97.31 335 ARG A N 1
ATOM 2646 C CA . ARG A 1 335 ? -3.487 -15.483 3.783 1.00 97.31 335 ARG A CA 1
ATOM 2647 C C . ARG A 1 335 ? -4.148 -15.356 2.422 1.00 97.31 335 ARG A C 1
ATOM 2649 O O . ARG A 1 335 ? -3.628 -15.895 1.443 1.00 97.31 335 ARG A O 1
ATOM 2656 N N . SER A 1 336 ? -5.304 -14.695 2.371 1.00 97.50 336 SER A N 1
ATOM 2657 C CA . SER A 1 336 ? -6.165 -14.684 1.190 1.00 97.50 336 SER A CA 1
ATOM 2658 C C . SER A 1 336 ? -6.647 -13.283 0.847 1.00 97.50 336 SER A C 1
ATOM 2660 O O . SER A 1 336 ? -7.292 -12.626 1.665 1.00 97.50 336 SER A O 1
ATOM 2662 N N . LEU A 1 337 ? -6.377 -12.876 -0.391 1.00 96.75 337 LEU A N 1
ATOM 2663 C CA . LEU A 1 337 ? -6.893 -11.668 -1.017 1.00 96.75 337 LEU A CA 1
ATOM 2664 C C . LEU A 1 337 ? -7.699 -12.074 -2.257 1.00 96.75 337 LEU A C 1
ATOM 2666 O O . LEU A 1 337 ? -7.132 -12.495 -3.267 1.00 96.75 337 LEU A O 1
ATOM 2670 N N . GLU A 1 338 ? -9.023 -11.993 -2.161 1.00 97.19 338 GLU A N 1
ATOM 2671 C CA . GLU A 1 338 ? -9.950 -12.442 -3.204 1.00 97.19 338 GLU A CA 1
ATOM 2672 C C . GLU A 1 338 ? -10.844 -11.290 -3.670 1.00 97.19 338 GLU A C 1
ATOM 2674 O O . GLU A 1 338 ? -11.319 -10.498 -2.860 1.00 97.19 338 GLU A O 1
ATOM 2679 N N . GLY A 1 339 ? -11.091 -11.206 -4.973 1.00 94.19 339 GLY A N 1
ATOM 2680 C CA . GLY A 1 339 ? -11.830 -10.129 -5.611 1.00 94.19 339 GLY A CA 1
ATOM 2681 C C . GLY A 1 339 ? -12.416 -10.539 -6.958 1.00 94.19 339 GLY A C 1
ATOM 2682 O O . GLY A 1 339 ? -11.828 -11.344 -7.679 1.00 94.19 339 GLY A O 1
ATOM 2683 N N . ALA A 1 340 ? -13.575 -9.979 -7.303 1.00 91.38 340 ALA A N 1
ATOM 2684 C CA . ALA A 1 340 ? -14.297 -10.289 -8.543 1.00 91.38 340 ALA A CA 1
ATOM 2685 C C . ALA A 1 340 ? -13.970 -9.338 -9.721 1.00 91.38 340 ALA A C 1
ATOM 2687 O O . ALA A 1 340 ? -14.739 -9.255 -10.681 1.00 91.38 340 ALA A O 1
ATOM 2688 N N . GLY A 1 341 ? -12.839 -8.625 -9.652 1.00 83.75 341 GLY A N 1
ATOM 2689 C CA . GLY A 1 341 ? -12.363 -7.709 -10.693 1.00 83.75 341 GLY A CA 1
ATOM 2690 C C . GLY A 1 341 ? -12.760 -6.256 -10.442 1.00 83.75 341 GLY A C 1
ATOM 2691 O O . GLY A 1 341 ? -13.574 -5.941 -9.580 1.00 83.75 341 GLY A O 1
ATOM 2692 N N . MET A 1 342 ? -12.155 -5.350 -11.190 1.00 84.81 342 MET A N 1
ATOM 2693 C CA . MET A 1 342 ? -12.123 -3.892 -11.006 1.00 84.81 342 MET A CA 1
ATOM 2694 C C . MET A 1 342 ? -11.658 -3.441 -9.609 1.00 84.81 342 MET A C 1
ATOM 2696 O O . MET A 1 342 ? -11.989 -2.340 -9.169 1.00 84.81 342 MET A O 1
ATOM 2700 N N . ASN A 1 343 ? -10.902 -4.286 -8.902 1.00 92.44 343 ASN A N 1
ATOM 2701 C CA . ASN A 1 343 ? -10.417 -4.015 -7.548 1.00 92.44 343 ASN A CA 1
ATOM 2702 C C . ASN A 1 343 ? -9.046 -3.333 -7.593 1.00 92.44 343 ASN A C 1
ATOM 2704 O O . ASN A 1 343 ? -8.185 -3.714 -8.383 1.00 92.44 343 ASN A O 1
ATOM 2708 N N . PHE A 1 344 ? -8.812 -2.356 -6.717 1.00 92.44 344 PHE A N 1
ATOM 2709 C CA . PHE A 1 344 ? -7.525 -1.658 -6.612 1.00 92.44 344 PHE A CA 1
ATOM 2710 C C . PHE A 1 344 ? -7.018 -0.989 -7.904 1.00 92.44 344 PHE A C 1
ATOM 2712 O O . PHE A 1 344 ? -5.819 -0.752 -8.048 1.00 92.44 344 PHE A O 1
ATOM 2719 N N . VAL A 1 345 ? -7.900 -0.658 -8.848 1.00 87.69 345 VAL A N 1
ATOM 2720 C CA . VAL A 1 345 ? -7.523 0.137 -10.029 1.00 87.69 345 VAL A CA 1
ATOM 2721 C C . VAL A 1 345 ? -7.457 1.626 -9.690 1.00 87.69 345 VAL A C 1
ATOM 2723 O O . VAL A 1 345 ? -8.125 2.075 -8.761 1.00 87.69 345 VAL A O 1
ATOM 2726 N N . PHE A 1 346 ? -6.670 2.395 -10.446 1.00 88.75 346 PHE A N 1
ATOM 2727 C CA . PHE A 1 346 ? -6.468 3.845 -10.268 1.00 88.75 346 PHE A CA 1
ATOM 2728 C C . PHE A 1 346 ? -5.714 4.263 -8.996 1.00 88.75 346 PHE A C 1
ATOM 2730 O O . PHE A 1 346 ? -5.711 5.446 -8.661 1.00 88.75 346 PHE A O 1
ATOM 2737 N N . PHE A 1 347 ? -5.041 3.351 -8.291 1.00 88.88 347 PHE A N 1
ATOM 2738 C CA . PHE A 1 347 ? -4.123 3.723 -7.209 1.00 88.88 347 PHE A CA 1
ATOM 2739 C C . PHE A 1 347 ? -2.749 4.058 -7.768 1.00 88.88 347 PHE A C 1
ATOM 2741 O O . PHE A 1 347 ? -1.959 3.160 -8.026 1.00 88.88 347 PHE A O 1
ATOM 2748 N N . GLY A 1 348 ? -2.436 5.342 -7.933 1.00 81.81 348 GLY A N 1
ATOM 2749 C CA . GLY A 1 348 ? -1.128 5.722 -8.456 1.00 81.81 348 GLY A CA 1
ATOM 2750 C C . GLY A 1 348 ? 0.010 5.485 -7.470 1.00 81.81 348 GLY A C 1
ATOM 2751 O O . GLY A 1 348 ? 1.129 5.308 -7.926 1.00 81.81 348 GLY A O 1
ATOM 2752 N N . MET A 1 349 ? -0.237 5.393 -6.159 1.00 85.06 349 MET A N 1
ATOM 2753 C CA . MET A 1 349 ? 0.764 4.948 -5.183 1.00 85.06 349 MET A CA 1
ATOM 2754 C C . MET A 1 349 ? 0.279 3.728 -4.401 1.00 85.06 349 MET A C 1
ATOM 2756 O O . MET A 1 349 ? -0.746 3.787 -3.728 1.00 85.06 349 MET A O 1
ATOM 2760 N N . VAL A 1 350 ? 1.052 2.645 -4.441 1.00 89.12 350 VAL A N 1
ATOM 2761 C CA . VAL A 1 350 ? 0.782 1.405 -3.706 1.00 89.12 350 VAL A CA 1
ATOM 2762 C C . VAL A 1 350 ? 1.982 1.059 -2.827 1.00 89.12 350 VAL A C 1
ATOM 2764 O O . VAL A 1 350 ? 3.122 1.032 -3.295 1.00 89.12 350 VAL A O 1
ATOM 2767 N N . VAL A 1 351 ? 1.732 0.792 -1.547 1.00 86.00 351 VAL A N 1
ATOM 2768 C CA . VAL A 1 351 ? 2.761 0.428 -0.567 1.00 86.00 351 VAL A CA 1
ATOM 2769 C C . VAL A 1 351 ? 2.343 -0.832 0.172 1.00 86.00 351 VAL A C 1
ATOM 2771 O O . VAL A 1 351 ? 1.301 -0.852 0.828 1.00 86.00 351 VAL A O 1
ATOM 2774 N N . PHE A 1 352 ? 3.183 -1.861 0.096 1.00 92.00 352 PHE A N 1
ATOM 2775 C CA . PHE A 1 352 ? 3.065 -3.086 0.876 1.00 92.00 352 PHE A CA 1
ATOM 2776 C C . PHE A 1 352 ? 4.278 -3.246 1.788 1.00 92.00 352 PHE A C 1
ATOM 2778 O O . PHE A 1 352 ? 5.418 -3.247 1.321 1.00 92.00 352 PHE A O 1
ATOM 2785 N N . GLU A 1 353 ? 4.049 -3.400 3.086 1.00 88.81 353 GLU A N 1
ATOM 2786 C CA . GLU A 1 353 ? 5.125 -3.505 4.071 1.00 88.81 353 GLU A CA 1
ATOM 2787 C C . GLU A 1 353 ? 4.768 -4.527 5.152 1.00 88.81 353 GLU A C 1
ATOM 2789 O O . GLU A 1 353 ? 3.715 -4.434 5.777 1.00 88.81 353 GLU A O 1
ATOM 2794 N N . ARG A 1 354 ? 5.637 -5.524 5.364 1.00 90.06 354 ARG A N 1
ATOM 2795 C CA . ARG A 1 354 ? 5.435 -6.599 6.353 1.00 90.06 354 ARG A CA 1
ATOM 2796 C C . ARG A 1 354 ? 4.099 -7.335 6.145 1.00 90.06 354 ARG A C 1
ATOM 2798 O O . ARG A 1 354 ? 3.261 -7.428 7.043 1.00 90.06 354 ARG A O 1
ATOM 2805 N N . VAL A 1 355 ? 3.925 -7.894 4.940 1.00 95.62 355 VAL A N 1
ATOM 2806 C CA . VAL A 1 355 ? 2.778 -8.739 4.538 1.00 95.62 355 VAL A CA 1
ATOM 2807 C C . VAL A 1 355 ? 3.260 -10.108 3.991 1.00 95.62 355 VAL A C 1
ATOM 2809 O O . VAL A 1 355 ? 3.007 -10.452 2.831 1.00 95.62 355 VAL A O 1
ATOM 2812 N N . PRO A 1 356 ? 3.988 -10.915 4.788 1.00 92.31 356 PRO A N 1
ATOM 2813 C CA . PRO A 1 356 ? 4.726 -12.077 4.287 1.00 92.31 356 PRO A CA 1
ATOM 2814 C C . PRO A 1 356 ? 3.869 -13.326 4.020 1.00 92.31 356 PRO A C 1
ATOM 2816 O O . PRO A 1 356 ? 4.283 -14.193 3.254 1.00 92.31 356 PRO A O 1
ATOM 2819 N N . ALA A 1 357 ? 2.698 -13.461 4.654 1.00 94.44 357 ALA A N 1
ATOM 2820 C CA . ALA A 1 357 ? 1.949 -14.724 4.714 1.00 94.44 357 ALA A CA 1
ATOM 2821 C C . ALA A 1 357 ? 0.939 -14.956 3.574 1.00 94.44 357 ALA A C 1
ATOM 2823 O O . ALA A 1 357 ? 0.206 -15.950 3.607 1.00 94.44 357 ALA A O 1
ATOM 2824 N N . VAL A 1 358 ? 0.882 -14.070 2.574 1.00 95.69 358 VAL A N 1
ATOM 2825 C CA . VAL A 1 358 ? -0.110 -14.157 1.491 1.00 95.69 358 VAL A CA 1
ATOM 2826 C C . VAL A 1 358 ? 0.127 -15.417 0.665 1.00 95.69 358 VAL A C 1
ATOM 2828 O O . VAL A 1 358 ? 1.216 -15.634 0.146 1.00 95.69 358 VAL A O 1
ATOM 2831 N N . GLN A 1 359 ? -0.905 -16.251 0.529 1.00 91.38 359 GLN A N 1
ATOM 2832 C CA . GLN A 1 359 ? -0.858 -17.513 -0.218 1.00 91.38 359 GLN A CA 1
ATOM 2833 C C . GLN A 1 359 ? -1.769 -17.479 -1.440 1.00 91.38 359 GLN A C 1
ATOM 2835 O O . GLN A 1 359 ? -1.382 -17.924 -2.517 1.00 91.38 359 GLN A O 1
ATOM 2840 N N . THR A 1 360 ? -2.984 -16.956 -1.273 1.00 91.44 360 THR A N 1
ATOM 2841 C CA . THR A 1 360 ? -3.995 -16.896 -2.331 1.00 91.44 360 THR A CA 1
ATOM 2842 C C . THR A 1 360 ? -4.222 -15.450 -2.737 1.00 91.44 360 THR A C 1
ATOM 2844 O O . THR A 1 360 ? -4.631 -14.632 -1.914 1.00 91.44 360 THR A O 1
ATOM 2847 N N . VAL A 1 361 ? -3.992 -15.148 -4.016 1.00 89.62 361 VAL A N 1
ATOM 2848 C CA . VAL A 1 361 ? -4.362 -13.868 -4.629 1.00 89.62 361 VAL A CA 1
ATOM 2849 C C . VAL A 1 361 ? -5.216 -14.148 -5.856 1.00 89.62 361 VAL A C 1
ATOM 2851 O O . VAL A 1 361 ? -4.715 -14.525 -6.914 1.00 89.62 361 VAL A O 1
ATOM 2854 N N . ARG A 1 362 ? -6.528 -13.981 -5.712 1.00 88.50 362 ARG A N 1
ATOM 2855 C CA . ARG A 1 362 ? -7.506 -14.154 -6.792 1.00 88.50 362 ARG A CA 1
ATOM 2856 C C . ARG A 1 362 ? -8.189 -12.823 -7.018 1.00 88.50 362 ARG A C 1
ATOM 2858 O O . ARG A 1 362 ? -9.196 -12.552 -6.387 1.00 88.50 362 ARG A O 1
ATOM 2865 N N . LEU A 1 363 ? -7.619 -11.986 -7.870 1.00 82.50 363 LEU A N 1
ATOM 2866 C CA . LEU A 1 363 ? -8.269 -10.756 -8.320 1.00 82.50 363 LEU A CA 1
ATOM 2867 C C . LEU A 1 363 ? -8.418 -10.852 -9.840 1.00 82.50 363 LEU A C 1
ATOM 2869 O O . LEU A 1 363 ? -7.677 -11.615 -10.465 1.00 82.50 363 LEU A O 1
ATOM 2873 N N . GLY A 1 364 ? -9.357 -10.100 -10.414 1.00 71.50 364 GLY A N 1
ATOM 2874 C CA . GLY A 1 364 ? -9.479 -9.986 -11.870 1.00 71.50 364 GLY A CA 1
ATOM 2875 C C . GLY A 1 364 ? -8.200 -9.440 -12.516 1.00 71.50 364 GLY A C 1
ATOM 2876 O O . GLY A 1 364 ? -7.389 -8.793 -11.849 1.00 71.50 364 GLY A O 1
ATOM 2877 N N . ASP A 1 365 ? -8.028 -9.695 -13.815 1.00 65.44 365 ASP A N 1
ATOM 2878 C CA . ASP A 1 365 ? -6.836 -9.298 -14.590 1.00 65.44 365 ASP A CA 1
ATOM 2879 C C . ASP A 1 365 ? -6.624 -7.779 -14.635 1.00 65.44 365 ASP A C 1
ATOM 2881 O O . ASP A 1 365 ? -5.519 -7.295 -14.857 1.00 65.44 365 ASP A O 1
ATOM 2885 N N . ASP A 1 366 ? -7.690 -7.022 -14.396 1.00 72.19 366 ASP A N 1
ATOM 2886 C CA . ASP A 1 366 ? -7.668 -5.568 -14.324 1.00 72.19 366 ASP A CA 1
ATOM 2887 C C . ASP A 1 366 ? -7.078 -5.016 -13.012 1.00 72.19 366 ASP A C 1
ATOM 2889 O O . ASP A 1 366 ? -6.779 -3.825 -12.937 1.00 72.19 366 ASP A O 1
ATOM 2893 N N . ALA A 1 367 ? -6.906 -5.847 -11.978 1.00 78.00 367 ALA A N 1
ATOM 2894 C CA . ALA A 1 367 ? -6.532 -5.364 -10.657 1.00 78.00 367 ALA A CA 1
ATOM 2895 C C . ALA A 1 367 ? -5.152 -4.698 -10.668 1.00 78.00 367 ALA A C 1
ATOM 2897 O O . ALA A 1 367 ? -4.218 -5.204 -11.286 1.00 78.00 367 ALA A O 1
ATOM 2898 N N . PHE A 1 368 ? -5.006 -3.594 -9.930 1.00 80.31 368 PHE A N 1
ATOM 2899 C CA . PHE A 1 368 ? -3.778 -2.782 -9.893 1.00 80.31 368 PHE A CA 1
ATOM 2900 C C . PHE A 1 368 ? -3.392 -2.115 -11.225 1.00 80.31 368 PHE A C 1
ATOM 2902 O O . PHE A 1 368 ? -2.249 -1.691 -11.410 1.00 80.31 368 PHE A O 1
ATOM 2909 N N . GLN A 1 369 ? -4.333 -1.939 -12.154 1.00 74.69 369 GLN A N 1
ATOM 2910 C CA . GLN A 1 369 ? -4.115 -1.022 -13.271 1.00 74.69 369 GLN A CA 1
ATOM 2911 C C . GLN A 1 369 ? -3.910 0.422 -12.782 1.00 74.69 369 GLN A C 1
ATOM 2913 O O . GLN A 1 369 ? -4.559 0.884 -11.838 1.00 74.69 369 GLN A O 1
ATOM 2918 N N . TYR A 1 370 ? -3.038 1.151 -13.487 1.00 72.38 370 TYR A N 1
ATOM 2919 C CA . TYR A 1 370 ? -2.657 2.545 -13.216 1.00 72.38 370 TYR A CA 1
ATOM 2920 C C . TYR A 1 370 ? -1.871 2.782 -11.915 1.00 72.38 370 TYR A C 1
ATOM 2922 O O . TYR A 1 370 ? -1.905 3.886 -11.365 1.00 72.38 370 TYR A O 1
ATOM 2930 N N . VAL A 1 371 ? -1.119 1.778 -11.453 1.00 75.31 371 VAL A N 1
ATOM 2931 C CA . VAL A 1 371 ? -0.093 1.969 -10.419 1.00 75.31 371 VAL A CA 1
ATOM 2932 C C . VAL A 1 371 ? 1.116 2.689 -11.008 1.00 75.31 371 VAL A C 1
ATOM 2934 O O . VAL A 1 371 ? 1.734 2.211 -11.953 1.00 75.31 371 VAL A O 1
ATOM 2937 N N . PHE A 1 372 ? 1.459 3.847 -10.441 1.00 70.19 372 PHE A N 1
ATOM 2938 C CA . PHE A 1 372 ? 2.570 4.684 -10.904 1.00 70.19 372 PHE A CA 1
ATOM 2939 C C . PHE A 1 372 ? 3.780 4.648 -9.957 1.00 70.19 372 PHE A C 1
ATOM 2941 O O . PHE A 1 372 ? 4.916 4.774 -10.386 1.00 70.19 372 PHE A O 1
ATOM 2948 N N . ARG A 1 373 ? 3.576 4.476 -8.653 1.00 71.44 373 ARG A N 1
ATOM 2949 C CA . ARG A 1 373 ? 4.622 4.318 -7.640 1.00 71.44 373 ARG A CA 1
ATOM 2950 C C . ARG A 1 373 ? 4.309 3.083 -6.830 1.00 71.44 373 ARG A C 1
ATOM 2952 O O . ARG A 1 373 ? 3.216 2.966 -6.281 1.00 71.44 373 ARG A O 1
ATOM 2959 N N . PHE A 1 374 ? 5.281 2.192 -6.723 1.00 75.94 374 PHE A N 1
ATOM 2960 C CA . PHE A 1 374 ? 5.114 0.949 -5.995 1.00 75.94 374 PHE A CA 1
ATOM 2961 C C . PHE A 1 374 ? 6.284 0.712 -5.044 1.00 75.94 374 PHE A C 1
ATOM 2963 O O . PHE A 1 374 ? 7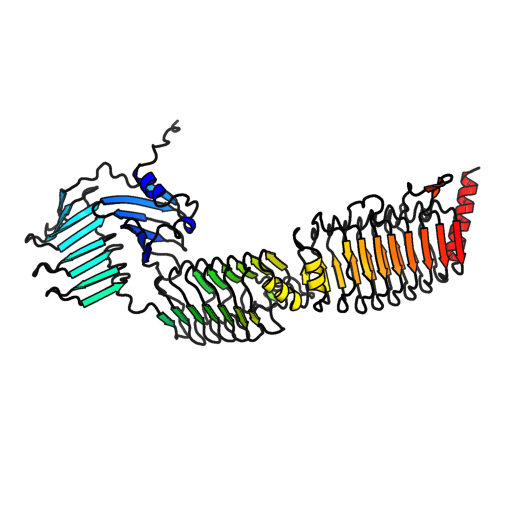.443 0.836 -5.435 1.00 75.94 374 PHE A O 1
ATOM 2970 N N . GLN A 1 375 ? 5.973 0.370 -3.795 1.00 74.56 375 GLN A N 1
ATOM 2971 C CA . GLN A 1 375 ? 6.938 -0.081 -2.799 1.00 74.56 375 GLN A CA 1
ATOM 2972 C C . GLN A 1 375 ? 6.453 -1.397 -2.197 1.00 74.56 375 GLN A C 1
ATOM 2974 O O . GLN A 1 375 ? 5.316 -1.488 -1.742 1.00 74.56 375 GLN A O 1
ATOM 2979 N N . ALA A 1 376 ? 7.342 -2.384 -2.138 1.00 78.25 376 ALA A N 1
ATOM 2980 C CA . ALA A 1 376 ? 7.109 -3.639 -1.442 1.00 78.25 376 ALA A CA 1
ATOM 2981 C C . ALA A 1 376 ? 8.305 -3.978 -0.549 1.00 78.25 376 ALA A C 1
ATOM 2983 O O . ALA A 1 376 ? 9.447 -3.967 -1.005 1.00 78.25 376 ALA A O 1
ATOM 2984 N N . VAL A 1 377 ? 8.036 -4.285 0.717 1.00 78.81 377 VAL A N 1
ATOM 2985 C CA . VAL A 1 377 ? 9.013 -4.783 1.694 1.00 78.81 377 VAL A CA 1
ATOM 2986 C C . VAL A 1 377 ? 8.363 -5.950 2.428 1.00 78.81 377 VAL A C 1
ATOM 2988 O O . VAL A 1 377 ? 7.284 -5.794 2.993 1.00 78.81 377 VAL A O 1
ATOM 2991 N N . GLU A 1 378 ? 8.983 -7.133 2.393 1.00 81.50 378 GLU A N 1
ATOM 2992 C CA . GLU A 1 378 ? 8.428 -8.357 3.001 1.00 81.50 378 GLU A CA 1
ATOM 2993 C C . GLU A 1 378 ? 6.993 -8.683 2.521 1.00 81.50 378 GLU A C 1
ATOM 2995 O O . GLU A 1 378 ? 6.114 -9.021 3.310 1.00 81.50 378 GLU A O 1
ATOM 3000 N N . ALA A 1 379 ? 6.743 -8.552 1.211 1.00 83.88 379 ALA A N 1
ATOM 3001 C CA . ALA A 1 379 ? 5.420 -8.736 0.598 1.00 83.88 379 ALA A CA 1
ATOM 3002 C C . ALA A 1 379 ? 5.488 -9.424 -0.785 1.00 83.88 379 ALA A C 1
ATOM 3004 O O . ALA A 1 379 ? 4.804 -9.027 -1.729 1.00 83.88 379 ALA A O 1
ATOM 3005 N N . SER A 1 380 ? 6.334 -10.451 -0.927 1.00 77.56 380 SER A N 1
ATOM 3006 C CA . SER A 1 380 ? 6.736 -11.038 -2.221 1.00 77.56 380 SER A CA 1
ATOM 3007 C C . SER A 1 380 ? 5.576 -11.467 -3.130 1.00 77.56 380 SER A C 1
ATOM 3009 O O . SER A 1 380 ? 5.607 -11.188 -4.325 1.00 77.56 380 SER A O 1
ATOM 3011 N N . ARG A 1 381 ? 4.526 -12.097 -2.586 1.00 80.69 381 ARG A N 1
ATOM 3012 C CA . ARG A 1 381 ? 3.369 -12.562 -3.378 1.00 80.69 381 ARG A CA 1
ATOM 3013 C C . ARG A 1 381 ? 2.481 -11.435 -3.894 1.00 80.69 381 ARG A C 1
ATOM 3015 O O . ARG A 1 381 ? 2.005 -11.499 -5.024 1.00 80.69 381 ARG A O 1
ATOM 3022 N N . LEU A 1 382 ? 2.260 -10.399 -3.088 1.00 83.00 382 LEU A N 1
ATOM 3023 C CA . LEU A 1 382 ? 1.517 -9.219 -3.539 1.00 83.00 382 LEU A CA 1
ATOM 3024 C C . LEU A 1 382 ? 2.346 -8.386 -4.515 1.00 83.00 382 LEU A C 1
ATOM 3026 O O . LEU A 1 382 ? 1.803 -7.856 -5.479 1.00 83.00 382 LEU A O 1
ATOM 3030 N N . GLN A 1 383 ? 3.659 -8.325 -4.296 1.00 79.75 383 GLN A N 1
ATOM 3031 C CA . GLN A 1 383 ? 4.604 -7.741 -5.235 1.00 79.75 383 GLN A CA 1
ATOM 3032 C C . GLN A 1 383 ? 4.509 -8.416 -6.604 1.00 79.75 383 GLN A C 1
ATOM 3034 O O . GLN A 1 383 ? 4.224 -7.728 -7.579 1.00 79.75 383 GLN A O 1
ATOM 3039 N N . GLU A 1 384 ? 4.654 -9.741 -6.672 1.00 69.06 384 GLU A N 1
ATOM 3040 C CA . GLU A 1 384 ? 4.480 -10.524 -7.905 1.00 69.06 384 GLU A CA 1
ATOM 3041 C C . GLU A 1 384 ? 3.140 -10.200 -8.591 1.00 69.06 384 GLU A C 1
ATOM 3043 O O . GLU A 1 384 ? 3.102 -9.888 -9.778 1.00 69.06 384 GLU A O 1
ATOM 3048 N N . CYS A 1 385 ? 2.046 -10.169 -7.826 1.00 72.69 385 CYS A N 1
ATOM 3049 C CA . CYS A 1 385 ? 0.715 -9.859 -8.341 1.00 72.69 385 CYS A CA 1
ATOM 3050 C C . CYS A 1 385 ? 0.595 -8.462 -8.979 1.00 72.69 385 CYS A C 1
ATOM 3052 O O . CYS A 1 385 ? -0.004 -8.338 -10.047 1.00 72.69 385 CYS A O 1
ATOM 3054 N N . VAL A 1 386 ? 1.100 -7.408 -8.327 1.00 74.56 386 VAL A N 1
ATOM 3055 C CA . VAL A 1 386 ? 1.048 -6.038 -8.876 1.00 74.56 386 VAL A CA 1
ATOM 3056 C C . VAL A 1 386 ? 1.894 -5.951 -10.140 1.00 74.56 386 VAL A C 1
ATOM 3058 O O . VAL A 1 386 ? 1.464 -5.366 -11.127 1.00 74.56 386 VAL A O 1
ATOM 3061 N N . LEU A 1 387 ? 3.071 -6.574 -10.130 1.00 63.47 387 LEU A N 1
ATOM 3062 C CA . LEU A 1 387 ? 4.024 -6.511 -11.236 1.00 63.47 387 LEU A CA 1
ATOM 3063 C C . LEU A 1 387 ? 3.523 -7.229 -12.496 1.00 63.47 387 LEU A C 1
ATOM 3065 O O . LEU A 1 387 ? 3.768 -6.741 -13.592 1.00 63.47 387 LEU A O 1
ATOM 3069 N N . VAL A 1 388 ? 2.784 -8.335 -12.351 1.00 57.91 388 VAL A N 1
ATOM 3070 C CA . VAL A 1 388 ? 2.173 -9.059 -13.484 1.00 57.91 388 VAL A CA 1
ATOM 3071 C C . VAL A 1 388 ? 0.990 -8.294 -14.093 1.00 57.91 388 VAL A C 1
ATOM 3073 O O . VAL A 1 388 ? 0.724 -8.422 -15.284 1.00 57.91 388 VAL A O 1
ATOM 3076 N N . ARG A 1 389 ? 0.251 -7.518 -13.290 1.00 61.44 389 ARG A N 1
ATOM 3077 C CA . ARG A 1 389 ? -1.015 -6.886 -13.715 1.00 61.44 389 ARG A CA 1
ATOM 3078 C C . ARG A 1 389 ? -0.893 -5.399 -14.052 1.00 61.44 389 ARG A C 1
ATOM 3080 O O . ARG A 1 389 ? -1.773 -4.835 -14.703 1.00 61.44 389 ARG A O 1
ATOM 3087 N N . ALA A 1 390 ? 0.197 -4.748 -13.652 1.00 56.41 390 ALA A N 1
ATOM 3088 C CA . ALA A 1 390 ? 0.466 -3.361 -14.001 1.00 56.41 390 ALA A CA 1
ATOM 3089 C C . ALA A 1 390 ? 0.830 -3.234 -15.494 1.00 56.41 390 ALA A C 1
ATOM 3091 O O . ALA A 1 390 ? 1.940 -3.546 -15.911 1.00 56.41 390 ALA A O 1
ATOM 3092 N N . GLN A 1 391 ? -0.103 -2.717 -16.301 1.00 48.94 391 GLN A N 1
ATOM 3093 C CA . GLN A 1 391 ? 0.097 -2.480 -17.742 1.00 48.94 391 GLN A CA 1
ATOM 3094 C C . GLN A 1 391 ? 1.218 -1.460 -18.046 1.00 48.94 391 GLN A C 1
ATOM 3096 O O . GLN A 1 391 ? 1.846 -1.511 -19.102 1.00 48.94 391 GLN A O 1
ATOM 3101 N N . PHE A 1 392 ? 1.482 -0.536 -17.118 1.00 49.50 392 PHE A N 1
ATOM 3102 C CA . PHE A 1 392 ? 2.541 0.468 -17.204 1.00 49.50 392 PHE A CA 1
ATOM 3103 C C . PHE A 1 392 ? 3.302 0.488 -15.883 1.00 49.50 392 PHE A C 1
ATOM 3105 O O . PHE A 1 392 ? 2.683 0.681 -14.838 1.00 49.50 392 PHE A O 1
ATOM 3112 N N . LEU A 1 393 ? 4.623 0.304 -15.918 1.00 49.28 393 LEU A N 1
ATOM 3113 C CA . LEU A 1 393 ? 5.429 0.202 -14.706 1.00 49.28 393 LEU A CA 1
ATOM 3114 C C . LEU A 1 393 ? 6.462 1.334 -14.657 1.00 49.28 393 LEU A C 1
ATOM 3116 O O . LEU A 1 393 ? 7.479 1.311 -15.355 1.00 49.28 393 LEU A O 1
ATOM 3120 N N . TYR A 1 394 ? 6.194 2.339 -13.818 1.00 46.75 394 TYR A N 1
ATOM 3121 C CA . TYR A 1 394 ? 7.188 3.344 -13.447 1.00 46.75 394 TYR A CA 1
ATOM 3122 C C . TYR A 1 394 ? 7.898 2.863 -12.175 1.00 46.75 394 TYR A C 1
ATOM 3124 O O . TYR A 1 394 ? 7.358 2.900 -11.068 1.00 46.75 394 TYR A O 1
ATOM 3132 N N . LEU A 1 395 ? 9.092 2.304 -12.347 1.00 50.72 395 LEU A N 1
ATOM 3133 C CA . LEU A 1 395 ? 9.834 1.656 -11.273 1.00 50.72 395 LEU A CA 1
ATOM 3134 C C . LEU A 1 395 ? 10.600 2.690 -10.448 1.00 50.72 395 LEU A C 1
ATOM 3136 O O . LEU A 1 395 ? 11.489 3.376 -10.957 1.00 50.72 395 LEU A O 1
ATOM 3140 N N . PHE A 1 396 ? 10.310 2.727 -9.147 1.00 41.78 396 PHE A N 1
ATOM 3141 C CA . PHE A 1 396 ? 11.221 3.274 -8.148 1.00 41.78 396 PHE A CA 1
ATOM 3142 C C . PHE A 1 396 ? 12.033 2.107 -7.576 1.00 41.78 396 PHE A C 1
ATOM 3144 O O . PHE A 1 396 ? 11.608 1.423 -6.644 1.00 41.78 396 PHE A O 1
ATOM 3151 N N . VAL A 1 397 ? 13.179 1.815 -8.190 1.00 47.06 397 VAL A N 1
ATOM 3152 C CA . VAL A 1 397 ? 14.057 0.730 -7.734 1.00 47.06 397 VAL A CA 1
ATOM 3153 C C . VAL A 1 397 ? 14.812 1.231 -6.501 1.00 47.06 397 VAL A C 1
ATOM 3155 O O . VAL A 1 397 ? 15.871 1.843 -6.637 1.00 47.06 397 VAL A O 1
ATOM 3158 N N . LYS A 1 398 ? 14.252 1.008 -5.301 1.00 38.28 398 LYS A N 1
ATOM 3159 C CA . LYS A 1 398 ? 15.007 1.135 -4.041 1.00 38.28 398 LYS A CA 1
ATOM 3160 C C . LYS A 1 398 ? 16.140 0.107 -4.024 1.00 38.28 398 LYS A C 1
ATOM 3162 O O . LYS A 1 398 ? 16.003 -0.967 -4.609 1.00 38.28 398 LYS A O 1
ATOM 3167 N N . ASP A 1 399 ? 17.211 0.442 -3.309 1.00 39.69 399 ASP A N 1
ATOM 3168 C CA . ASP A 1 399 ? 18.526 -0.222 -3.262 1.00 39.69 399 ASP A CA 1
ATOM 3169 C C . ASP A 1 399 ? 18.540 -1.729 -2.909 1.00 39.69 399 ASP A C 1
ATOM 3171 O O . ASP A 1 399 ? 19.611 -2.302 -2.785 1.00 39.69 399 ASP A O 1
ATOM 3175 N N . SER A 1 400 ? 17.389 -2.394 -2.754 1.00 35.97 400 SER A N 1
ATOM 3176 C CA . SER A 1 400 ? 17.261 -3.804 -2.354 1.00 35.97 400 SER A CA 1
ATOM 3177 C C . SER A 1 400 ? 16.454 -4.694 -3.316 1.00 35.97 400 SER A C 1
ATOM 3179 O O . SER A 1 400 ? 16.232 -5.872 -3.028 1.00 35.97 400 SER A O 1
ATOM 3181 N N . LEU A 1 401 ? 16.012 -4.188 -4.474 1.00 44.66 401 LEU A N 1
ATOM 3182 C CA . LEU A 1 401 ? 15.387 -5.025 -5.507 1.00 44.66 401 LEU A CA 1
ATOM 3183 C C . LEU A 1 401 ? 16.461 -5.810 -6.274 1.00 44.66 401 LEU A C 1
ATOM 3185 O O . LEU A 1 401 ? 17.096 -5.304 -7.197 1.00 44.66 401 LEU A O 1
ATOM 3189 N N . ALA A 1 402 ? 16.648 -7.071 -5.881 1.00 48.53 402 ALA A N 1
ATOM 3190 C CA . ALA A 1 402 ? 17.544 -8.001 -6.550 1.00 48.53 402 ALA A CA 1
ATOM 3191 C C . ALA A 1 402 ? 17.144 -8.189 -8.028 1.00 48.53 402 ALA A C 1
ATOM 3193 O O . ALA A 1 402 ? 15.969 -8.381 -8.348 1.00 48.53 402 ALA A O 1
ATOM 3194 N N . LEU A 1 403 ? 18.145 -8.201 -8.913 1.00 48.09 403 LEU A N 1
ATOM 3195 C CA . LEU A 1 403 ? 18.057 -8.443 -10.362 1.00 48.09 403 LEU A CA 1
ATOM 3196 C C . LEU A 1 403 ? 17.001 -9.479 -10.818 1.00 48.09 403 LEU A C 1
ATOM 3198 O O . LEU A 1 403 ? 16.306 -9.209 -11.800 1.00 48.09 403 LEU A O 1
ATOM 3202 N N . PRO A 1 404 ? 16.806 -10.619 -10.116 1.00 52.12 404 PRO A N 1
ATOM 3203 C CA . PRO A 1 404 ? 15.816 -11.621 -10.503 1.00 52.12 404 PRO A CA 1
ATOM 3204 C C . PRO A 1 404 ? 14.373 -11.138 -10.366 1.00 52.12 404 PRO A C 1
ATOM 3206 O O . PRO A 1 404 ? 13.527 -11.549 -11.148 1.00 52.12 404 PRO A O 1
ATOM 3209 N N . ALA A 1 405 ? 14.074 -10.261 -9.403 1.00 50.38 405 ALA A N 1
ATOM 3210 C CA . ALA A 1 405 ? 12.738 -9.696 -9.246 1.00 50.38 405 ALA A CA 1
ATOM 3211 C C . ALA A 1 405 ? 12.427 -8.738 -10.396 1.00 50.38 405 ALA A C 1
ATOM 3213 O O . ALA A 1 405 ? 11.334 -8.801 -10.945 1.00 50.38 405 ALA A O 1
ATOM 3214 N N . LEU A 1 406 ? 13.392 -7.911 -10.815 1.00 53.47 406 LEU A N 1
ATOM 3215 C CA . LEU A 1 406 ? 13.252 -7.051 -11.990 1.00 53.47 406 LEU A CA 1
ATOM 3216 C C . LEU A 1 406 ? 13.061 -7.896 -13.261 1.00 53.47 406 LEU A C 1
ATOM 3218 O O . LEU A 1 406 ? 12.090 -7.690 -13.976 1.00 53.47 406 LEU A O 1
ATOM 3222 N N . GLN A 1 407 ? 13.905 -8.902 -13.502 1.00 56.47 407 GLN A N 1
ATOM 3223 C CA . GLN A 1 407 ? 13.768 -9.795 -14.663 1.00 56.47 407 GLN A CA 1
ATOM 3224 C C . GLN A 1 407 ? 12.459 -10.602 -14.654 1.00 56.47 407 GLN A C 1
ATOM 3226 O O . GLN A 1 407 ? 11.792 -10.682 -15.683 1.00 56.47 407 GLN A O 1
ATOM 3231 N N . ALA A 1 408 ? 12.036 -11.133 -13.502 1.00 54.28 408 ALA A N 1
ATOM 3232 C CA . ALA A 1 408 ? 10.757 -11.833 -13.362 1.00 54.28 408 ALA A CA 1
ATOM 3233 C C . ALA A 1 408 ? 9.551 -10.898 -13.559 1.00 54.28 408 ALA A C 1
ATOM 3235 O O . ALA A 1 408 ? 8.564 -11.303 -14.166 1.00 54.28 408 ALA A O 1
ATOM 3236 N N . SER A 1 409 ? 9.643 -9.642 -13.102 1.00 48.53 409 SER A N 1
ATOM 3237 C CA . SER A 1 409 ? 8.612 -8.613 -13.330 1.00 48.53 409 SER A CA 1
ATOM 3238 C C . SER A 1 409 ? 8.473 -8.279 -14.807 1.00 48.53 409 SER A C 1
ATOM 3240 O O . SER A 1 409 ? 7.374 -8.117 -15.322 1.00 48.53 409 SER A O 1
ATOM 3242 N N . LEU A 1 410 ? 9.607 -8.154 -15.493 1.00 53.34 410 LEU A N 1
ATOM 3243 C CA . LEU A 1 410 ? 9.659 -7.730 -16.882 1.00 53.34 410 LEU A CA 1
ATOM 3244 C C . LEU A 1 410 ? 9.198 -8.844 -17.840 1.00 53.34 410 LEU A C 1
ATOM 3246 O O . LEU A 1 410 ? 8.614 -8.546 -18.881 1.00 53.34 410 LEU A O 1
ATOM 3250 N N . ALA A 1 411 ? 9.388 -10.118 -17.477 1.00 55.03 411 ALA A N 1
ATOM 3251 C CA . ALA A 1 411 ? 8.947 -11.275 -18.261 1.00 55.03 411 ALA A CA 1
ATOM 3252 C C . ALA A 1 411 ? 7.409 -11.448 -18.333 1.00 55.03 411 ALA A C 1
ATOM 3254 O O . ALA A 1 411 ? 6.922 -12.260 -19.117 1.00 55.03 411 ALA A O 1
ATOM 3255 N N . ALA A 1 412 ? 6.632 -10.687 -17.552 1.00 56.12 412 ALA A N 1
ATOM 3256 C CA . ALA A 1 412 ? 5.182 -10.845 -17.398 1.00 56.12 412 ALA A CA 1
ATOM 3257 C C . ALA A 1 412 ? 4.311 -10.062 -18.409 1.00 56.12 412 ALA A C 1
ATOM 3259 O O . ALA A 1 412 ? 3.114 -9.902 -18.190 1.00 56.12 412 ALA A O 1
ATOM 3260 N N . GLY A 1 413 ? 4.880 -9.574 -19.517 1.00 62.84 413 GLY A N 1
ATOM 3261 C CA . GLY A 1 413 ? 4.126 -8.841 -20.549 1.00 62.84 413 GLY A CA 1
ATOM 3262 C C . GLY A 1 413 ? 4.195 -7.313 -20.450 1.00 62.84 413 GLY A C 1
ATOM 3263 O O . GLY A 1 413 ? 3.395 -6.623 -21.076 1.00 62.84 413 GLY A O 1
ATOM 3264 N N . VAL A 1 414 ? 5.155 -6.775 -19.692 1.00 66.44 414 VAL A N 1
ATOM 3265 C CA . VAL A 1 414 ? 5.358 -5.327 -19.535 1.00 66.44 414 VAL A CA 1
ATOM 3266 C C . VAL A 1 414 ? 5.755 -4.690 -20.871 1.00 66.44 414 VAL A C 1
ATOM 3268 O O . VAL A 1 414 ? 6.781 -5.035 -21.455 1.00 66.44 414 VAL A O 1
ATOM 3271 N N . GLU A 1 415 ? 4.966 -3.719 -21.337 1.00 77.25 415 GLU A N 1
ATOM 3272 C CA . GLU A 1 415 ? 5.227 -3.018 -22.602 1.00 77.25 415 GLU A CA 1
ATOM 3273 C C . GLU A 1 415 ? 6.087 -1.761 -22.420 1.00 77.25 415 GLU A C 1
ATOM 3275 O O . GLU A 1 415 ? 6.837 -1.382 -23.315 1.00 77.25 415 GLU A O 1
ATOM 3280 N N . CYS A 1 416 ? 6.014 -1.095 -21.269 1.00 73.56 416 CYS A N 1
ATOM 3281 C CA . CYS A 1 416 ? 6.732 0.154 -21.031 1.00 73.56 416 CYS A CA 1
ATOM 3282 C C . CYS A 1 416 ? 7.363 0.164 -19.641 1.00 73.56 416 CYS A C 1
ATOM 3284 O O . CYS A 1 416 ? 6.671 0.013 -18.631 1.00 73.56 416 CYS A O 1
ATOM 3286 N N . VAL A 1 417 ? 8.679 0.371 -19.612 1.00 76.06 417 VAL A N 1
ATOM 3287 C CA . VAL A 1 417 ? 9.491 0.473 -18.402 1.00 76.06 417 VAL A CA 1
ATOM 3288 C C . VAL A 1 417 ? 10.091 1.862 -18.345 1.00 76.06 417 VAL A C 1
ATOM 3290 O O . VAL A 1 417 ? 10.913 2.232 -19.184 1.00 76.06 417 VAL A O 1
ATOM 3293 N N . CYS A 1 418 ? 9.711 2.609 -17.318 1.00 74.38 418 CYS A N 1
ATOM 3294 C CA . CYS A 1 418 ? 10.293 3.908 -17.019 1.00 74.38 418 CYS A CA 1
ATOM 3295 C C . CYS A 1 418 ? 10.920 3.859 -15.626 1.00 74.38 418 CYS A C 1
ATOM 3297 O O . CYS A 1 418 ? 10.238 3.603 -14.638 1.00 74.38 418 CYS A O 1
ATOM 3299 N N . VAL A 1 419 ? 12.224 4.088 -15.542 1.00 74.69 419 VAL A N 1
ATOM 3300 C CA . VAL A 1 419 ? 12.976 4.082 -14.282 1.00 74.69 419 VAL A CA 1
ATOM 3301 C C . VAL A 1 419 ? 13.079 5.511 -13.765 1.00 74.69 419 VAL A C 1
ATOM 3303 O O . VAL A 1 419 ? 13.476 6.402 -14.515 1.00 74.69 419 VAL A O 1
ATOM 3306 N N . ALA A 1 420 ? 12.713 5.740 -12.505 1.00 59.94 420 ALA A N 1
ATOM 3307 C CA . ALA A 1 420 ? 12.755 7.067 -11.896 1.00 59.94 420 ALA A CA 1
ATOM 3308 C C . ALA A 1 420 ? 14.187 7.576 -11.683 1.00 59.94 420 ALA A C 1
ATOM 3310 O O . ALA A 1 420 ? 15.115 6.783 -11.545 1.00 59.94 420 ALA A O 1
ATOM 3311 N N . ASP A 1 421 ? 14.346 8.895 -11.567 1.00 69.00 421 ASP A N 1
ATOM 3312 C CA . ASP A 1 421 ? 15.608 9.517 -11.163 1.00 69.00 421 ASP A CA 1
ATOM 3313 C C . ASP A 1 421 ? 16.183 8.858 -9.892 1.00 69.00 421 ASP A C 1
ATOM 3315 O O . ASP A 1 421 ? 15.440 8.484 -8.980 1.00 69.00 421 ASP A O 1
ATOM 3319 N N . PHE A 1 422 ? 17.508 8.728 -9.824 1.00 65.56 422 PHE A N 1
ATOM 3320 C CA . PHE A 1 422 ? 18.263 8.177 -8.694 1.00 65.56 422 PHE A CA 1
ATOM 3321 C C . PHE A 1 422 ? 17.956 6.708 -8.336 1.00 65.56 422 PHE A C 1
ATOM 3323 O O . PHE A 1 422 ? 18.242 6.283 -7.216 1.00 65.56 422 PHE A O 1
ATOM 3330 N N . SER A 1 423 ? 17.390 5.918 -9.254 1.00 64.38 423 SER A N 1
ATOM 3331 C CA . SER A 1 423 ? 16.956 4.537 -8.977 1.00 64.38 423 SER A CA 1
ATOM 3332 C C . SER A 1 423 ? 17.956 3.460 -9.417 1.00 64.38 423 SER A C 1
ATOM 3334 O O . SER A 1 423 ? 18.713 3.629 -10.371 1.00 64.38 423 SER A O 1
ATOM 3336 N N . GLY A 1 424 ? 17.915 2.296 -8.761 1.00 67.62 424 GLY A N 1
ATOM 3337 C CA . GLY A 1 424 ? 18.715 1.128 -9.150 1.00 67.62 424 GLY A CA 1
ATOM 3338 C C . GLY A 1 424 ? 20.195 1.261 -8.793 1.00 67.62 424 GLY A C 1
ATOM 3339 O O . GLY A 1 424 ? 21.047 0.748 -9.508 1.00 67.62 424 GLY A O 1
ATOM 3340 N N . ASN A 1 425 ? 20.512 1.964 -7.707 1.00 68.94 425 ASN A N 1
ATOM 3341 C CA . ASN A 1 425 ? 21.886 2.279 -7.306 1.00 68.94 425 ASN A CA 1
ATOM 3342 C C . ASN A 1 425 ? 22.480 1.286 -6.292 1.00 68.94 425 ASN A C 1
ATOM 3344 O O . ASN A 1 425 ? 23.530 1.555 -5.710 1.00 68.94 425 ASN A O 1
ATOM 3348 N N . ALA A 1 426 ? 21.844 0.121 -6.131 1.00 61.50 426 ALA A N 1
ATOM 3349 C CA . ALA A 1 426 ? 22.340 -0.966 -5.299 1.00 61.50 426 ALA A CA 1
ATOM 3350 C C . ALA A 1 426 ? 23.770 -1.371 -5.723 1.00 61.50 426 ALA A C 1
ATOM 3352 O O . ALA A 1 426 ? 23.996 -1.645 -6.907 1.00 61.50 426 ALA A O 1
ATOM 3353 N N . PRO A 1 427 ? 24.749 -1.435 -4.804 1.00 70.62 427 PRO A N 1
ATOM 3354 C CA . PRO A 1 427 ? 26.145 -1.711 -5.151 1.00 70.62 427 PRO A CA 1
ATOM 3355 C C . PRO A 1 427 ? 26.370 -3.125 -5.712 1.00 70.62 427 PRO A C 1
ATOM 3357 O O . PRO A 1 427 ? 27.376 -3.378 -6.372 1.00 70.62 427 PRO A O 1
ATOM 3360 N N . GLU A 1 428 ? 25.457 -4.061 -5.475 1.00 75.25 428 GLU A N 1
ATOM 3361 C CA . GLU A 1 428 ? 25.443 -5.409 -6.048 1.00 75.25 428 GLU A CA 1
ATOM 3362 C C . GLU A 1 428 ? 24.893 -5.473 -7.484 1.00 75.25 428 GLU A C 1
ATOM 3364 O O . GLU A 1 428 ? 25.107 -6.468 -8.182 1.00 75.25 428 GLU A O 1
ATOM 3369 N N . LEU A 1 429 ? 24.212 -4.425 -7.959 1.00 75.88 429 LEU A N 1
ATOM 3370 C CA . LEU A 1 429 ? 23.582 -4.383 -9.276 1.00 75.88 429 LEU A CA 1
ATOM 3371 C C . LEU A 1 429 ? 24.622 -4.080 -10.366 1.00 75.88 429 LEU A C 1
ATOM 3373 O O . LEU A 1 429 ? 24.799 -2.942 -10.789 1.00 75.88 429 LEU A O 1
ATOM 3377 N N . ARG A 1 430 ? 25.343 -5.119 -10.809 1.00 84.81 430 ARG A N 1
ATOM 3378 C CA . ARG A 1 430 ? 26.479 -4.996 -11.749 1.00 84.81 430 ARG A CA 1
ATOM 3379 C C . ARG A 1 430 ? 26.126 -5.138 -13.226 1.00 84.81 430 ARG A C 1
ATOM 3381 O O . ARG A 1 430 ? 26.862 -4.632 -14.072 1.00 84.81 430 ARG A O 1
ATOM 3388 N N . ALA A 1 431 ? 25.028 -5.806 -13.551 1.00 85.81 431 ALA A N 1
ATOM 3389 C CA . ALA A 1 431 ? 24.603 -6.042 -14.925 1.00 85.81 431 ALA A CA 1
ATOM 3390 C C . ALA A 1 431 ? 23.090 -5.882 -15.042 1.00 85.81 431 ALA A C 1
ATOM 3392 O O . ALA A 1 431 ? 22.372 -6.240 -14.117 1.00 85.81 431 ALA A O 1
ATOM 3393 N N . LEU A 1 432 ? 22.620 -5.375 -16.175 1.00 85.56 432 LEU A N 1
ATOM 3394 C CA . LEU A 1 432 ? 21.215 -5.258 -16.529 1.00 85.56 432 LEU A CA 1
ATOM 3395 C C . LEU A 1 432 ? 20.991 -5.974 -17.861 1.00 85.56 432 LEU A C 1
ATOM 3397 O O . LEU A 1 432 ? 21.463 -5.516 -18.898 1.00 85.56 432 LEU A O 1
ATOM 3401 N N . ASP A 1 433 ? 20.276 -7.094 -17.834 1.00 86.94 433 ASP A N 1
ATOM 3402 C CA . ASP A 1 433 ? 19.941 -7.854 -19.036 1.00 86.94 433 ASP A CA 1
ATOM 3403 C C . ASP A 1 433 ? 18.433 -7.794 -19.287 1.00 86.94 433 ASP A C 1
ATOM 3405 O O . ASP A 1 433 ? 17.638 -8.326 -18.509 1.00 86.94 433 ASP A O 1
ATOM 3409 N N . LEU A 1 434 ? 18.074 -7.095 -20.363 1.00 85.88 434 LEU A N 1
ATOM 3410 C CA . LEU A 1 434 ? 16.720 -6.917 -20.874 1.00 85.88 434 LEU A CA 1
ATOM 3411 C C . LEU A 1 434 ? 16.339 -8.010 -21.879 1.00 85.88 434 LEU A C 1
ATOM 3413 O O . LEU A 1 434 ? 15.271 -7.918 -22.468 1.00 85.88 434 LEU A O 1
ATOM 3417 N N . SER A 1 435 ? 17.192 -9.000 -22.143 1.00 84.88 435 SER A N 1
ATOM 3418 C CA . SER A 1 435 ? 16.890 -10.078 -23.092 1.00 84.88 435 SER A CA 1
ATOM 3419 C C . SER A 1 435 ? 15.719 -10.942 -22.600 1.00 84.88 435 SER A C 1
ATOM 3421 O O . SER A 1 435 ? 15.535 -11.141 -21.401 1.00 84.88 435 SER A O 1
ATOM 3423 N N . GLY A 1 436 ? 14.913 -11.464 -23.530 1.00 79.56 436 GLY A N 1
ATOM 3424 C CA . GLY A 1 436 ? 13.732 -12.287 -23.215 1.00 79.56 436 GLY A CA 1
ATOM 3425 C C . GLY A 1 436 ? 12.455 -11.498 -22.891 1.00 79.56 436 GLY A C 1
ATOM 3426 O O . GLY A 1 436 ? 11.417 -12.092 -22.615 1.00 79.56 436 GLY A O 1
ATOM 3427 N N . LEU A 1 437 ? 12.497 -10.165 -22.959 1.00 78.88 437 LEU A N 1
ATOM 3428 C CA . LEU A 1 437 ? 11.347 -9.292 -22.704 1.00 78.88 437 LEU A CA 1
ATOM 3429 C C . LEU A 1 437 ? 10.534 -9.048 -23.981 1.00 78.88 437 LEU A C 1
ATOM 3431 O O . LEU A 1 437 ? 10.476 -7.938 -24.506 1.00 78.88 437 LEU A O 1
ATOM 3435 N N . GLU A 1 438 ? 9.901 -10.099 -24.501 1.00 83.69 438 GLU A N 1
ATOM 3436 C CA . GLU A 1 438 ? 9.299 -10.109 -25.847 1.00 83.69 438 GLU A CA 1
ATOM 3437 C C . GLU A 1 438 ? 8.202 -9.049 -26.074 1.00 83.69 438 GLU A C 1
ATOM 3439 O O . GLU A 1 438 ? 7.935 -8.650 -27.212 1.00 83.69 438 GLU A O 1
ATOM 3444 N N . HIS A 1 439 ? 7.583 -8.564 -24.995 1.00 80.69 439 HIS A N 1
ATOM 3445 C CA . HIS A 1 439 ? 6.518 -7.560 -25.030 1.00 80.69 439 HIS A CA 1
ATOM 3446 C C . HIS A 1 439 ? 7.005 -6.114 -24.898 1.00 80.69 439 HIS A C 1
ATOM 3448 O O . HIS A 1 439 ? 6.234 -5.195 -25.180 1.00 80.69 439 HIS A O 1
ATOM 3454 N N . LEU A 1 440 ? 8.264 -5.905 -24.509 1.00 84.38 440 LEU A N 1
ATOM 3455 C CA . LEU A 1 440 ? 8.799 -4.588 -24.187 1.00 84.38 440 LEU A CA 1
ATOM 3456 C C . LEU A 1 440 ? 8.845 -3.695 -25.432 1.00 84.38 440 LEU A C 1
ATOM 3458 O O . LEU A 1 440 ? 9.482 -4.039 -26.421 1.00 84.38 440 LEU A O 1
ATOM 3462 N N . GLN A 1 441 ? 8.192 -2.537 -25.360 1.00 89.19 441 GLN A N 1
ATOM 3463 C CA . GLN A 1 441 ? 8.145 -1.496 -26.391 1.00 89.19 441 GLN A CA 1
ATOM 3464 C C . GLN A 1 441 ? 9.017 -0.290 -26.039 1.00 89.19 441 GLN A C 1
ATOM 3466 O O . GLN A 1 441 ? 9.644 0.294 -26.921 1.00 89.19 441 GLN A O 1
ATOM 3471 N N . THR A 1 442 ? 9.109 0.068 -24.761 1.00 86.31 442 THR A N 1
ATOM 3472 C CA . THR A 1 442 ? 9.901 1.220 -24.316 1.00 86.31 442 THR A CA 1
ATOM 3473 C C . THR A 1 442 ? 10.690 0.870 -23.068 1.00 86.31 442 THR A C 1
ATOM 3475 O O . THR A 1 442 ? 10.121 0.401 -22.083 1.00 86.31 442 THR A O 1
ATOM 3478 N N . PHE A 1 443 ? 11.988 1.164 -23.086 1.00 88.00 443 PHE A N 1
ATOM 3479 C CA . PHE A 1 443 ? 12.819 1.209 -21.889 1.00 88.00 443 PHE A CA 1
ATOM 3480 C C . PHE A 1 443 ? 13.433 2.595 -21.760 1.00 88.00 443 PHE A C 1
ATOM 3482 O O . PHE A 1 443 ? 14.273 2.994 -22.568 1.00 88.00 443 PHE A O 1
ATOM 3489 N N . ALA A 1 444 ? 13.016 3.332 -20.739 1.00 87.38 444 ALA A N 1
ATOM 3490 C CA . ALA A 1 444 ? 13.493 4.671 -20.461 1.00 87.38 444 ALA A CA 1
ATOM 3491 C C . ALA A 1 444 ? 13.953 4.798 -19.012 1.00 87.38 444 ALA A C 1
ATOM 3493 O O . ALA A 1 444 ? 13.398 4.192 -18.100 1.00 87.38 444 ALA A O 1
ATOM 3494 N N . THR A 1 445 ? 14.954 5.635 -18.784 1.00 85.38 445 THR A N 1
ATOM 3495 C CA . THR A 1 445 ? 15.492 5.890 -17.445 1.00 85.38 445 THR A CA 1
ATOM 3496 C C . THR A 1 445 ? 15.601 7.386 -17.179 1.00 85.38 445 THR A C 1
ATOM 3498 O O . THR A 1 445 ? 15.833 8.177 -18.099 1.00 85.38 445 THR A O 1
ATOM 3501 N N . GLY A 1 446 ? 15.425 7.758 -15.914 1.00 76.62 446 GLY A N 1
ATOM 3502 C CA . GLY A 1 446 ? 15.700 9.081 -15.377 1.00 76.62 446 GLY A CA 1
ATOM 3503 C C . GLY A 1 446 ? 17.197 9.356 -15.234 1.00 76.62 446 GLY A C 1
ATOM 3504 O O . GLY A 1 446 ? 18.038 8.633 -15.773 1.00 76.62 446 GLY A O 1
ATOM 3505 N N . LEU A 1 447 ? 17.538 10.426 -14.521 1.00 80.25 447 LEU A N 1
ATOM 3506 C CA . LEU A 1 447 ? 18.926 10.791 -14.203 1.00 80.25 447 LEU A CA 1
ATOM 3507 C C . LEU A 1 447 ? 19.501 9.944 -13.060 1.00 80.25 447 LEU A C 1
ATOM 3509 O O . LEU A 1 447 ? 18.767 9.535 -12.167 1.00 80.25 447 LEU A O 1
ATOM 3513 N N . TRP A 1 448 ? 20.816 9.728 -13.049 1.00 76.94 448 TRP A N 1
ATOM 3514 C CA . TRP A 1 448 ? 21.548 9.050 -11.969 1.00 76.94 448 TRP A CA 1
ATOM 3515 C C . TRP A 1 448 ? 21.014 7.655 -11.609 1.00 76.94 448 TRP A C 1
ATOM 3517 O O . TRP A 1 448 ? 20.937 7.285 -10.436 1.00 76.94 448 TRP A O 1
ATOM 3527 N N . CYS A 1 449 ? 20.628 6.879 -12.617 1.00 81.06 449 CYS A N 1
ATOM 3528 C CA . CYS A 1 449 ? 20.170 5.506 -12.439 1.00 81.06 449 CYS A CA 1
ATOM 3529 C C . CYS A 1 449 ? 21.308 4.499 -12.617 1.00 81.06 449 CYS A C 1
ATOM 3531 O O . CYS A 1 449 ? 22.233 4.722 -13.402 1.00 81.06 449 CYS A O 1
ATOM 3533 N N . PHE A 1 450 ? 21.182 3.334 -11.983 1.00 84.88 450 PHE A N 1
ATOM 3534 C CA . PHE A 1 450 ? 22.045 2.183 -12.260 1.00 84.88 450 PHE A CA 1
ATOM 3535 C C . PHE A 1 450 ? 23.539 2.455 -12.044 1.00 84.88 450 PHE A C 1
ATOM 3537 O O . PHE A 1 450 ? 24.365 2.000 -12.830 1.00 84.88 450 PHE A O 1
ATOM 3544 N N . HIS A 1 451 ? 23.901 3.198 -10.991 1.00 85.00 451 HIS A N 1
ATOM 3545 C CA . HIS A 1 451 ? 25.272 3.642 -10.711 1.00 85.00 451 HIS A CA 1
ATOM 3546 C C . HIS A 1 451 ? 26.309 2.528 -10.901 1.00 85.00 451 HIS A C 1
ATOM 3548 O O . HIS A 1 451 ? 27.276 2.720 -11.637 1.00 85.00 451 HIS A O 1
ATOM 3554 N N . ALA A 1 452 ? 26.056 1.366 -10.291 1.00 85.50 452 ALA A N 1
ATOM 3555 C CA . ALA A 1 452 ? 26.962 0.224 -10.247 1.00 85.50 452 ALA A CA 1
ATOM 3556 C C . ALA A 1 452 ? 26.924 -0.697 -11.477 1.00 85.50 452 ALA A C 1
ATOM 3558 O O . ALA A 1 452 ? 27.751 -1.616 -11.567 1.00 85.50 452 ALA A O 1
ATOM 3559 N N . VAL A 1 453 ? 25.991 -0.463 -12.410 1.00 89.00 453 VAL A N 1
ATOM 3560 C CA . VAL A 1 453 ? 25.830 -1.282 -13.614 1.00 89.00 453 VAL A CA 1
ATOM 3561 C C . VAL A 1 453 ? 26.968 -0.998 -14.578 1.00 89.00 453 VAL A C 1
ATOM 3563 O O . VAL A 1 453 ? 27.228 0.143 -14.953 1.00 89.00 453 VAL A O 1
ATOM 3566 N N . ARG A 1 454 ? 27.623 -2.076 -14.999 1.00 91.12 454 ARG A N 1
ATOM 3567 C CA . ARG A 1 454 ? 28.773 -2.085 -15.909 1.00 91.12 454 ARG A CA 1
ATOM 3568 C C . ARG A 1 454 ? 28.437 -2.775 -17.235 1.00 91.12 454 ARG A C 1
ATOM 3570 O O . ARG A 1 454 ? 29.082 -2.511 -18.238 1.00 91.12 454 ARG A O 1
ATOM 3577 N N . ALA A 1 455 ? 27.404 -3.614 -17.263 1.00 91.88 455 ALA A N 1
ATOM 3578 C CA . ALA A 1 455 ? 26.956 -4.336 -18.451 1.00 91.88 455 ALA A CA 1
ATOM 3579 C C . ALA A 1 455 ? 25.455 -4.118 -18.680 1.00 91.88 455 ALA A C 1
ATOM 3581 O O . ALA A 1 455 ? 24.664 -4.458 -17.806 1.00 91.88 455 ALA A O 1
ATOM 3582 N N . LEU A 1 456 ? 25.058 -3.584 -19.839 1.00 93.50 456 LEU A N 1
ATOM 3583 C CA . LEU A 1 456 ? 23.654 -3.448 -20.241 1.00 93.50 456 LEU A CA 1
ATOM 3584 C C . LEU A 1 456 ? 23.411 -4.209 -21.546 1.00 93.50 456 LEU A C 1
ATOM 3586 O O . LEU A 1 456 ? 24.011 -3.896 -22.571 1.00 93.50 456 LEU A O 1
ATOM 3590 N N . THR A 1 457 ? 22.518 -5.195 -21.516 1.00 93.75 457 THR A N 1
ATOM 3591 C CA . THR A 1 457 ? 22.207 -6.051 -22.669 1.00 93.75 457 THR A CA 1
ATOM 3592 C C . THR A 1 457 ? 20.736 -5.920 -23.040 1.00 93.75 457 THR A C 1
ATOM 3594 O O . THR A 1 457 ? 19.868 -5.987 -22.177 1.00 93.75 457 THR A O 1
ATOM 3597 N N . ALA A 1 458 ? 20.452 -5.733 -24.323 1.00 93.81 458 ALA A N 1
ATOM 3598 C CA . ALA A 1 458 ? 19.119 -5.699 -24.905 1.00 93.81 458 ALA A CA 1
ATOM 3599 C C . ALA A 1 458 ? 19.154 -6.483 -26.222 1.00 93.81 458 ALA A C 1
ATOM 3601 O O . ALA A 1 458 ? 19.422 -5.918 -27.284 1.00 93.81 458 ALA A O 1
ATOM 3602 N N . ARG A 1 459 ? 18.948 -7.803 -26.143 1.00 94.69 459 ARG A N 1
ATOM 3603 C CA . ARG A 1 459 ? 19.044 -8.697 -27.301 1.00 94.69 459 ARG A CA 1
ATOM 3604 C C . ARG A 1 459 ? 17.724 -9.387 -27.603 1.00 94.69 459 ARG A C 1
ATOM 3606 O O . ARG A 1 459 ? 17.066 -9.892 -26.696 1.00 94.69 459 ARG A O 1
ATOM 3613 N N . GLY A 1 460 ? 17.376 -9.453 -28.887 1.00 93.94 460 GLY A N 1
ATOM 3614 C CA . GLY A 1 460 ? 16.231 -10.233 -29.357 1.00 93.94 460 GLY A CA 1
ATOM 3615 C C . GLY A 1 460 ? 14.885 -9.690 -28.877 1.00 93.94 460 GLY A C 1
ATOM 3616 O O . GLY A 1 460 ? 14.029 -10.471 -28.474 1.00 93.94 460 GLY A O 1
ATOM 3617 N N . LEU A 1 461 ? 14.700 -8.364 -28.880 1.00 92.88 461 LEU A N 1
ATOM 3618 C CA . LEU A 1 461 ? 13.467 -7.718 -28.419 1.00 92.88 461 LEU A CA 1
ATOM 3619 C C . LEU A 1 461 ? 12.591 -7.305 -29.611 1.00 92.88 461 LEU A C 1
ATOM 3621 O O . LEU A 1 461 ? 12.816 -6.243 -30.199 1.00 92.88 461 LEU A O 1
ATOM 3625 N N . PRO A 1 462 ? 11.583 -8.116 -29.994 1.00 93.75 462 PRO A N 1
ATOM 3626 C CA . PRO A 1 462 ? 10.850 -7.942 -31.247 1.00 93.75 462 PRO A CA 1
ATOM 3627 C C . PRO A 1 462 ? 9.951 -6.705 -31.267 1.00 93.75 462 PRO A C 1
ATOM 3629 O O . PRO A 1 462 ? 9.614 -6.225 -32.347 1.00 93.75 462 PRO A O 1
ATOM 3632 N N . ARG A 1 463 ? 9.544 -6.197 -30.097 1.00 93.75 463 ARG A N 1
ATOM 3633 C CA . ARG A 1 463 ? 8.616 -5.064 -29.971 1.00 93.75 463 ARG A CA 1
ATOM 3634 C C . ARG A 1 463 ? 9.264 -3.768 -29.493 1.00 93.75 463 ARG A C 1
ATOM 3636 O O . ARG A 1 463 ? 8.573 -2.752 -29.484 1.00 93.75 463 ARG A O 1
ATOM 3643 N N . LEU A 1 464 ? 10.550 -3.780 -29.133 1.00 95.06 464 LEU A N 1
ATOM 3644 C CA . LEU A 1 464 ? 11.219 -2.616 -28.551 1.00 95.06 464 LEU A CA 1
ATOM 3645 C C . LEU A 1 464 ? 11.334 -1.515 -29.602 1.00 95.06 464 LEU A C 1
ATOM 3647 O O . LEU A 1 464 ? 11.977 -1.736 -30.616 1.00 95.06 464 LEU A O 1
ATOM 3651 N N . ARG A 1 465 ? 10.733 -0.351 -29.343 1.00 95.38 465 ARG A N 1
ATOM 3652 C CA . ARG A 1 465 ? 10.716 0.845 -30.203 1.00 95.38 465 ARG A CA 1
ATOM 3653 C C . ARG A 1 465 ? 11.637 1.955 -29.716 1.00 95.38 465 ARG A C 1
ATOM 3655 O O . ARG A 1 465 ? 12.217 2.660 -30.538 1.00 95.38 465 ARG A O 1
ATOM 3662 N N . GLU A 1 466 ? 11.805 2.104 -28.405 1.00 94.31 466 GLU A N 1
ATOM 3663 C CA . GLU A 1 466 ? 12.655 3.144 -27.813 1.00 94.31 466 GLU A CA 1
ATOM 3664 C C . GLU A 1 466 ? 13.525 2.583 -26.684 1.00 94.31 466 GLU A C 1
ATOM 3666 O O . GLU A 1 466 ? 13.021 1.962 -25.743 1.00 94.31 466 GLU A O 1
ATOM 3671 N N . LEU A 1 467 ? 14.827 2.873 -26.753 1.00 96.06 467 LEU A N 1
ATOM 3672 C CA . LEU A 1 467 ? 15.781 2.683 -25.662 1.00 96.06 467 LEU A CA 1
ATOM 3673 C C . LEU A 1 467 ? 16.385 4.039 -25.274 1.00 96.06 467 LEU A C 1
ATOM 3675 O O . LEU A 1 467 ? 17.142 4.634 -26.045 1.00 96.06 467 LEU A O 1
ATOM 3679 N N . ARG A 1 468 ? 16.074 4.527 -24.070 1.00 95.69 468 ARG A N 1
ATOM 3680 C CA . ARG A 1 468 ? 16.504 5.844 -23.585 1.00 95.69 468 ARG A CA 1
ATOM 3681 C C . ARG A 1 468 ? 17.194 5.777 -22.226 1.00 95.69 468 ARG A C 1
ATOM 3683 O O . ARG A 1 468 ? 16.570 5.556 -21.187 1.00 95.69 468 ARG A O 1
ATOM 3690 N N . LEU A 1 469 ? 18.488 6.077 -22.217 1.00 95.44 469 LEU A N 1
ATOM 3691 C CA . LEU A 1 469 ? 19.234 6.347 -20.996 1.00 95.44 469 LEU A CA 1
ATOM 3692 C C . LEU A 1 469 ? 19.173 7.840 -20.652 1.00 95.44 469 LEU A C 1
ATOM 3694 O O . LEU A 1 469 ? 19.420 8.681 -21.516 1.00 95.44 469 LEU A O 1
ATOM 3698 N N . GLY A 1 470 ? 18.840 8.174 -19.403 1.00 92.56 470 GLY A N 1
ATOM 3699 C CA . GLY A 1 470 ? 18.892 9.543 -18.889 1.00 92.56 470 GLY A CA 1
ATOM 3700 C C . GLY A 1 470 ? 20.332 10.040 -18.725 1.00 92.56 470 GLY A C 1
ATOM 3701 O O . GLY A 1 470 ? 21.247 9.532 -19.370 1.00 92.56 470 GLY A O 1
ATOM 3702 N N . ARG A 1 471 ? 20.551 11.072 -17.905 1.00 92.06 471 ARG A N 1
ATOM 3703 C CA . ARG A 1 471 ? 21.896 11.624 -17.643 1.00 92.06 471 ARG A CA 1
ATOM 3704 C C . ARG A 1 471 ? 22.578 10.890 -16.492 1.00 92.06 471 ARG A C 1
ATOM 3706 O O . ARG A 1 471 ? 21.928 10.648 -15.483 1.00 92.06 471 ARG A O 1
ATOM 3713 N N . ASN A 1 472 ? 23.890 10.678 -16.586 1.00 93.19 472 ASN A N 1
ATOM 3714 C CA . ASN A 1 472 ? 24.724 10.070 -15.540 1.00 93.19 472 ASN A CA 1
ATOM 3715 C C . ASN A 1 472 ? 24.264 8.670 -15.102 1.00 93.19 472 ASN A C 1
ATOM 3717 O O . ASN A 1 472 ? 24.280 8.356 -13.911 1.00 93.19 472 ASN A O 1
ATOM 3721 N N . ASN A 1 473 ? 23.867 7.823 -16.049 1.00 91.75 473 ASN A N 1
ATOM 3722 C CA . ASN A 1 473 ? 23.497 6.439 -15.756 1.00 91.75 473 ASN A CA 1
ATOM 3723 C C . ASN A 1 473 ? 24.684 5.498 -15.969 1.00 91.75 473 ASN A C 1
ATOM 3725 O O . ASN A 1 473 ? 25.487 5.738 -16.866 1.00 91.75 473 ASN A O 1
ATOM 3729 N N . CYS A 1 474 ? 24.799 4.417 -15.192 1.00 92.12 474 CYS A N 1
ATOM 3730 C CA . CYS A 1 474 ? 25.881 3.428 -15.355 1.00 92.12 474 CYS A CA 1
ATOM 3731 C C . CYS A 1 474 ? 27.290 4.066 -15.314 1.00 92.12 474 CYS A C 1
ATOM 3733 O O . CYS A 1 474 ? 28.066 3.983 -16.270 1.00 92.12 474 CYS A O 1
ATOM 3735 N N . VAL A 1 475 ? 27.594 4.792 -14.233 1.00 90.69 475 VAL A N 1
ATOM 3736 C CA . VAL A 1 475 ? 28.787 5.659 -14.126 1.00 90.69 475 VAL A CA 1
ATOM 3737 C C . VAL A 1 475 ? 29.944 5.042 -13.342 1.00 90.69 475 VAL A C 1
ATOM 3739 O O . VAL A 1 475 ? 30.987 5.680 -13.194 1.00 90.69 475 VAL A O 1
ATOM 3742 N N . GLU A 1 476 ? 29.795 3.826 -12.821 1.00 89.50 476 GLU A N 1
ATOM 3743 C CA . GLU A 1 476 ? 30.873 3.154 -12.103 1.00 89.50 476 GLU A CA 1
ATOM 3744 C C . GLU A 1 476 ? 31.849 2.456 -13.063 1.00 89.50 476 GLU A C 1
ATOM 3746 O O . GLU A 1 476 ? 31.466 1.811 -14.039 1.00 89.50 476 GLU A O 1
ATOM 3751 N N . ARG A 1 477 ? 33.149 2.559 -12.765 1.00 87.88 477 ARG A N 1
ATOM 3752 C CA . ARG A 1 477 ? 34.201 1.914 -13.553 1.00 87.88 477 ARG A CA 1
ATOM 3753 C C . ARG A 1 477 ? 34.282 0.420 -13.239 1.00 87.88 477 ARG A C 1
ATOM 3755 O O . ARG A 1 477 ? 34.421 0.037 -12.078 1.00 87.88 477 ARG A O 1
ATOM 3762 N N . ALA A 1 478 ? 34.284 -0.410 -14.279 1.00 83.12 478 ALA A N 1
ATOM 3763 C CA . ALA A 1 478 ? 34.524 -1.843 -14.154 1.00 83.12 478 ALA A CA 1
ATOM 3764 C C . ALA A 1 478 ? 35.956 -2.159 -13.683 1.00 83.12 478 ALA A C 1
ATOM 3766 O O . ALA A 1 478 ? 36.905 -1.416 -13.968 1.00 83.12 478 ALA A O 1
ATOM 3767 N N . ALA A 1 479 ? 36.123 -3.267 -12.958 1.00 81.25 479 ALA A N 1
ATOM 3768 C CA . ALA A 1 479 ? 37.452 -3.782 -12.642 1.00 81.25 479 ALA A CA 1
ATOM 3769 C C . ALA A 1 479 ? 38.101 -4.395 -13.903 1.00 81.25 479 ALA A C 1
ATOM 3771 O O . ALA A 1 479 ? 37.399 -4.753 -14.853 1.00 81.25 479 ALA A O 1
ATOM 3772 N N . PRO A 1 480 ? 39.439 -4.546 -13.954 1.00 73.56 480 PRO A N 1
ATOM 3773 C CA . PRO A 1 480 ? 40.091 -5.184 -15.094 1.00 73.56 480 PRO A CA 1
ATOM 3774 C C . PRO A 1 480 ? 39.505 -6.580 -15.369 1.00 73.56 480 PRO A C 1
ATOM 3776 O O . PRO A 1 480 ? 39.464 -7.404 -14.458 1.00 73.56 480 PRO A O 1
ATOM 3779 N N . LYS A 1 481 ? 39.148 -6.857 -16.634 1.00 73.75 481 LYS A N 1
ATOM 3780 C CA . LYS A 1 481 ? 38.572 -8.126 -17.145 1.00 73.75 481 LYS A CA 1
ATOM 3781 C C . LYS A 1 481 ? 37.084 -8.375 -16.857 1.00 73.75 481 LYS A C 1
ATOM 3783 O O . LYS A 1 481 ? 36.594 -9.451 -17.190 1.00 73.75 481 LYS A O 1
ATOM 3788 N N . GLU A 1 482 ? 36.364 -7.428 -16.270 1.00 80.38 482 GLU A N 1
ATOM 3789 C CA . GLU A 1 482 ? 34.903 -7.510 -16.194 1.00 80.38 482 GLU A CA 1
ATOM 3790 C C . GLU A 1 482 ? 34.254 -7.067 -17.509 1.00 80.38 482 GLU A C 1
ATOM 3792 O O . GLU A 1 482 ? 34.782 -6.203 -18.211 1.00 80.38 482 GLU A O 1
ATOM 3797 N N . ALA A 1 483 ? 33.090 -7.639 -17.830 1.00 78.75 483 ALA A N 1
ATOM 3798 C CA . ALA A 1 483 ? 32.278 -7.168 -18.944 1.00 78.75 483 ALA A CA 1
ATOM 3799 C C . ALA A 1 483 ? 31.843 -5.717 -18.681 1.00 78.75 483 ALA A C 1
ATOM 3801 O O . ALA A 1 483 ? 31.268 -5.416 -17.633 1.00 78.75 483 ALA A O 1
ATOM 3802 N N . SER A 1 484 ? 32.139 -4.831 -19.630 1.00 92.69 484 SER A N 1
ATOM 3803 C CA . SER A 1 484 ? 31.882 -3.398 -19.516 1.00 92.69 484 SER A CA 1
ATOM 3804 C C . SER A 1 484 ? 31.349 -2.876 -20.841 1.00 92.69 484 SER A C 1
ATOM 3806 O O . SER A 1 484 ? 32.130 -2.613 -21.756 1.00 92.69 484 SER A O 1
ATOM 3808 N N . GLY A 1 485 ? 30.034 -2.762 -20.987 1.00 95.81 485 GLY A N 1
ATOM 3809 C CA . GLY A 1 485 ? 29.484 -2.426 -22.289 1.00 95.81 485 GLY A CA 1
ATOM 3810 C C . GLY A 1 485 ? 27.976 -2.360 -22.400 1.00 95.81 485 GLY A C 1
ATOM 3811 O O . GLY A 1 485 ? 27.227 -2.774 -21.514 1.00 95.81 485 GLY A O 1
ATOM 3812 N N . LEU A 1 486 ? 27.557 -1.803 -23.531 1.00 97.31 486 LEU A N 1
ATOM 3813 C CA . LEU A 1 486 ? 26.184 -1.792 -24.000 1.00 97.31 486 LEU A CA 1
ATOM 3814 C C . LEU A 1 486 ? 26.080 -2.667 -25.248 1.00 97.31 486 LEU A C 1
ATOM 3816 O O . LEU A 1 486 ? 26.768 -2.398 -26.232 1.00 97.31 486 LEU A O 1
ATOM 3820 N N . TRP A 1 487 ? 25.163 -3.632 -25.238 1.00 98.06 487 TRP A N 1
ATOM 3821 C CA . TRP A 1 487 ? 24.868 -4.483 -26.391 1.00 98.06 487 TRP A CA 1
ATOM 3822 C C . TRP A 1 487 ? 23.378 -4.432 -26.722 1.00 98.06 487 TRP A C 1
ATOM 3824 O O . TRP A 1 487 ? 22.558 -4.965 -25.977 1.00 98.06 487 TRP A O 1
ATOM 3834 N N . VAL A 1 488 ? 23.029 -3.792 -27.839 1.00 97.94 488 VAL A N 1
ATOM 3835 C CA . VAL A 1 488 ? 21.665 -3.721 -28.380 1.00 97.94 488 VAL A CA 1
ATOM 3836 C C . VAL A 1 488 ? 21.652 -4.419 -29.730 1.00 97.94 488 VAL A C 1
ATOM 3838 O O . VAL A 1 488 ? 22.176 -3.889 -30.712 1.00 97.94 488 VAL A O 1
ATOM 3841 N N . GLU A 1 489 ? 21.098 -5.629 -29.778 1.00 97.88 489 GLU A N 1
ATOM 3842 C CA . GLU A 1 489 ? 21.215 -6.483 -30.962 1.00 97.88 489 GLU A CA 1
ATOM 3843 C C . GLU A 1 489 ? 19.910 -7.205 -31.292 1.00 97.88 489 GLU A C 1
ATOM 3845 O O . GLU A 1 489 ? 19.198 -7.668 -30.402 1.00 97.88 489 GLU A O 1
ATOM 3850 N N . ALA A 1 490 ? 19.612 -7.352 -32.584 1.00 97.31 490 ALA A N 1
ATOM 3851 C CA . ALA A 1 490 ? 18.445 -8.094 -33.066 1.00 97.31 490 ALA A CA 1
ATOM 3852 C C . ALA A 1 490 ? 17.104 -7.585 -32.485 1.00 97.31 490 ALA A C 1
ATOM 3854 O O . ALA A 1 490 ? 16.236 -8.368 -32.094 1.00 97.31 490 ALA A O 1
ATOM 3855 N N . CYS A 1 491 ? 16.929 -6.261 -32.436 1.00 97.56 491 CYS A N 1
ATOM 3856 C CA . CYS A 1 491 ? 15.685 -5.598 -32.030 1.00 97.56 491 CYS A CA 1
ATOM 3857 C C . CYS A 1 491 ? 15.015 -4.967 -33.269 1.00 97.56 491 CYS A C 1
ATOM 3859 O O . CYS A 1 491 ? 15.285 -3.805 -33.585 1.00 97.56 491 CYS A O 1
ATOM 3861 N N . PRO A 1 492 ? 14.175 -5.716 -34.014 1.00 97.38 492 PRO A N 1
ATOM 3862 C CA . PRO A 1 492 ? 13.698 -5.316 -35.340 1.00 97.38 492 PRO A CA 1
ATOM 3863 C C . PRO A 1 492 ? 12.779 -4.093 -35.356 1.00 97.38 492 PRO A C 1
ATOM 3865 O O . PRO A 1 492 ? 12.722 -3.415 -36.373 1.00 97.38 492 PRO A O 1
ATOM 3868 N N . ALA A 1 493 ? 12.079 -3.799 -34.258 1.00 97.44 493 ALA A N 1
ATOM 3869 C CA . ALA A 1 493 ? 11.158 -2.665 -34.164 1.00 97.44 493 ALA A CA 1
ATOM 3870 C C . ALA A 1 493 ? 11.802 -1.380 -33.608 1.00 97.44 493 ALA A C 1
ATOM 3872 O O . ALA A 1 493 ? 11.095 -0.390 -33.424 1.00 97.44 493 ALA A O 1
ATOM 3873 N N . LEU A 1 494 ? 13.106 -1.389 -33.298 1.00 98.19 494 LEU A N 1
ATOM 3874 C CA . LEU A 1 494 ? 13.750 -0.302 -32.559 1.00 98.19 494 LEU A CA 1
ATOM 3875 C C . LEU A 1 494 ? 13.941 0.921 -33.446 1.00 98.19 494 LEU A C 1
ATOM 3877 O O . LEU A 1 494 ? 14.691 0.862 -34.410 1.00 98.19 494 LEU A O 1
ATOM 3881 N N . GLU A 1 495 ? 13.308 2.039 -33.088 1.00 97.12 495 GLU A N 1
ATOM 3882 C CA . GLU A 1 495 ? 13.304 3.264 -33.891 1.00 97.12 495 GLU A CA 1
ATOM 3883 C C . GLU A 1 495 ? 14.344 4.289 -33.421 1.00 97.12 495 GLU A C 1
ATOM 3885 O O . GLU A 1 495 ? 14.896 5.029 -34.244 1.00 97.12 495 GLU A O 1
ATOM 3890 N N . ALA A 1 496 ? 14.629 4.336 -32.114 1.00 94.62 496 ALA A N 1
ATOM 3891 C CA . ALA A 1 496 ? 15.545 5.309 -31.524 1.00 94.62 496 ALA A CA 1
ATOM 3892 C C . ALA A 1 496 ? 16.347 4.749 -30.339 1.00 94.62 496 ALA A C 1
ATOM 3894 O O . ALA A 1 496 ? 15.801 4.102 -29.441 1.00 94.62 496 ALA A O 1
ATOM 3895 N N . VAL A 1 497 ? 17.638 5.097 -30.300 1.00 97.69 497 VAL A N 1
ATOM 3896 C CA . VAL A 1 497 ? 18.519 4.907 -29.136 1.00 97.69 497 VAL A CA 1
ATOM 3897 C C . VAL A 1 497 ? 19.038 6.267 -28.690 1.00 97.69 497 VAL A C 1
ATOM 3899 O O . VAL A 1 497 ? 19.689 6.970 -29.463 1.00 97.69 497 VAL A O 1
ATOM 3902 N N . THR A 1 498 ? 18.758 6.647 -27.444 1.00 97.56 498 THR A N 1
ATOM 3903 C CA . THR A 1 498 ? 19.193 7.933 -26.875 1.00 97.56 498 THR A CA 1
ATOM 3904 C C . THR A 1 498 ? 19.912 7.731 -25.550 1.00 97.56 498 THR A C 1
ATOM 3906 O O . THR A 1 498 ? 19.450 6.974 -24.701 1.00 97.56 498 THR A O 1
ATOM 3909 N N . MET A 1 499 ? 21.014 8.447 -25.340 1.00 96.81 499 MET A N 1
ATOM 3910 C CA . MET A 1 499 ? 21.750 8.475 -24.078 1.00 96.81 499 MET A CA 1
ATOM 3911 C C . MET A 1 499 ? 22.002 9.910 -23.645 1.00 96.81 499 MET A C 1
ATOM 3913 O O . MET A 1 499 ? 22.562 10.705 -24.398 1.00 96.81 499 MET A O 1
ATOM 3917 N N . GLY A 1 500 ? 21.589 10.250 -22.427 1.00 96.62 500 GLY A N 1
ATOM 3918 C CA . GLY A 1 500 ? 21.901 11.533 -21.815 1.00 96.62 500 GLY A CA 1
ATOM 3919 C C . GLY A 1 500 ? 23.375 11.639 -21.425 1.00 96.62 500 GLY A C 1
ATOM 3920 O O . GLY A 1 500 ? 24.046 10.636 -21.205 1.00 96.62 500 GLY A O 1
ATOM 3921 N N . ALA A 1 501 ? 23.865 12.874 -21.310 1.00 95.31 501 ALA A N 1
ATOM 3922 C CA . ALA A 1 501 ? 25.250 13.167 -20.943 1.00 95.31 501 ALA A CA 1
ATOM 3923 C C . ALA A 1 501 ? 25.707 12.433 -19.667 1.00 95.31 501 ALA A C 1
ATOM 3925 O O . ALA A 1 501 ? 24.944 12.302 -18.706 1.00 95.31 501 ALA A O 1
ATOM 3926 N N . GLY A 1 502 ? 26.956 11.971 -19.677 1.00 93.56 502 GLY A N 1
ATOM 3927 C CA . GLY A 1 502 ? 27.635 11.247 -18.606 1.00 93.56 502 GLY A CA 1
ATOM 3928 C C . GLY A 1 502 ? 27.272 9.766 -18.504 1.00 93.56 502 GLY A C 1
ATOM 3929 O O . GLY A 1 502 ? 27.858 9.060 -17.686 1.00 93.56 502 GLY A O 1
ATOM 3930 N N . SER A 1 503 ? 26.320 9.276 -19.300 1.00 96.06 503 SER A N 1
ATOM 3931 C CA . SER A 1 503 ? 25.859 7.891 -19.203 1.00 96.06 503 SER A CA 1
ATOM 3932 C C . SER A 1 503 ? 26.837 6.901 -19.824 1.00 96.06 503 SER A C 1
ATOM 3934 O O . SER A 1 503 ? 27.412 7.162 -20.875 1.00 96.06 503 SER A O 1
ATOM 3936 N N . ALA A 1 504 ? 27.023 5.743 -19.187 1.00 94.31 504 ALA A N 1
ATOM 3937 C CA . ALA A 1 504 ? 27.934 4.695 -19.646 1.00 94.31 504 ALA A CA 1
ATOM 3938 C C . ALA A 1 504 ? 29.367 5.216 -19.907 1.00 94.31 504 ALA A C 1
ATOM 3940 O O . ALA A 1 504 ? 30.068 4.742 -20.801 1.00 94.31 504 ALA A O 1
ATOM 3941 N N . GLY A 1 505 ? 29.829 6.219 -19.148 1.00 92.25 505 GLY A N 1
ATOM 3942 C CA . GLY A 1 505 ? 31.107 6.900 -19.406 1.00 92.25 505 GLY A CA 1
ATOM 3943 C C . GLY A 1 505 ? 32.338 5.985 -19.350 1.00 92.25 505 GLY A C 1
ATOM 3944 O O . GLY A 1 505 ? 33.326 6.231 -20.041 1.00 92.25 505 GLY A O 1
ATOM 3945 N N . TRP A 1 506 ? 32.259 4.897 -18.577 1.00 93.12 506 TRP A N 1
ATOM 3946 C CA . TRP A 1 506 ? 33.330 3.904 -18.415 1.00 93.12 506 TRP A CA 1
ATOM 3947 C C . TRP A 1 506 ? 33.100 2.599 -19.178 1.00 93.12 506 TRP A C 1
ATOM 3949 O O . TRP A 1 506 ? 33.883 1.658 -19.018 1.00 93.12 506 TRP A O 1
ATOM 3959 N N . PHE A 1 507 ? 32.034 2.520 -19.976 1.00 95.00 507 PHE A N 1
ATOM 3960 C 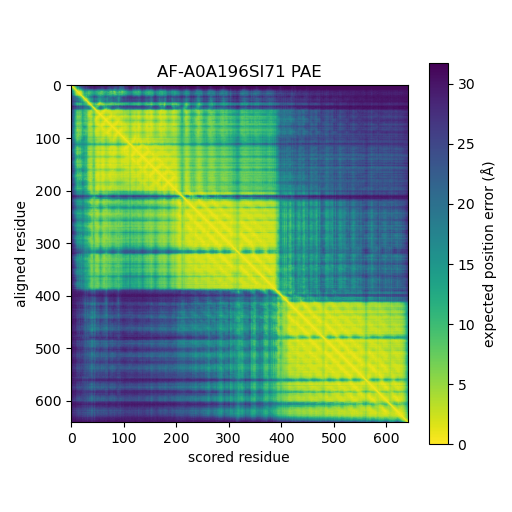CA . PHE A 1 507 ? 31.759 1.334 -20.776 1.00 95.00 507 PHE A CA 1
ATOM 3961 C C . PHE A 1 507 ? 32.826 1.203 -21.861 1.00 95.00 507 PHE A C 1
ATOM 3963 O O . PHE A 1 507 ? 33.157 2.169 -22.552 1.00 95.00 507 PHE A O 1
ATOM 3970 N N . GLN A 1 508 ? 33.382 0.000 -21.982 1.00 94.81 508 GLN A N 1
ATOM 3971 C CA . GLN A 1 508 ? 34.454 -0.310 -22.927 1.00 94.81 508 GLN A CA 1
ATOM 3972 C C . GLN A 1 508 ? 33.905 -0.818 -24.262 1.00 94.81 508 GLN A C 1
ATOM 3974 O O . GLN A 1 508 ? 34.590 -0.726 -25.278 1.00 94.81 508 GLN A O 1
ATOM 3979 N N . GLU A 1 509 ? 32.667 -1.300 -24.290 1.00 96.50 509 GLU A N 1
ATOM 3980 C CA . GLU A 1 509 ? 32.000 -1.741 -25.509 1.00 96.50 509 GLU A CA 1
ATOM 3981 C C . GLU A 1 509 ? 30.690 -0.987 -25.751 1.00 96.50 509 GLU A C 1
ATOM 3983 O O . GLU A 1 509 ? 29.919 -0.710 -24.831 1.00 96.50 509 GLU A O 1
ATOM 3988 N N . CYS A 1 510 ? 30.425 -0.673 -27.013 1.00 97.50 510 CYS A N 1
ATOM 3989 C CA . CYS A 1 510 ? 29.140 -0.176 -27.483 1.00 97.50 510 CYS A CA 1
ATOM 3990 C C . CYS A 1 510 ? 28.797 -0.894 -28.785 1.00 97.50 510 CYS A C 1
ATOM 3992 O O . CYS A 1 510 ? 29.485 -0.709 -29.787 1.00 97.50 510 CYS A O 1
ATOM 3994 N N . VAL A 1 511 ? 27.759 -1.725 -28.772 1.00 98.38 511 VAL A N 1
ATOM 3995 C CA . VAL A 1 511 ? 27.327 -2.516 -29.925 1.00 98.38 511 VAL A CA 1
ATOM 3996 C C . VAL A 1 511 ? 25.864 -2.226 -30.213 1.00 98.38 511 VAL A C 1
ATOM 3998 O O . VAL A 1 511 ? 25.000 -2.482 -29.379 1.00 98.38 511 VAL A O 1
ATOM 4001 N N . LEU A 1 512 ? 25.601 -1.708 -31.410 1.00 98.31 512 LEU A N 1
ATOM 4002 C CA . LEU A 1 512 ? 24.276 -1.542 -31.996 1.00 98.31 512 LEU A CA 1
ATOM 4003 C C . LEU A 1 512 ? 24.253 -2.340 -33.304 1.00 98.31 512 LEU A C 1
ATO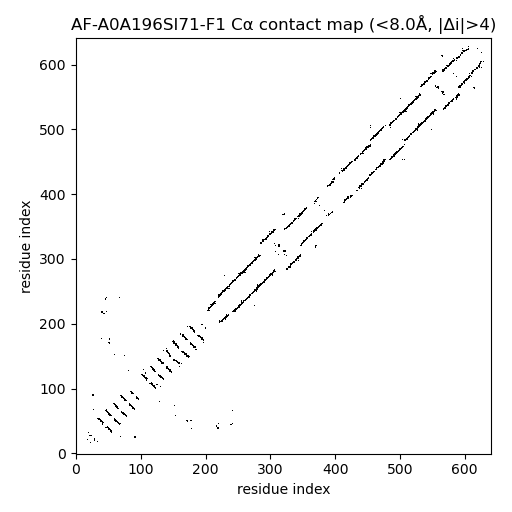M 4005 O O . LEU A 1 512 ? 24.853 -1.909 -34.292 1.00 98.31 512 LEU A O 1
ATOM 4009 N N . ALA A 1 513 ? 23.608 -3.509 -33.309 1.00 98.12 513 ALA A N 1
ATOM 4010 C CA . ALA A 1 513 ? 23.655 -4.418 -34.455 1.00 98.12 513 ALA A CA 1
ATOM 4011 C C . ALA A 1 513 ? 22.290 -5.001 -34.838 1.00 98.12 513 ALA A C 1
ATOM 4013 O O . ALA A 1 513 ? 21.491 -5.353 -33.976 1.00 98.12 513 ALA A O 1
ATOM 4014 N N . GLN A 1 514 ? 22.040 -5.176 -36.139 1.00 97.81 514 GLN A N 1
ATOM 4015 C CA . GLN A 1 514 ? 20.816 -5.817 -36.649 1.00 97.81 514 GLN A CA 1
ATOM 4016 C C . GLN A 1 514 ? 19.538 -5.088 -36.185 1.00 97.81 514 GLN A C 1
ATOM 4018 O O . GLN A 1 514 ? 18.643 -5.683 -35.578 1.00 97.81 514 GLN A O 1
ATOM 4023 N N . LEU A 1 515 ? 19.470 -3.781 -36.457 1.00 98.31 515 LEU A N 1
ATOM 4024 C CA . LEU A 1 515 ? 18.363 -2.898 -36.062 1.00 98.31 515 LEU A CA 1
ATOM 4025 C C . LEU A 1 515 ? 17.769 -2.242 -37.327 1.00 98.31 515 LEU A C 1
ATOM 4027 O O . LEU A 1 515 ? 18.099 -1.096 -37.641 1.00 98.31 515 LEU A O 1
ATOM 4031 N N . PRO A 1 516 ? 16.944 -2.975 -38.102 1.00 97.69 516 PRO A N 1
ATOM 4032 C CA . PRO A 1 516 ? 16.466 -2.547 -39.418 1.00 97.69 516 PRO A CA 1
ATOM 4033 C C . PRO A 1 516 ? 15.664 -1.242 -39.416 1.00 97.69 516 PRO A C 1
ATOM 4035 O O . PRO A 1 516 ? 15.796 -0.477 -40.363 1.00 97.69 516 PRO A O 1
ATOM 4038 N N . GLU A 1 517 ? 14.894 -0.965 -38.362 1.00 98.00 517 GLU A N 1
ATOM 4039 C CA . GLU A 1 517 ? 14.021 0.218 -38.257 1.00 98.00 517 GLU A CA 1
ATOM 4040 C C . GLU A 1 517 ? 14.667 1.412 -37.528 1.00 98.00 517 GLU A C 1
ATOM 4042 O O . GLU A 1 517 ? 14.022 2.446 -37.325 1.00 98.00 517 GLU A O 1
ATOM 4047 N N . LEU A 1 518 ? 15.939 1.302 -37.125 1.00 98.31 518 LEU A N 1
ATOM 4048 C CA . LEU A 1 518 ? 16.598 2.329 -36.320 1.00 98.31 518 LEU A CA 1
ATOM 4049 C C . LEU A 1 518 ? 16.861 3.577 -37.158 1.00 98.31 518 LEU A C 1
ATOM 4051 O O . LEU A 1 518 ? 17.664 3.542 -38.083 1.00 98.31 518 LEU A O 1
ATOM 4055 N N . LYS A 1 519 ? 16.236 4.704 -36.803 1.00 96.56 519 LYS A N 1
ATOM 4056 C CA . LYS A 1 519 ? 16.305 5.962 -37.572 1.00 96.56 519 LYS A CA 1
ATOM 4057 C C . LYS A 1 519 ? 17.343 6.931 -37.023 1.00 96.56 519 LYS A C 1
ATOM 4059 O O . LYS A 1 519 ? 17.973 7.663 -37.796 1.00 96.56 519 LYS A O 1
ATOM 4064 N N . CYS A 1 520 ? 17.507 6.967 -35.702 1.00 94.62 520 CYS A N 1
ATOM 4065 C CA . CYS A 1 520 ? 18.419 7.886 -35.033 1.00 94.62 520 CYS A CA 1
ATOM 4066 C C . CYS A 1 520 ? 19.133 7.260 -33.831 1.00 94.62 520 CYS A C 1
ATOM 4068 O O . CYS A 1 520 ? 18.564 6.493 -33.054 1.00 94.62 520 CYS A O 1
ATOM 4070 N N . VAL A 1 521 ? 20.394 7.657 -33.671 1.00 97.50 521 VAL A N 1
ATOM 4071 C CA . VAL A 1 521 ? 21.203 7.385 -32.482 1.00 97.50 521 VAL A CA 1
ATOM 4072 C C . VAL A 1 521 ? 21.689 8.718 -31.932 1.00 97.50 521 VAL A C 1
ATOM 4074 O O . VAL A 1 521 ? 22.298 9.501 -32.661 1.00 97.50 521 VAL A O 1
ATOM 4077 N N . ALA A 1 522 ? 21.422 8.980 -30.657 1.00 97.06 522 ALA A N 1
ATOM 4078 C CA . ALA A 1 522 ? 21.889 10.170 -29.957 1.00 97.06 522 ALA A CA 1
ATOM 4079 C C . ALA A 1 522 ? 22.690 9.763 -28.717 1.00 97.06 522 ALA A C 1
ATOM 4081 O O . ALA A 1 522 ? 22.151 9.167 -27.788 1.00 97.06 522 ALA A O 1
ATOM 4082 N N . VAL A 1 523 ? 23.976 10.094 -28.702 1.00 96.88 523 VAL A N 1
ATOM 4083 C CA . VAL A 1 523 ? 24.906 9.799 -27.610 1.00 96.88 523 VAL A CA 1
ATOM 4084 C C . VAL A 1 523 ? 25.351 11.124 -27.006 1.00 96.88 523 VAL A C 1
ATOM 4086 O O . VAL A 1 523 ? 25.978 11.926 -27.691 1.00 96.88 523 VAL A O 1
ATOM 4089 N N . GLY A 1 524 ? 24.986 11.384 -25.752 1.00 96.06 524 GLY A N 1
ATOM 4090 C CA . GLY A 1 524 ? 25.298 12.634 -25.062 1.00 96.06 524 GLY A CA 1
ATOM 4091 C C . GLY A 1 524 ? 26.768 12.777 -24.663 1.00 96.06 524 GLY A C 1
ATOM 4092 O O . GLY A 1 524 ? 27.568 11.850 -24.803 1.00 96.06 524 GLY A O 1
ATOM 4093 N N . ASP A 1 525 ? 27.108 13.945 -24.120 1.00 94.75 525 ASP A N 1
ATOM 4094 C CA . ASP A 1 525 ? 28.482 14.289 -23.745 1.00 94.75 525 ASP A CA 1
ATOM 4095 C C . ASP A 1 525 ? 29.075 13.282 -22.746 1.00 94.75 525 ASP A C 1
ATOM 4097 O O . ASP A 1 525 ? 28.398 12.858 -21.813 1.00 94.75 525 ASP A O 1
ATOM 4101 N N . GLY A 1 526 ? 30.330 12.877 -22.923 1.00 93.62 526 GLY A N 1
ATOM 4102 C CA . GLY A 1 526 ? 31.060 11.987 -22.018 1.00 93.62 526 GLY A CA 1
ATOM 4103 C C . GLY A 1 526 ? 30.593 10.530 -22.005 1.00 93.62 526 GLY A C 1
ATOM 4104 O O . GLY A 1 526 ? 31.118 9.745 -21.214 1.00 93.62 526 GLY A O 1
ATOM 4105 N N . CYS A 1 527 ? 29.637 10.140 -22.852 1.00 96.44 527 CYS A N 1
ATOM 4106 C CA . CYS A 1 527 ? 29.218 8.742 -22.941 1.00 96.44 527 CYS A CA 1
ATOM 4107 C C . CYS A 1 527 ? 30.292 7.905 -23.646 1.00 96.44 527 CYS A C 1
ATOM 4109 O O . CYS A 1 527 ? 30.780 8.293 -24.708 1.00 96.44 527 CYS A O 1
ATOM 4111 N N . PHE A 1 528 ? 30.637 6.739 -23.091 1.00 94.81 528 PHE A N 1
ATOM 4112 C CA . PHE A 1 528 ? 31.707 5.877 -23.610 1.00 94.81 528 PHE A C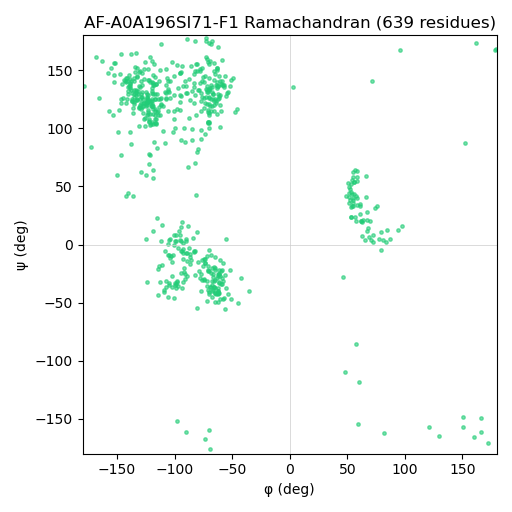A 1
ATOM 4113 C C . PHE A 1 528 ? 33.050 6.614 -23.798 1.00 94.81 528 PHE A C 1
ATOM 4115 O O . PHE A 1 528 ? 33.706 6.473 -24.828 1.00 94.81 528 PHE A O 1
ATOM 4122 N N . ALA A 1 529 ? 33.477 7.414 -22.816 1.00 92.38 529 ALA A N 1
ATOM 4123 C CA . ALA A 1 529 ? 34.700 8.224 -22.897 1.00 92.38 529 ALA A CA 1
ATOM 4124 C C . ALA A 1 529 ? 36.014 7.407 -22.853 1.00 92.38 529 ALA A C 1
ATOM 4126 O O . ALA A 1 529 ? 37.107 7.975 -22.948 1.00 92.38 529 ALA A O 1
ATOM 4127 N N . LYS A 1 530 ? 35.914 6.086 -22.650 1.00 91.00 530 LYS A N 1
ATOM 4128 C CA . LYS A 1 530 ? 37.022 5.116 -22.604 1.00 91.00 530 LYS A CA 1
ATOM 4129 C C . LYS A 1 530 ? 36.691 3.839 -23.384 1.00 91.00 530 LYS A C 1
ATOM 4131 O O . LYS A 1 530 ? 36.976 2.734 -22.924 1.00 91.00 530 LYS A O 1
ATOM 4136 N N . VAL A 1 531 ? 36.073 3.985 -24.553 1.00 94.25 531 VAL A N 1
ATOM 4137 C CA . VAL A 1 531 ? 35.638 2.849 -25.369 1.00 94.25 531 VAL A CA 1
ATOM 4138 C C . VAL A 1 531 ? 36.834 2.084 -25.945 1.00 94.25 531 VAL A C 1
ATOM 4140 O O . VAL A 1 531 ? 37.812 2.664 -26.411 1.00 94.25 531 VAL A O 1
ATOM 4143 N N . HIS A 1 532 ? 36.779 0.758 -25.919 1.00 94.94 532 HIS A N 1
ATOM 4144 C CA . HIS A 1 532 ? 37.725 -0.135 -26.593 1.00 94.94 532 HIS A CA 1
ATOM 4145 C C . HIS A 1 532 ? 37.157 -0.626 -27.929 1.00 94.94 532 HIS A C 1
ATOM 4147 O O . HIS A 1 532 ? 37.905 -0.786 -28.896 1.00 94.94 532 HIS A O 1
ATOM 4153 N N . SER A 1 533 ? 35.839 -0.823 -28.010 1.00 95.94 533 SER A N 1
ATOM 4154 C CA . SER A 1 533 ? 35.143 -1.254 -29.224 1.00 95.94 533 SER A CA 1
ATOM 4155 C C . SER A 1 533 ? 33.791 -0.560 -29.375 1.00 95.94 533 SER A C 1
ATOM 4157 O O . SER A 1 533 ? 32.929 -0.673 -28.507 1.00 95.94 533 SER A O 1
ATOM 4159 N N . ALA A 1 534 ? 33.595 0.145 -30.487 1.00 97.25 534 ALA A N 1
ATOM 4160 C CA . ALA A 1 534 ? 32.309 0.707 -30.881 1.00 97.25 534 ALA A CA 1
ATOM 4161 C C . ALA A 1 534 ? 31.880 0.115 -32.231 1.00 97.25 534 ALA A C 1
ATOM 4163 O O . ALA A 1 534 ? 32.618 0.215 -33.212 1.00 97.25 534 ALA A O 1
ATOM 4164 N N . VAL A 1 535 ? 30.698 -0.496 -32.287 1.00 98.31 535 VAL A N 1
ATOM 4165 C CA . VAL A 1 535 ? 30.176 -1.209 -33.458 1.00 98.31 535 VAL A CA 1
ATOM 4166 C C . VAL A 1 535 ? 28.763 -0.733 -33.766 1.00 98.31 535 VAL A C 1
ATOM 4168 O O . VAL A 1 535 ? 27.856 -0.905 -32.956 1.00 98.31 535 VAL A O 1
ATOM 4171 N N . LEU A 1 536 ? 28.576 -0.164 -34.954 1.00 97.94 536 LEU A N 1
ATOM 4172 C CA . LEU A 1 536 ? 27.268 0.092 -35.552 1.00 97.94 536 LEU A CA 1
ATOM 4173 C C . LEU A 1 536 ? 27.190 -0.730 -36.839 1.00 97.94 536 LEU A C 1
ATOM 4175 O O . LEU A 1 536 ? 27.873 -0.406 -37.817 1.00 97.94 536 LEU A O 1
ATOM 4179 N N . SER A 1 537 ? 26.391 -1.798 -36.838 1.00 98.06 537 SER A N 1
ATOM 4180 C CA . SER A 1 537 ? 26.310 -2.723 -37.972 1.00 98.06 537 SER A CA 1
ATOM 4181 C C . SER A 1 537 ? 24.884 -3.110 -38.353 1.00 98.06 537 SER A C 1
ATOM 4183 O O . SER A 1 537 ? 24.051 -3.371 -37.493 1.00 98.06 537 SER A O 1
ATOM 4185 N N . ASP A 1 538 ? 24.611 -3.203 -39.653 1.00 97.94 538 ASP A N 1
ATOM 4186 C CA . ASP A 1 538 ? 23.309 -3.626 -40.190 1.00 97.94 538 ASP A CA 1
ATOM 4187 C C . ASP A 1 538 ? 22.149 -2.734 -39.716 1.00 97.94 538 ASP A C 1
ATOM 4189 O O . ASP A 1 538 ? 21.182 -3.195 -39.103 1.00 97.94 538 ASP A O 1
ATOM 4193 N N . LEU A 1 539 ? 22.267 -1.433 -40.013 1.00 98.19 539 LEU A N 1
ATOM 4194 C CA . LEU A 1 539 ? 21.297 -0.386 -39.658 1.00 98.19 539 LEU A CA 1
ATOM 4195 C C . LEU A 1 539 ? 20.815 0.329 -40.946 1.00 98.19 539 LEU A C 1
ATOM 4197 O O . LEU A 1 539 ? 21.196 1.476 -41.204 1.00 98.19 539 LEU A O 1
ATOM 4201 N N . PRO A 1 540 ? 20.033 -0.348 -41.812 1.00 97.62 540 PRO A N 1
ATOM 4202 C CA . PRO A 1 540 ? 19.668 0.140 -43.144 1.00 97.62 540 PRO A CA 1
ATOM 4203 C C . PRO A 1 540 ? 18.878 1.452 -43.158 1.00 97.62 540 PRO A C 1
ATOM 4205 O O . PRO A 1 540 ? 19.080 2.241 -44.078 1.00 97.62 540 PRO A O 1
ATOM 4208 N N . GLU A 1 541 ? 18.040 1.724 -42.154 1.00 97.88 541 GLU A N 1
ATOM 4209 C CA . GLU A 1 541 ? 17.228 2.951 -42.061 1.00 97.88 541 GLU A CA 1
ATOM 4210 C C . GLU A 1 541 ? 17.870 4.068 -41.221 1.00 97.88 541 GLU A C 1
ATOM 4212 O O . GLU A 1 541 ? 17.274 5.137 -41.042 1.00 97.88 541 GLU A O 1
ATOM 4217 N N . LEU A 1 542 ? 19.100 3.872 -40.727 1.00 98.06 542 LEU A N 1
ATOM 4218 C CA . LEU A 1 542 ? 19.761 4.851 -39.867 1.00 98.06 542 LEU A CA 1
ATOM 4219 C C . LEU A 1 542 ? 20.107 6.108 -40.656 1.00 98.06 542 LEU A C 1
ATOM 4221 O O . LEU A 1 542 ? 20.952 6.070 -41.542 1.00 98.06 542 LEU A O 1
ATOM 4225 N N . LYS A 1 543 ? 19.493 7.243 -40.302 1.00 95.19 543 LYS A N 1
ATOM 4226 C CA . LYS A 1 543 ? 19.662 8.525 -41.013 1.00 95.19 543 LYS A CA 1
ATOM 4227 C C . LYS A 1 543 ? 20.642 9.462 -40.328 1.00 95.19 543 LYS A C 1
ATOM 4229 O O . LYS A 1 543 ? 21.340 10.221 -41.006 1.00 95.19 543 LYS A O 1
ATOM 4234 N N . ARG A 1 544 ? 20.664 9.443 -38.993 1.00 93.56 544 ARG A N 1
ATOM 4235 C CA . ARG A 1 544 ? 21.433 10.388 -38.179 1.00 93.56 544 ARG A CA 1
ATOM 4236 C C . ARG A 1 544 ? 22.074 9.709 -36.978 1.00 93.56 544 ARG A C 1
ATOM 4238 O O . ARG A 1 544 ? 21.387 9.058 -36.193 1.00 93.56 544 ARG A O 1
ATOM 4245 N N . VAL A 1 545 ? 23.359 9.985 -36.796 1.00 95.50 545 VAL A N 1
ATOM 4246 C CA . VAL A 1 545 ? 24.074 9.761 -35.539 1.00 95.50 545 VAL A CA 1
ATOM 4247 C C . VAL A 1 545 ? 24.490 11.120 -34.985 1.00 95.50 545 VAL A C 1
ATOM 4249 O O . VAL A 1 545 ? 25.133 11.903 -35.686 1.00 95.50 545 VAL A O 1
ATOM 4252 N N . THR A 1 546 ? 24.102 11.405 -33.746 1.00 94.50 546 THR A N 1
ATOM 4253 C CA . THR A 1 546 ? 24.505 12.602 -33.003 1.00 94.50 546 THR A CA 1
ATOM 4254 C C . THR A 1 546 ? 25.393 12.191 -31.838 1.00 94.50 546 THR A C 1
ATOM 4256 O O . THR A 1 546 ? 24.985 11.369 -31.022 1.00 94.50 546 THR A O 1
ATOM 4259 N N . LEU A 1 547 ? 26.586 12.774 -31.760 1.00 94.88 547 LEU A N 1
ATOM 4260 C CA . LEU A 1 547 ? 27.584 12.525 -30.726 1.00 94.88 547 LEU A CA 1
ATOM 4261 C C . LEU A 1 547 ? 27.900 13.833 -29.991 1.00 94.88 547 LEU A C 1
ATOM 4263 O O . LEU A 1 547 ? 28.286 14.816 -30.622 1.00 94.88 547 LEU A O 1
ATOM 4267 N N . GLY A 1 548 ? 27.731 13.838 -28.673 1.00 93.19 548 GLY A N 1
ATOM 4268 C CA . GLY A 1 548 ? 28.125 14.929 -27.786 1.00 93.19 548 GLY A CA 1
ATOM 4269 C C . GLY A 1 548 ? 29.639 15.034 -27.599 1.00 93.19 548 GLY A C 1
ATOM 4270 O O . GLY A 1 548 ? 30.404 14.222 -28.120 1.00 93.19 548 GLY A O 1
ATOM 4271 N N . GLU A 1 549 ? 30.085 16.029 -26.840 1.00 90.94 549 GLU A N 1
ATOM 4272 C CA . GLU A 1 549 ? 31.503 16.216 -26.513 1.00 90.94 549 GLU A CA 1
ATOM 4273 C C . GLU A 1 549 ? 32.045 15.015 -25.718 1.00 90.94 549 GLU A C 1
ATOM 4275 O O . GLU A 1 549 ? 31.389 14.513 -24.817 1.00 90.94 549 GLU A O 1
ATOM 4280 N N . TYR A 1 550 ? 33.235 14.520 -26.035 1.00 91.81 550 TYR A N 1
ATOM 4281 C CA . TYR A 1 550 ? 33.875 13.312 -25.486 1.00 91.81 550 TYR A CA 1
ATOM 4282 C C . TYR A 1 550 ? 33.144 11.985 -25.740 1.00 91.81 550 TYR A C 1
ATOM 4284 O O . TYR A 1 550 ? 33.554 10.950 -25.205 1.00 91.81 550 TYR A O 1
ATOM 4292 N N . ALA A 1 551 ? 32.084 11.983 -26.555 1.00 93.56 551 ALA A N 1
ATOM 4293 C CA . ALA A 1 551 ? 31.333 10.771 -26.853 1.00 93.56 551 ALA A CA 1
ATOM 4294 C C . ALA A 1 551 ? 32.160 9.774 -27.684 1.00 93.56 551 ALA A C 1
ATOM 4296 O O . ALA A 1 551 ? 32.801 10.144 -28.675 1.00 93.56 551 ALA A O 1
ATOM 4297 N N . LEU A 1 552 ? 32.096 8.493 -27.298 1.00 93.62 552 LEU A N 1
ATOM 4298 C CA . LEU A 1 552 ? 32.794 7.377 -27.955 1.00 93.62 552 LEU A CA 1
ATOM 4299 C C . LEU A 1 552 ? 34.312 7.608 -28.102 1.00 93.62 552 LEU A C 1
ATOM 4301 O O . LEU A 1 552 ? 34.930 7.161 -29.071 1.00 93.62 552 LEU A O 1
ATOM 4305 N N . ASN A 1 553 ? 34.927 8.311 -27.149 1.00 93.44 553 ASN A N 1
ATOM 4306 C CA . ASN A 1 553 ? 36.377 8.454 -27.105 1.00 93.44 553 ASN A CA 1
ATOM 4307 C C . ASN A 1 553 ? 37.038 7.140 -26.685 1.00 93.44 553 ASN A C 1
ATOM 4309 O O . ASN A 1 553 ? 36.661 6.500 -25.707 1.00 93.44 553 ASN A O 1
ATOM 4313 N N . GLY A 1 554 ? 38.072 6.763 -27.424 1.00 91.00 554 GLY A N 1
ATOM 4314 C CA . GLY A 1 554 ? 38.922 5.629 -27.134 1.00 91.00 554 GLY A CA 1
ATOM 4315 C C . GLY A 1 554 ? 39.673 5.784 -25.814 1.00 91.00 554 GLY A C 1
ATOM 4316 O O . GLY A 1 554 ? 40.045 6.885 -25.397 1.00 91.00 554 GLY A O 1
ATOM 4317 N N . ASP A 1 555 ? 39.964 4.666 -25.160 1.00 90.88 555 ASP A N 1
ATOM 4318 C CA . ASP A 1 555 ? 40.861 4.677 -24.011 1.00 90.88 555 ASP A CA 1
ATOM 4319 C C . ASP A 1 555 ? 42.308 4.954 -24.453 1.00 90.88 555 ASP A C 1
ATOM 4321 O O . ASP A 1 555 ? 42.955 4.119 -25.085 1.00 90.88 555 ASP A O 1
ATOM 4325 N N . ALA A 1 556 ? 42.840 6.126 -24.100 1.00 88.88 556 ALA A N 1
ATOM 4326 C CA . ALA A 1 556 ? 44.224 6.509 -24.387 1.00 88.88 556 ALA A CA 1
ATOM 4327 C C . ALA A 1 556 ? 45.271 5.545 -23.789 1.00 88.88 556 ALA A C 1
ATOM 4329 O O . ALA A 1 556 ? 46.403 5.501 -24.267 1.00 88.88 556 ALA A O 1
ATOM 4330 N N . LEU A 1 557 ? 44.908 4.771 -22.758 1.00 88.31 557 LEU A N 1
ATOM 4331 C CA . LEU A 1 557 ? 45.786 3.764 -22.154 1.00 88.31 557 LEU A CA 1
ATOM 4332 C C . LEU A 1 557 ? 45.725 2.413 -22.878 1.00 88.31 557 LEU A C 1
ATOM 4334 O O . LEU A 1 557 ? 46.602 1.571 -22.678 1.00 88.31 557 LEU A O 1
ATOM 4338 N N . ASN A 1 558 ? 44.733 2.203 -23.744 1.00 87.38 558 ASN A N 1
ATOM 4339 C CA . ASN A 1 558 ? 44.598 0.991 -24.542 1.00 87.38 558 ASN A CA 1
ATOM 4340 C C . ASN A 1 558 ? 45.479 1.070 -25.798 1.00 87.38 558 ASN A C 1
ATOM 4342 O O . ASN A 1 558 ? 45.008 1.213 -26.932 1.00 87.38 558 ASN A O 1
ATOM 4346 N N . ALA A 1 559 ? 46.790 1.000 -25.579 1.00 84.44 559 ALA A N 1
ATOM 4347 C CA . ALA A 1 559 ? 47.806 0.991 -26.620 1.00 84.44 559 ALA A CA 1
ATOM 4348 C C . ALA A 1 559 ? 48.573 -0.338 -26.620 1.00 84.44 559 ALA A C 1
ATOM 4350 O O . ALA A 1 559 ? 48.931 -0.883 -25.577 1.00 84.44 559 ALA A O 1
ATOM 4351 N N . GLY A 1 560 ? 48.847 -0.871 -27.808 1.00 79.69 560 GLY A N 1
ATOM 4352 C CA . GLY A 1 560 ? 49.689 -2.047 -27.977 1.00 79.69 560 GLY A CA 1
ATOM 4353 C C . GLY A 1 560 ? 51.163 -1.701 -28.168 1.00 79.69 560 GLY A C 1
ATOM 4354 O O . GLY A 1 560 ? 51.642 -0.612 -27.846 1.00 79.69 560 GLY A O 1
ATOM 4355 N N . LYS A 1 561 ? 51.919 -2.661 -28.712 1.00 73.69 561 LYS A N 1
ATOM 4356 C CA . LYS A 1 561 ? 53.367 -2.511 -28.922 1.00 73.69 561 LYS A CA 1
ATOM 4357 C C . LYS A 1 561 ? 53.656 -1.275 -29.787 1.00 73.69 561 LYS A C 1
ATOM 4359 O O . LYS A 1 561 ? 53.012 -1.078 -30.812 1.00 73.69 561 LYS A O 1
ATOM 4364 N N . LYS A 1 562 ? 54.661 -0.485 -29.387 1.00 76.69 562 LYS A N 1
ATOM 4365 C CA . LYS A 1 562 ? 55.079 0.779 -30.033 1.00 76.69 562 LYS A CA 1
ATOM 4366 C C . LYS A 1 562 ? 54.061 1.935 -29.952 1.00 76.69 562 LYS A C 1
ATOM 4368 O O . LYS A 1 562 ? 54.149 2.853 -30.755 1.00 76.69 562 LYS A O 1
ATOM 4373 N N . GLY A 1 563 ? 53.127 1.910 -28.996 1.00 76.81 563 GLY A N 1
ATOM 4374 C CA . GLY A 1 563 ? 52.203 3.030 -28.757 1.00 76.81 563 GLY A CA 1
ATOM 4375 C C . GLY A 1 563 ? 51.017 3.100 -29.725 1.00 76.81 563 GLY A C 1
ATOM 4376 O O . GLY A 1 563 ? 50.296 4.091 -29.730 1.00 76.81 563 GLY A O 1
ATOM 4377 N N . VAL A 1 564 ? 50.797 2.052 -30.527 1.00 82.75 564 VAL A N 1
ATOM 4378 C CA . VAL A 1 564 ? 49.654 1.966 -31.446 1.00 82.75 564 VAL A CA 1
ATOM 4379 C C . VAL A 1 564 ? 48.374 1.800 -30.641 1.00 82.75 564 VAL A C 1
ATOM 4381 O O . VAL A 1 564 ? 48.220 0.809 -29.926 1.00 82.75 564 VAL A O 1
ATOM 4384 N N . LEU A 1 565 ? 47.451 2.746 -30.772 1.00 87.50 565 LEU A N 1
ATOM 4385 C CA . LEU A 1 565 ? 46.145 2.678 -30.122 1.00 87.50 565 LEU A CA 1
ATOM 4386 C C . LEU A 1 565 ? 45.360 1.465 -30.636 1.00 87.50 565 LEU A C 1
ATOM 4388 O O . LEU A 1 565 ? 45.357 1.172 -31.832 1.00 87.50 565 LEU A O 1
ATOM 4392 N N . MET A 1 566 ? 44.709 0.741 -29.729 1.00 91.00 566 MET A N 1
ATOM 4393 C CA . MET A 1 566 ? 44.015 -0.512 -30.045 1.00 91.00 566 MET A CA 1
ATOM 4394 C C . MET A 1 566 ? 42.497 -0.377 -30.087 1.00 91.00 566 MET A C 1
ATOM 4396 O O . MET A 1 566 ? 41.842 -1.302 -30.567 1.00 91.00 566 MET A O 1
ATOM 4400 N N . ASN A 1 567 ? 41.959 0.767 -29.657 1.00 93.88 567 ASN A N 1
ATOM 4401 C CA . ASN A 1 567 ? 40.526 1.045 -29.699 1.00 93.88 567 ASN A CA 1
ATOM 4402 C C . ASN A 1 567 ? 40.007 1.012 -31.140 1.00 93.88 567 ASN A C 1
ATOM 4404 O O . ASN A 1 567 ? 40.679 1.504 -32.057 1.00 93.88 567 ASN A O 1
ATOM 4408 N N . SER A 1 568 ? 38.815 0.453 -31.330 1.00 95.12 568 SER A N 1
ATOM 4409 C CA . SER A 1 568 ? 38.232 0.230 -32.651 1.00 95.12 568 SER A CA 1
ATOM 4410 C C . SER A 1 568 ? 36.866 0.886 -32.819 1.00 95.12 568 SER A C 1
ATOM 4412 O O . SER A 1 568 ? 36.049 0.892 -31.900 1.00 95.12 568 SER A O 1
ATOM 4414 N N . LEU A 1 569 ? 36.633 1.419 -34.018 1.00 96.25 569 LEU A N 1
ATOM 4415 C CA . LEU A 1 569 ? 35.329 1.876 -34.485 1.00 96.25 569 LEU A CA 1
ATOM 4416 C C . LEU A 1 569 ? 34.973 1.111 -35.759 1.00 96.25 569 LEU A C 1
ATOM 4418 O O . LEU A 1 569 ? 35.706 1.187 -36.748 1.00 96.25 569 LEU A O 1
ATOM 4422 N N . SER A 1 570 ? 33.846 0.405 -35.728 1.00 97.50 570 SER A N 1
ATOM 4423 C CA . SER A 1 570 ? 33.319 -0.372 -36.848 1.00 97.50 570 SER A CA 1
ATOM 4424 C C . SER A 1 570 ? 31.956 0.164 -37.268 1.00 97.50 570 SER A C 1
ATOM 4426 O O . SER A 1 570 ? 31.012 0.155 -36.482 1.00 97.50 570 SER A O 1
ATOM 4428 N N . LEU A 1 571 ? 31.856 0.622 -38.512 1.00 96.88 571 LEU A N 1
ATOM 4429 C CA . LEU A 1 571 ? 30.631 1.117 -39.132 1.00 96.88 571 LEU A CA 1
ATOM 4430 C C . LEU A 1 571 ? 30.357 0.283 -40.384 1.00 96.88 571 LEU A C 1
ATOM 4432 O O . LEU A 1 571 ? 31.040 0.447 -41.395 1.00 96.88 571 LEU A O 1
ATOM 4436 N N . TRP A 1 572 ? 29.382 -0.620 -40.333 1.00 95.31 572 TRP A N 1
ATOM 4437 C CA . TRP A 1 572 ? 29.097 -1.528 -41.446 1.00 95.31 572 TRP A CA 1
ATOM 4438 C C . TRP A 1 572 ? 27.615 -1.492 -41.816 1.00 95.31 572 TRP A C 1
ATOM 4440 O O . TRP A 1 572 ? 26.744 -1.680 -40.981 1.00 95.31 572 TRP A O 1
ATOM 4450 N N . ASN A 1 573 ? 27.327 -1.304 -43.103 1.00 96.81 573 ASN A N 1
ATOM 4451 C CA . ASN A 1 573 ? 26.000 -1.498 -43.680 1.00 96.81 573 ASN A CA 1
ATOM 4452 C C . ASN A 1 573 ? 25.017 -0.462 -43.134 1.00 96.81 573 ASN A C 1
ATOM 4454 O O . ASN A 1 573 ? 23.994 -0.781 -42.531 1.00 96.81 573 ASN A O 1
ATOM 4458 N N . LEU A 1 574 ? 25.380 0.800 -43.375 1.00 97.62 574 LEU A N 1
ATOM 4459 C CA . LEU A 1 574 ? 24.630 1.995 -42.996 1.00 97.62 574 LEU A CA 1
ATOM 4460 C C . LEU A 1 574 ? 24.254 2.787 -44.271 1.00 97.62 574 LEU A C 1
ATOM 4462 O O . LEU A 1 574 ? 24.664 3.941 -44.428 1.00 97.62 574 LEU A O 1
ATOM 4466 N N . PRO A 1 575 ? 23.535 2.172 -45.235 1.00 97.62 575 PRO A N 1
ATOM 4467 C CA . PRO A 1 575 ? 23.286 2.740 -46.559 1.00 97.62 575 PRO A CA 1
ATOM 4468 C C . PRO A 1 575 ? 22.515 4.062 -46.548 1.00 97.62 575 PRO A C 1
ATOM 4470 O O . PRO A 1 575 ? 22.676 4.838 -47.485 1.00 97.62 575 PRO A O 1
ATOM 4473 N N . SER A 1 576 ? 21.719 4.325 -45.507 1.00 97.31 576 SER A N 1
ATOM 4474 C CA . SER A 1 576 ? 20.892 5.533 -45.376 1.00 97.31 576 SER A CA 1
ATOM 4475 C C . SER A 1 576 ? 21.498 6.614 -44.482 1.00 97.31 576 SER A C 1
ATOM 4477 O O . SER A 1 576 ? 20.856 7.644 -44.262 1.00 97.31 576 SER A O 1
ATOM 4479 N N . LEU A 1 577 ? 22.717 6.420 -43.965 1.00 96.88 577 LEU A N 1
ATOM 4480 C CA . LEU A 1 577 ? 23.322 7.364 -43.028 1.00 96.88 577 LEU A CA 1
ATOM 4481 C C . LEU A 1 577 ? 23.716 8.651 -43.751 1.00 96.88 577 LEU A C 1
ATOM 4483 O O . LEU A 1 577 ? 24.713 8.686 -44.465 1.00 96.88 577 LEU A O 1
ATOM 4487 N N . VAL A 1 578 ? 22.943 9.719 -43.543 1.00 93.88 578 VAL A N 1
ATOM 4488 C CA . VAL A 1 578 ? 23.154 11.022 -44.198 1.00 93.88 578 VAL A CA 1
ATOM 4489 C C . VAL A 1 578 ? 24.029 11.942 -43.353 1.00 93.88 578 VAL A C 1
ATOM 4491 O O . VAL A 1 578 ? 24.770 12.757 -43.906 1.00 93.88 578 VAL A O 1
ATOM 4494 N N . GLN A 1 579 ? 23.936 11.831 -42.024 1.00 91.06 579 GLN A N 1
ATOM 4495 C CA . GLN A 1 579 ? 24.558 12.773 -41.099 1.00 91.06 579 GLN A CA 1
ATOM 4496 C C . GLN A 1 579 ? 25.230 12.073 -39.915 1.00 91.06 579 GLN A C 1
ATOM 4498 O O . GLN A 1 579 ? 24.578 11.367 -39.144 1.00 91.06 579 GLN A O 1
ATOM 4503 N N . LEU A 1 580 ? 26.518 12.374 -39.732 1.00 91.88 580 LEU A N 1
ATOM 4504 C CA . LEU A 1 580 ? 27.262 12.150 -38.496 1.00 91.88 580 LEU A CA 1
ATOM 4505 C C . LEU A 1 580 ? 27.564 13.523 -37.882 1.00 91.88 580 LEU A C 1
ATOM 4507 O O . LEU A 1 580 ? 28.469 14.233 -38.324 1.00 91.88 580 LEU A O 1
ATOM 4511 N N . ALA A 1 581 ? 26.733 13.926 -36.924 1.00 88.62 581 ALA A N 1
ATOM 4512 C CA . ALA A 1 581 ? 26.833 15.210 -36.243 1.00 88.62 581 ALA A CA 1
ATOM 4513 C C . ALA A 1 581 ? 27.608 15.034 -34.937 1.00 88.62 581 ALA A C 1
ATOM 4515 O O . ALA A 1 581 ? 27.135 14.345 -34.035 1.00 88.62 581 ALA A O 1
ATOM 4516 N N . CYS A 1 582 ? 28.770 15.665 -34.829 1.00 87.12 582 CYS A N 1
ATOM 4517 C CA . CYS A 1 582 ? 29.563 15.668 -33.607 1.00 87.12 582 CYS A CA 1
ATOM 4518 C C . CYS A 1 582 ? 29.490 17.046 -32.937 1.00 87.12 582 CYS A C 1
ATOM 4520 O O . CYS A 1 582 ? 29.330 18.059 -33.619 1.00 87.12 582 CYS A O 1
ATOM 4522 N N . GLY A 1 583 ? 29.627 17.081 -31.612 1.00 79.19 583 GLY A N 1
ATOM 4523 C CA . GLY A 1 583 ? 29.799 18.315 -30.851 1.00 79.19 583 GLY A CA 1
ATOM 4524 C C . GLY A 1 583 ? 31.077 19.077 -31.226 1.00 79.19 583 GLY A C 1
ATOM 4525 O O . GLY A 1 583 ? 31.942 18.573 -31.945 1.00 79.19 583 GLY A O 1
ATOM 4526 N N . GLU A 1 584 ? 31.196 20.308 -30.724 1.00 76.44 584 GLU A N 1
ATOM 4527 C CA . GLU A 1 584 ? 32.299 21.221 -31.065 1.00 76.44 584 GLU A CA 1
ATOM 4528 C C . GLU A 1 584 ? 33.662 20.810 -30.469 1.00 76.44 584 GLU A C 1
ATOM 4530 O O . GLU A 1 584 ? 34.697 21.252 -30.970 1.00 76.44 584 GLU A O 1
ATOM 4535 N N . GLY A 1 585 ? 33.682 19.956 -29.437 1.00 79.38 585 GLY A N 1
ATOM 4536 C CA . GLY A 1 585 ? 34.910 19.476 -28.790 1.00 79.38 585 GLY A CA 1
ATOM 4537 C C . GLY A 1 585 ? 35.400 18.100 -29.268 1.00 79.38 585 GLY A C 1
ATOM 4538 O O . GLY A 1 585 ? 35.205 17.700 -30.418 1.00 79.38 585 GLY A O 1
ATOM 4539 N N . GLU A 1 586 ? 36.104 17.376 -28.393 1.00 83.56 586 GLU A N 1
ATOM 4540 C CA . GLU A 1 586 ? 36.755 16.103 -28.734 1.00 83.56 586 GLU A CA 1
ATOM 4541 C C . GLU A 1 586 ? 35.735 14.975 -28.923 1.00 83.56 586 GLU A C 1
ATOM 4543 O O . GLU A 1 586 ? 35.033 14.645 -27.984 1.00 83.56 586 GLU A O 1
ATOM 4548 N N . VAL A 1 587 ? 35.659 14.328 -30.087 1.00 87.50 587 VAL A N 1
ATOM 4549 C CA . VAL A 1 587 ? 34.719 13.212 -30.332 1.00 87.50 587 VAL A CA 1
ATOM 4550 C C . VAL A 1 587 ? 35.426 12.101 -31.100 1.00 87.50 587 VAL A C 1
ATOM 4552 O O . VAL A 1 587 ? 36.210 12.396 -31.999 1.00 87.50 587 VAL A O 1
ATOM 4555 N N . LEU A 1 588 ? 35.182 10.823 -30.788 1.00 87.94 588 LEU A N 1
ATOM 4556 C CA . LEU A 1 588 ? 35.881 9.694 -31.433 1.00 87.94 588 LEU A CA 1
ATOM 4557 C C . LEU A 1 588 ? 37.422 9.837 -31.404 1.00 87.94 588 LEU A C 1
ATOM 4559 O O . LEU A 1 588 ? 38.113 9.492 -32.368 1.00 87.94 588 LEU A O 1
ATOM 4563 N N . PHE A 1 589 ? 37.981 10.399 -30.330 1.00 88.31 589 PHE A N 1
ATOM 4564 C CA . PHE A 1 589 ? 39.431 10.467 -30.124 1.00 88.31 589 PHE A CA 1
ATOM 4565 C C . PHE A 1 589 ? 40.001 9.099 -29.778 1.00 88.31 589 PHE A C 1
ATOM 4567 O O . PHE A 1 589 ? 39.287 8.202 -29.358 1.00 88.31 589 PHE A O 1
ATOM 4574 N N . TYR A 1 590 ? 41.310 8.939 -29.935 1.00 89.69 590 TYR A N 1
ATOM 4575 C CA . TYR A 1 590 ? 42.059 7.736 -29.576 1.00 89.69 590 TYR A CA 1
ATOM 4576 C C . TYR A 1 590 ? 41.583 6.434 -30.247 1.00 89.69 590 TYR A C 1
ATOM 4578 O O . TYR A 1 590 ? 41.894 5.339 -29.772 1.00 89.69 590 TYR A O 1
ATOM 4586 N N . ILE A 1 591 ? 40.862 6.527 -31.365 1.00 90.69 591 ILE A N 1
ATOM 4587 C CA . ILE A 1 591 ? 40.461 5.372 -32.170 1.00 90.69 591 ILE A CA 1
ATOM 4588 C C . ILE A 1 591 ? 41.635 4.973 -33.056 1.00 90.69 591 ILE A C 1
ATOM 4590 O O . ILE A 1 591 ? 41.991 5.708 -33.968 1.00 90.69 591 ILE A O 1
ATOM 4594 N N . GLY A 1 592 ? 42.240 3.815 -32.797 1.00 89.06 592 GLY A N 1
ATOM 4595 C CA . GLY A 1 592 ? 43.410 3.338 -33.535 1.00 89.06 592 GLY A CA 1
ATOM 4596 C C . GLY A 1 592 ? 43.085 2.500 -34.768 1.00 89.06 592 GLY A C 1
ATOM 4597 O O . GLY A 1 592 ? 43.866 2.492 -35.726 1.00 89.06 592 GLY A O 1
ATOM 4598 N N . ARG A 1 593 ? 41.934 1.820 -34.768 1.00 93.44 593 ARG A N 1
ATOM 4599 C CA . ARG A 1 593 ? 41.470 0.985 -35.882 1.00 93.44 593 ARG A CA 1
ATOM 4600 C C . ARG A 1 593 ? 40.098 1.444 -36.347 1.00 93.44 593 ARG A C 1
ATOM 4602 O O . ARG A 1 593 ? 39.155 1.468 -35.561 1.00 93.44 593 ARG A O 1
ATOM 4609 N N . LEU A 1 594 ? 39.994 1.796 -37.620 1.00 94.25 594 LEU A N 1
ATOM 4610 C CA . LEU A 1 594 ? 38.760 2.272 -38.229 1.00 94.25 594 LEU A CA 1
ATOM 4611 C C . LEU A 1 594 ? 38.324 1.306 -39.334 1.00 94.25 594 LEU A C 1
ATOM 4613 O O . LEU A 1 594 ? 39.011 1.190 -40.343 1.00 94.25 594 LEU A O 1
ATOM 4617 N N . HIS A 1 595 ? 37.184 0.642 -39.165 1.00 96.00 595 HIS A N 1
ATOM 4618 C CA . HIS A 1 595 ? 36.596 -0.219 -40.190 1.00 96.00 595 HIS A CA 1
ATOM 4619 C C . HIS A 1 595 ? 35.271 0.387 -40.651 1.00 96.00 595 HIS A C 1
ATOM 4621 O O . HIS A 1 595 ? 34.336 0.520 -39.864 1.00 96.00 595 HIS A O 1
ATOM 4627 N N . VAL A 1 596 ? 35.187 0.798 -41.914 1.00 96.44 596 VAL A N 1
ATOM 4628 C CA . VAL A 1 596 ? 33.991 1.430 -42.478 1.00 96.44 596 VAL A CA 1
ATOM 4629 C C . VAL A 1 596 ? 33.638 0.753 -43.792 1.00 96.44 596 VAL A C 1
ATOM 4631 O O . VAL A 1 596 ? 34.397 0.827 -44.758 1.00 96.44 596 VAL A O 1
ATOM 4634 N N . ARG A 1 597 ? 32.462 0.127 -43.851 1.00 97.25 597 ARG A N 1
ATOM 4635 C CA . ARG A 1 597 ? 31.986 -0.578 -45.040 1.00 97.25 597 ARG A CA 1
ATOM 4636 C C . ARG A 1 597 ? 30.541 -0.229 -45.360 1.00 97.25 597 ARG A C 1
ATOM 4638 O O . ARG A 1 597 ? 29.665 -0.360 -44.512 1.00 97.25 597 ARG A O 1
ATOM 4645 N N . ASN A 1 598 ? 30.271 0.122 -46.615 1.00 96.69 598 ASN A N 1
ATOM 4646 C CA . ASN A 1 598 ? 28.920 0.405 -47.109 1.00 96.69 598 ASN A CA 1
ATOM 4647 C C . ASN A 1 598 ? 28.226 1.549 -46.341 1.00 96.69 598 ASN A C 1
ATOM 4649 O O . ASN A 1 598 ? 27.199 1.351 -45.690 1.00 96.69 598 ASN A O 1
ATOM 4653 N N . VAL A 1 599 ? 28.804 2.751 -46.442 1.00 96.88 599 VAL A N 1
ATOM 4654 C CA . VAL A 1 599 ? 28.257 4.020 -45.922 1.00 96.88 599 VAL A CA 1
ATOM 4655 C C . VAL A 1 599 ? 28.274 5.089 -47.042 1.00 96.88 599 VAL A C 1
ATOM 4657 O O . VAL A 1 599 ? 29.002 6.082 -46.960 1.00 96.88 599 VAL A O 1
ATOM 4660 N N . PRO A 1 600 ? 27.543 4.871 -48.153 1.00 95.88 600 PRO A N 1
ATOM 4661 C CA . PRO A 1 600 ? 27.712 5.617 -49.400 1.00 95.88 600 PRO A CA 1
ATOM 4662 C C . PRO A 1 600 ? 27.128 7.039 -49.403 1.00 95.88 600 PRO A C 1
ATOM 4664 O O . PRO A 1 600 ? 27.653 7.890 -50.117 1.00 95.88 600 PRO A O 1
ATOM 4667 N N . VAL A 1 601 ? 26.050 7.307 -48.654 1.00 95.44 601 VAL A N 1
ATOM 4668 C CA . VAL A 1 601 ? 25.276 8.570 -48.750 1.00 95.44 601 VAL A CA 1
ATOM 4669 C C . VAL A 1 601 ? 25.608 9.608 -47.677 1.00 95.44 601 VAL A C 1
ATOM 4671 O O . VAL A 1 601 ? 24.977 10.669 -47.632 1.00 95.44 601 VAL A O 1
ATOM 4674 N N . LEU A 1 602 ? 26.585 9.317 -46.816 1.00 93.69 602 LEU A N 1
ATOM 4675 C CA . LEU A 1 602 ? 27.035 10.248 -45.787 1.00 93.69 602 LEU A CA 1
ATOM 4676 C C . LEU A 1 602 ? 27.566 11.508 -46.467 1.00 93.69 602 LEU A C 1
ATOM 4678 O O . LEU A 1 602 ? 28.487 11.428 -47.278 1.00 93.69 602 LEU A O 1
ATOM 4682 N N . ARG A 1 603 ? 26.958 12.660 -46.164 1.00 87.06 603 ARG A N 1
ATOM 4683 C CA . ARG A 1 603 ? 27.295 13.921 -46.838 1.00 87.06 603 ARG A CA 1
ATOM 4684 C C . ARG A 1 603 ? 28.547 14.544 -46.248 1.00 87.06 603 ARG A C 1
ATOM 4686 O O . ARG A 1 603 ? 29.494 14.814 -46.973 1.00 87.06 603 ARG A O 1
ATOM 4693 N N . GLU A 1 604 ? 28.543 14.747 -44.936 1.00 72.50 604 GLU A N 1
ATOM 4694 C CA . GLU A 1 604 ? 29.622 15.420 -44.220 1.00 72.50 604 GLU A CA 1
ATOM 4695 C C . GLU A 1 604 ? 29.779 14.833 -42.813 1.00 72.50 604 GLU A C 1
ATOM 4697 O O . GLU A 1 604 ? 28.809 14.416 -42.171 1.00 72.50 604 GLU A O 1
ATOM 4702 N N . ILE A 1 605 ? 31.028 14.805 -42.344 1.00 81.31 605 ILE A N 1
ATOM 4703 C CA . ILE A 1 605 ? 31.393 14.535 -40.952 1.00 81.31 605 ILE A CA 1
ATOM 4704 C C . ILE A 1 605 ? 31.663 15.902 -40.324 1.00 81.31 605 ILE A C 1
ATOM 4706 O O . ILE A 1 605 ? 32.717 16.497 -40.547 1.00 81.31 605 ILE A O 1
ATOM 4710 N N . HIS A 1 606 ? 30.695 16.433 -39.577 1.00 70.12 606 HIS A N 1
ATOM 4711 C CA . HIS A 1 606 ? 30.808 17.767 -38.982 1.00 70.12 606 HIS A CA 1
ATOM 4712 C C . HIS A 1 606 ? 31.644 17.715 -37.699 1.00 70.12 606 HIS A C 1
ATOM 4714 O O . HIS A 1 606 ? 31.099 17.674 -36.600 1.00 70.12 606 HIS A O 1
ATOM 4720 N N . SER A 1 607 ? 32.972 17.674 -37.836 1.00 69.06 607 SER A N 1
ATOM 4721 C CA . SER A 1 607 ? 33.902 17.847 -36.715 1.00 69.06 607 SER A CA 1
ATOM 4722 C C . SER A 1 607 ? 35.330 18.100 -37.190 1.00 69.06 607 SER A C 1
ATOM 4724 O O . SER A 1 607 ? 35.903 17.272 -37.896 1.00 69.06 607 SER A O 1
ATOM 4726 N N . PHE A 1 608 ? 35.954 19.187 -36.731 1.00 61.88 608 PHE A N 1
ATOM 4727 C CA . PHE A 1 608 ? 37.396 19.405 -36.925 1.00 61.88 608 PHE A CA 1
ATOM 4728 C C . PHE A 1 608 ? 38.259 18.463 -36.078 1.00 61.88 608 PHE A C 1
ATOM 4730 O O . PHE A 1 608 ? 39.422 18.218 -36.404 1.00 61.88 608 PHE A O 1
ATOM 4737 N N . PHE A 1 609 ? 37.699 17.936 -34.990 1.00 69.06 609 PHE A N 1
ATOM 4738 C CA . PHE A 1 609 ? 38.446 17.182 -33.995 1.00 69.06 609 PHE A CA 1
ATOM 4739 C C . PHE A 1 609 ? 38.179 15.670 -34.070 1.00 69.06 609 PHE A C 1
ATOM 4741 O O . PHE A 1 609 ? 38.947 14.907 -33.504 1.00 69.06 609 PHE A O 1
ATOM 4748 N N . ALA A 1 610 ? 37.206 15.182 -34.844 1.00 77.12 610 ALA A N 1
ATOM 4749 C CA . ALA A 1 610 ? 36.896 13.750 -34.870 1.00 77.12 610 ALA A CA 1
ATOM 4750 C C . ALA A 1 610 ? 38.023 12.826 -35.379 1.00 77.12 610 ALA A C 1
ATOM 4752 O O . ALA A 1 610 ? 38.844 13.204 -36.223 1.00 77.12 610 ALA A O 1
ATOM 4753 N N . LEU A 1 611 ? 38.028 11.571 -34.897 1.00 77.81 611 LEU A N 1
ATOM 4754 C CA . LEU A 1 611 ? 38.888 10.458 -35.347 1.00 77.81 611 LEU A CA 1
ATOM 4755 C C . LEU A 1 611 ? 40.396 10.705 -35.173 1.00 77.81 611 LEU A C 1
ATOM 4757 O O . LEU A 1 611 ? 41.194 10.366 -36.054 1.00 77.81 611 LEU A O 1
ATOM 4761 N N . GLN A 1 612 ? 40.837 11.412 -34.125 1.00 77.31 612 GLN A N 1
ATOM 4762 C CA . GLN A 1 612 ? 42.279 11.573 -33.861 1.00 77.31 612 GLN A CA 1
ATOM 4763 C C . GLN A 1 612 ? 42.902 10.265 -33.363 1.00 77.31 612 GLN A C 1
ATOM 4765 O O . GLN A 1 612 ? 42.339 9.597 -32.503 1.00 77.31 612 GLN A O 1
ATOM 4770 N N . GLY A 1 613 ? 44.082 9.917 -33.887 1.00 77.19 613 GLY A N 1
ATOM 4771 C CA . GLY A 1 613 ? 44.822 8.719 -33.476 1.00 77.19 613 GLY A CA 1
ATOM 4772 C C . GLY A 1 613 ? 44.579 7.461 -34.317 1.00 77.19 613 GLY A C 1
ATOM 4773 O O . GLY A 1 613 ? 45.016 6.390 -33.902 1.00 77.19 613 GLY A O 1
ATOM 4774 N N . VAL A 1 614 ? 43.936 7.561 -35.488 1.00 85.81 614 VAL A N 1
ATOM 4775 C CA . VAL A 1 614 ? 43.755 6.420 -36.407 1.00 85.81 614 VAL A CA 1
ATOM 4776 C C . VAL A 1 614 ? 45.105 5.968 -36.959 1.00 85.81 614 VAL A C 1
ATOM 4778 O O . VAL A 1 614 ? 45.803 6.734 -37.616 1.00 85.81 614 VAL A O 1
ATOM 4781 N N . HIS A 1 615 ? 45.463 4.710 -36.693 1.00 84.94 615 HIS A N 1
ATOM 4782 C CA . HIS A 1 615 ? 46.694 4.074 -37.176 1.00 84.94 615 HIS A CA 1
ATOM 4783 C C . HIS A 1 615 ? 46.427 3.147 -38.363 1.00 84.94 615 HIS A C 1
ATOM 4785 O O . HIS A 1 615 ? 47.248 3.033 -39.270 1.00 84.94 615 HIS A O 1
ATOM 4791 N N . THR A 1 616 ? 45.285 2.461 -38.342 1.00 88.38 616 THR A N 1
ATOM 4792 C CA . THR A 1 616 ? 44.859 1.524 -39.385 1.00 88.38 616 THR A CA 1
ATOM 4793 C C . THR A 1 616 ? 43.434 1.853 -39.795 1.00 88.38 616 THR A C 1
ATOM 4795 O O . THR A 1 616 ? 42.588 2.117 -38.938 1.00 88.38 616 THR A O 1
ATOM 4798 N N . SER A 1 617 ? 43.174 1.866 -41.101 1.00 91.19 617 SER A N 1
ATOM 4799 C CA . SER A 1 617 ? 41.829 2.084 -41.623 1.00 91.19 617 SER A CA 1
ATOM 4800 C C . SER A 1 617 ? 41.533 1.168 -42.804 1.00 91.19 617 SER A C 1
ATOM 4802 O O . SER A 1 617 ? 42.367 1.002 -43.692 1.00 91.19 617 SER A O 1
ATOM 4804 N N . GLU A 1 618 ? 40.338 0.592 -42.801 1.00 93.94 618 GLU A N 1
ATOM 4805 C CA . GLU A 1 618 ? 39.765 -0.206 -43.880 1.00 93.94 618 GLU A CA 1
ATOM 4806 C C . GLU A 1 618 ? 38.453 0.466 -44.281 1.00 93.94 618 GLU A C 1
ATOM 4808 O O . GLU A 1 618 ? 37.490 0.453 -43.518 1.00 93.94 618 GLU A O 1
ATOM 4813 N N . ILE A 1 619 ? 38.440 1.135 -45.438 1.00 94.50 619 ILE A N 1
ATOM 4814 C CA . ILE A 1 619 ? 37.314 1.976 -45.862 1.00 94.50 619 ILE A CA 1
ATOM 4815 C C . ILE A 1 619 ? 36.841 1.557 -47.256 1.00 94.50 619 ILE A C 1
ATOM 4817 O O . ILE A 1 619 ? 37.494 1.854 -48.260 1.00 94.50 619 ILE A O 1
ATOM 4821 N N . GLU A 1 620 ? 35.673 0.921 -47.322 1.00 95.25 620 GLU A N 1
ATOM 4822 C CA . GLU A 1 620 ? 35.051 0.401 -48.543 1.00 95.25 620 GLU A CA 1
ATOM 4823 C C . GLU A 1 620 ? 33.645 0.999 -48.730 1.00 95.25 620 GLU A C 1
ATOM 4825 O O . GLU A 1 620 ? 32.805 0.951 -47.835 1.00 95.25 620 GLU A O 1
ATOM 4830 N N . ASN A 1 621 ? 33.365 1.556 -49.913 1.00 94.81 621 ASN A N 1
ATOM 4831 C CA . ASN A 1 621 ? 32.079 2.194 -50.233 1.00 94.81 621 ASN A CA 1
ATOM 4832 C C . ASN A 1 621 ? 31.633 3.256 -49.195 1.00 94.81 621 ASN A C 1
ATOM 4834 O O . ASN A 1 621 ? 30.515 3.214 -48.683 1.00 94.81 621 ASN A O 1
ATOM 4838 N N . ALA A 1 622 ? 32.532 4.184 -48.843 1.00 95.12 622 ALA A N 1
ATOM 4839 C CA . ALA A 1 622 ? 32.270 5.261 -47.883 1.00 95.12 622 ALA A CA 1
ATOM 4840 C C . ALA A 1 622 ? 33.044 6.549 -48.255 1.00 95.12 622 ALA A C 1
ATOM 4842 O O . ALA A 1 622 ? 34.087 6.848 -47.662 1.00 95.12 622 ALA A O 1
ATOM 4843 N N . PRO A 1 623 ? 32.579 7.309 -49.266 1.00 92.88 623 PRO A N 1
ATOM 4844 C CA . PRO A 1 623 ? 33.338 8.414 -49.858 1.00 92.88 623 PRO A CA 1
ATOM 4845 C C . PRO A 1 623 ? 33.646 9.546 -48.865 1.00 92.88 623 PRO A C 1
ATOM 4847 O O . PRO A 1 623 ? 34.776 10.034 -48.846 1.00 92.88 623 PRO A O 1
ATOM 4850 N N . ALA A 1 624 ? 32.702 9.911 -47.989 1.00 90.50 624 ALA A N 1
ATOM 4851 C CA . ALA A 1 624 ? 32.921 10.954 -46.983 1.00 90.50 624 ALA A CA 1
ATOM 4852 C C . ALA A 1 624 ? 34.034 10.593 -45.984 1.00 90.50 624 ALA A C 1
ATOM 4854 O O . ALA A 1 624 ? 34.877 11.432 -45.677 1.00 90.50 624 ALA A O 1
ATOM 4855 N N . PHE A 1 625 ? 34.113 9.334 -45.533 1.00 90.44 625 PHE A N 1
ATOM 4856 C CA . PHE A 1 625 ? 35.207 8.879 -44.665 1.00 90.44 625 PHE A CA 1
ATOM 4857 C C . PHE A 1 625 ? 36.556 8.861 -45.397 1.00 90.44 625 PHE A C 1
ATOM 4859 O O . PHE A 1 625 ? 37.567 9.278 -44.831 1.00 90.44 625 PHE A O 1
ATOM 4866 N N . GLN A 1 626 ? 36.584 8.431 -46.665 1.00 89.62 626 GLN A N 1
ATOM 4867 C CA . GLN A 1 626 ? 37.805 8.467 -47.480 1.00 89.62 626 GLN A CA 1
ATOM 4868 C C . GLN A 1 626 ? 38.318 9.900 -47.673 1.00 89.62 626 GLN A C 1
ATOM 4870 O O . GLN A 1 626 ? 39.526 10.134 -47.603 1.00 89.62 626 GLN A O 1
ATOM 4875 N N . GLN A 1 627 ? 37.418 10.857 -47.914 1.00 88.12 627 GLN A N 1
ATOM 4876 C CA . GLN A 1 627 ? 37.766 12.271 -48.026 1.00 88.12 627 GLN A CA 1
ATOM 4877 C C . GLN A 1 627 ? 38.289 12.821 -46.694 1.00 88.12 627 GLN A C 1
ATOM 4879 O O . GLN A 1 627 ? 39.380 13.390 -46.661 1.00 88.12 627 GLN A O 1
ATOM 4884 N N . PHE A 1 628 ? 37.563 12.581 -45.601 1.00 86.56 628 PHE A N 1
ATOM 4885 C CA . PHE A 1 628 ? 37.904 13.081 -44.271 1.00 86.56 628 PHE A CA 1
ATOM 4886 C C . PHE A 1 628 ? 39.297 12.624 -43.806 1.00 86.56 628 PHE A C 1
ATOM 4888 O O . PHE A 1 628 ? 40.113 13.441 -43.376 1.00 86.56 628 PHE A O 1
ATOM 4895 N N . ILE A 1 629 ? 39.626 11.334 -43.959 1.00 84.31 629 ILE A N 1
ATOM 4896 C CA . ILE A 1 629 ? 40.951 10.805 -43.589 1.00 84.31 629 ILE A CA 1
ATOM 4897 C C . ILE A 1 629 ? 42.062 11.411 -44.464 1.00 84.31 629 ILE A C 1
ATOM 4899 O O . ILE A 1 629 ? 43.097 11.827 -43.943 1.00 84.31 629 ILE A O 1
ATOM 4903 N N . ARG A 1 630 ? 41.844 11.559 -45.781 1.00 83.19 630 ARG A N 1
ATOM 4904 C CA . ARG A 1 630 ? 42.829 12.187 -46.687 1.00 83.19 630 ARG A CA 1
ATOM 4905 C C . ARG A 1 630 ? 43.112 13.648 -46.334 1.00 83.19 630 ARG A C 1
ATOM 4907 O O . ARG A 1 630 ? 44.260 14.087 -46.416 1.00 83.19 630 ARG A O 1
ATOM 4914 N N . GLU A 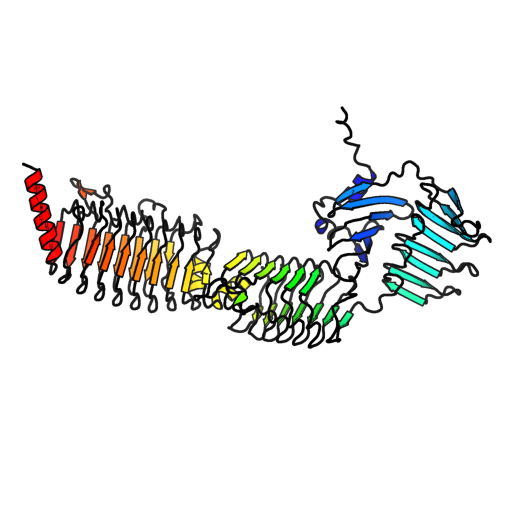1 631 ? 42.084 14.422 -45.997 1.00 82.62 631 GLU A N 1
ATOM 4915 C CA . GLU A 1 631 ? 42.227 15.827 -45.592 1.00 82.62 631 GLU A CA 1
ATOM 4916 C C . GLU A 1 631 ? 42.991 15.959 -44.270 1.00 82.62 631 GLU A C 1
ATOM 4918 O O . GLU A 1 631 ? 43.840 16.847 -44.116 1.00 82.62 631 GLU A O 1
ATOM 4923 N N . LYS A 1 632 ? 42.770 15.016 -43.355 1.00 75.00 632 LYS A N 1
ATOM 4924 C CA . LYS A 1 632 ? 43.476 14.938 -42.080 1.00 75.00 632 LYS A CA 1
ATOM 4925 C C . LYS A 1 632 ? 44.956 14.590 -42.229 1.00 75.00 632 LYS A C 1
ATOM 4927 O O . LYS A 1 632 ? 45.815 15.257 -41.655 1.00 75.00 632 LYS A O 1
ATOM 4932 N N . ASP A 1 633 ? 45.280 13.606 -43.062 1.00 71.75 633 ASP A N 1
ATOM 4933 C CA . ASP A 1 633 ? 46.675 13.245 -43.340 1.00 71.75 633 ASP A CA 1
ATOM 4934 C C . ASP A 1 633 ? 47.449 14.410 -43.977 1.00 71.75 633 ASP A C 1
ATOM 4936 O O . ASP A 1 633 ? 48.638 14.604 -43.714 1.00 71.75 633 ASP A O 1
ATOM 4940 N N . ARG A 1 634 ? 46.774 15.235 -44.791 1.00 70.19 634 ARG A N 1
ATOM 4941 C CA . ARG A 1 634 ? 47.358 16.449 -45.386 1.00 70.19 634 ARG A CA 1
ATOM 4942 C C . ARG A 1 634 ? 47.600 17.553 -44.359 1.00 70.19 634 ARG A C 1
ATOM 4944 O O . ARG A 1 634 ? 48.646 18.198 -44.410 1.00 70.19 634 ARG A O 1
ATOM 4951 N N . THR A 1 635 ? 46.658 17.788 -43.448 1.00 65.25 635 THR A N 1
ATOM 4952 C CA . THR A 1 635 ? 46.802 18.804 -42.390 1.00 65.25 635 THR A CA 1
ATOM 4953 C C . THR A 1 635 ? 47.859 18.412 -41.358 1.00 65.25 635 THR A C 1
ATOM 4955 O O . THR A 1 635 ? 48.637 19.271 -40.949 1.00 65.25 635 THR A O 1
ATOM 4958 N N . ASN A 1 636 ? 47.976 17.125 -41.019 1.00 63.44 636 ASN A N 1
ATOM 4959 C CA . ASN A 1 636 ? 49.038 16.623 -40.143 1.00 63.44 636 ASN A CA 1
ATOM 4960 C C . ASN A 1 636 ? 50.432 16.735 -40.781 1.00 63.44 636 ASN A C 1
ATOM 4962 O O . ASN A 1 636 ? 51.372 17.130 -40.099 1.00 63.44 636 ASN A O 1
ATOM 4966 N N . LYS A 1 637 ? 50.573 16.470 -42.090 1.00 58.41 637 LYS A N 1
ATOM 4967 C CA . LYS A 1 637 ? 51.850 16.667 -42.806 1.00 58.41 637 LYS A CA 1
ATOM 4968 C C . LYS A 1 637 ? 52.284 18.135 -42.868 1.00 58.41 637 LYS A C 1
ATOM 4970 O O . LYS A 1 637 ? 53.461 18.409 -42.704 1.00 58.41 637 LYS A O 1
ATOM 4975 N N . ARG A 1 638 ? 51.346 19.075 -43.039 1.00 55.69 638 ARG A N 1
ATOM 4976 C CA . ARG A 1 638 ? 51.627 20.528 -43.062 1.00 55.69 638 ARG A CA 1
ATOM 4977 C C . ARG A 1 638 ? 51.952 21.141 -41.694 1.00 55.69 638 ARG A C 1
ATOM 4979 O O . ARG A 1 638 ? 52.418 22.267 -41.653 1.00 55.69 638 ARG A O 1
ATOM 4986 N N . ARG A 1 639 ? 51.655 20.448 -40.590 1.00 52.75 639 ARG A N 1
ATOM 4987 C CA . ARG A 1 639 ? 52.012 20.868 -39.220 1.00 52.75 639 ARG A CA 1
ATOM 4988 C C . ARG A 1 639 ? 53.344 20.276 -38.734 1.00 52.75 639 ARG A C 1
ATOM 4990 O O . ARG A 1 639 ? 53.759 20.589 -37.624 1.00 52.75 639 ARG A O 1
ATOM 4997 N N . GLY A 1 640 ? 53.953 19.383 -39.520 1.00 47.06 640 GLY A N 1
ATOM 4998 C CA . GLY A 1 640 ? 55.246 18.749 -39.239 1.00 47.06 640 GLY A CA 1
ATOM 4999 C C . GLY A 1 640 ? 56.421 19.296 -40.064 1.00 47.06 640 GLY A C 1
ATOM 5000 O O . GLY A 1 640 ? 57.518 18.756 -39.946 1.00 47.06 640 GLY A O 1
ATOM 5001 N N . GLU A 1 641 ? 56.183 20.324 -40.884 1.00 34.88 641 GLU A N 1
ATOM 5002 C CA . GLU A 1 641 ? 57.180 21.273 -41.417 1.00 34.88 641 GLU A CA 1
ATOM 5003 C C . GLU A 1 641 ? 57.134 22.541 -40.558 1.00 34.88 641 GLU A C 1
ATOM 5005 O O . GLU A 1 641 ? 58.212 23.134 -40.330 1.00 34.88 641 GLU A O 1
#

Mean predicted aligned error: 14.64 Å

Organism: Blastocystis sp. subtype 1 (strain ATCC 50177 / NandII) (NCBI:txid478820)

Foldseek 3Di:
DDDDDDPDDCDVLNVVVCVLQPPPPAPVSNPPDWWDDKWWDDDWDARFHWIWTATPQRKIWIFTDDRNGTAAWIWIDHDQDGSFIFGDDRNDTPDTDDCPQWDFQDWAQLDPVSQKIWTTIDDPRFQAGFTWMAGPVRFTAKGAHDDGPAGARWIWGADRVQRATQKGAGGDRNEQAQWIWGADSVNHTDDTAGDDRNDHDPDLADEAADLPDDDTDPILSRQEYHYEANHQCVPQEDAHEQSARHAEYEHEHNYPLNHQYYHDYNHANHAEYHYEHNACQAHQEAYDEQHANHAYYEEEESHAAHHPDPVQFPDPDPPTAGNGEHEDYNHQRHAEDAYPENHQARHQYYEAYNHQRYHYDHYDLQHLERHNHYYHYNNVVVLLVNLLNYQEYADQADQPPDQVSVVSSLLNQHAEYEYEAQHAQHLPQAAAAPPNSQNYAYDEYEENHQQNYFYYHAEQHARHAEAYAYEQHPQDADDPPDQGEYAHENHANHAEYEHEYNHSLRGQEYYDENHANHAEYYAEASHVLAHQEYEDENHANHAEYEEEHSGNAHHCVCADPPSQQRREYAAYNHQNHQDYHYYAHADQHSHQEYEHYNPQRHDENPYPHHDHRHNYYDHYNHVRVVVVVVVVVVVVVVVVD

Secondary structure (DSSP, 8-state):
-----------HHHHHHHTTSTT-SSGGGSTTTTEEEEE---SSSSS-EEEEEEETT--EEEEEEETTEEEEEEEEEETTEEEEEEEEETTEEEEE---TT-EEEEEEESSTTS-EEEEEEEETTEEEEEEEEEETT--EEEEEEEETTEEEEEEEEE-TTT--EEEEEEEETTEEEEEEEEE-TTS-EEEEEEEETTEE---SEEEE--TT-------TT-SEEEE-TT--TT-SEEEEE--TT--EEEE-TTTTTT--EEEEES-TT--EEEE-TTTTTTBSEEEEE--TT--EEEE-TTTT-B--SGGGBS-SSSSPPB--EEEEES-TT--EEEESSS-STT-SEEEEES-TT--EEE--TTTTTT--EEEEES-HHHHHHHHHH-SSEEE---TT--HHHHHHHHTTT--EEEEPTT----TT--EEE-TT-TT--EEEE-SS--TT--EEEEES-TT--EEEE-SS-S-SPPPTTS--EEEEES-TT--EEEE-TTTTTT-SEEEEES-TT--EEEE-TTTTTTBSEEEEES-TT--EEEE-TTTT-B-TT-B-GGG-B--EEEEE--TT--EEEE-SS--STT--EEEEES-TT--EEE-SSTTTT--EEEEES-HHHHHHHHHHHHHHHHT--

InterPro domains:
  IPR032675 Leucine-rich repeat domain superfamily [G3DSA:3.80.10.10] (207-581)

Nearest PDB structures (foldseek):
  6t4r-assembly1_CCC  TM=5.321E-01  e=4.515E-05  Trypanosoma brucei
  7sqc-assembly1_7C  TM=6.261E-01  e=1.905E-03  Chlamydomonas reinhardtii
  7rxe-assembly1_A  TM=3.630E-01  e=2.277E-03  Homo sapiens
  1mt6-assembly1_A  TM=3.504E-01  e=1.793E-01  Homo sapiens
  1n6c-assembly1_A  TM=3.226E-01  e=1.114E+00  Homo sapiens

Sequence (641 aa):
MDHDGFIEKESKRIKLIEETIQNVQSYEALLDPTITEQYCFTDEWGATGDCVMMDKRNNVFNCRYTRGVLDGEMIVARYDELIGVFTMKNGRITNERPLSELKRNRMLDLDANNEICWEGDVLEDKPFGWGEAFDAKNRLLYVGFRIGDQNVCYGTTYYPDTGTIAYLGNWCRGKRWGFGHCYDSSGTLREEGIWMNDALVKSTCVRIDDSSLRLCGLHSVIASLAIGDGCCERSAELCLRHYQHLQSLSIGRGSFAQAHTLVLQYLPALESVVVGEDTFACLENCVFERLPRFSTLRLGRGALRGNGTVSQQQSSVPPFNYKNTLLLCDLPVLRSLEGAGMNFVFFGMVVFERVPAVQTVRLGDDAFQYVFRFQAVEASRLQECVLVRAQFLYLFVKDSLALPALQASLAAGVECVCVADFSGNAPELRALDLSGLEHLQTFATGLWCFHAVRALTARGLPRLRELRLGRNNCVERAAPKEASGLWVEACPALEAVTMGAGSAGWFQECVLAQLPELKCVAVGDGCFAKVHSAVLSDLPELKRVTLGEYALNGDALNAGKKGVLMNSLSLWNLPSLVQLACGEGEVLFYIGRLHVRNVPVLREIHSFFALQGVHTSEIENAPAFQQFIREKDRTNKRRGE